Protein AF-A0A177QJY2-F1 (afdb_monomer_lite)

Secondary structure (DSSP, 8-state):
-EEEE-SSEEE-SSSSS-EEE----------EEE-SEEE-TTSEEEEEE----SS-S-SEEE-SEEE---BTTB--EEEEEE-TTSEEEE-SEEE--BSS--EEEEESSEEEESS-EEE--BSSS--EEEESSSGGG-SSSPPEEEEEE-TT-EEE--BSSBS---EEEEEEEEEEEE-SEEE-PPBTTB----EEEEEEEEEE-TT-EEE---TTS---EEEEE-SSEEEESS------EEEETTEEEESSS-PPEEEEHHHHHHHHTTSEEEEE--S--SSSTT-EEE-S-EEE-SSPPEEEE-SS-EEE-S-EEETT---EEEE-TT-EEE-S-BSTTS-BS-EEEES-EEE-SSEEEBSS-EEE-S-EEE-S-EEEEPPTT-EEEESS-EEEEEEEEEES-SEEEEES-EEEEEEEEE-SSSS-EEEEE-S-SEEEEEEEEBTEEEE-SSSEEEEES--EEEE--SEEEEEESS-B-SEEEE-SEEEEEESS--EEEEESSS----SSS---B-S--EEEESS-EEEEESS----EEE-SSSPPEE-S---------EEE-SS-PPPBPTT--PEEETTEEEETTEEEE-SS-------S---PEEE-TTS-EEE--S-SSSSS-----------------------HHHHHHHHHHHHHHHHHHHHHTSSS------

pLDDT: mean 75.86, std 25.17, range [26.06, 98.94]

Foldseek 3Di:
DEDEWAPDKDADPDDPDGIDGDDDDDPDAAAEAAAEEDEAALEEYEYEYEDRPDDALARYHANHEYEHAYDDPRFYEYEYEYALAHEHEAQYEYYREEQFFHEYYHAYQEYHHDLYEYYRAHQAFFYEYHAQADVVNDDDTHHHQEYHYDQNYHAAGEHAAHYEFYEYEHEHQHEYEAQYEAAREGHPHYYFFYEYEDEYQAYHHPNYHYARAYNHYYRAEYEYEYQAEEEEAPQPPPADWDQDSNTTDHPDFREHYYDHLVRVQNHQQGHAYAYFNPNNGPPHQQEYEHQEEREHAAQHEYEYAGCAEYEYQYEYAYQRQHEYEEHYQNEYEAQAEYHPVHAHVEYAYHYEYEYNYAEYGHQAEYYAQEEYEDAEHHEYAYAEAHEYEDAAEYAYAYEYEYEHYQEYHGAEAYAYAHYEYEYNDARREYEHARVALEKEWEAEAALWTFIPGHHTGIYHNHQEYEYAHQEYEYEYAYYEHAYYHYPHAYEYHYADEAEDEEEDDDDDDDDGDYYHYDPHQEYEYANYEYEYDDADEHEYEYEDQHAYEYDDDYDHDDHQEYDDDYDDHHDYPPPWDWQDDPAWIHTPHHTYGHDDDDDPDDDDDDWDWDQDPVRDTDTDDDPPPPPDDDDDDDDDDDDDDDDDDDDDDDDPVVVVVVVVVVVVVVVVVVVVVVPPDDDDDD

Radius of gyration: 44.76 Å; chains: 1; bounding box: 112×79×154 Å

Sequence (682 aa):
MILASGNEMTVDLSGDQLFYFGDNRKNTPQGITHSGTIVANGGRILLTVQNAQTVLDNAINVTGVLQAQSVMQKSGEIILSADPTATVTVSGKLDVSGDKGGVIKVLGGGINLLGARLDANGDHGGGEILIGGNAHGEGFEPHAKNITIDDKTLLSADALTLGQGGKIVAWSDGYTQAYGNFSARGGLQGGDGGFVETSGNSLTIQGVQVNTAAPQGKSGLWLLDPAAVTIKNNGGTNVAMTLSNGVYSPNNGFETTTLDVSNLVSALNSSNITVITQNTGSVGAGSITVANAVLWTSGNMLTLNSTGTIAINADVSSSGGGSLVLTAPSGVSIANTLGANGTLGSLTVTGATTITGSSIQTSGNQTYNSAVTVGATTTLTGGGSSTISFANGISGANTLNLSGANQYNLSGTIANTNVNVSGGGSNNTLTVNSGSATQNWTINGSNSGSLSVGGSFNFSGIQNLSSTASTSNFTFSGGSLSSITASGTKNLSFTTPVTVQMSSATTGSVVGVLPSFSGVTNVNGSGMTLQFLGNLLYQLLFTGGGAATLNNGIAFTGIAALIGNGSTVGTFASGLSPTFTTNSFTLNGVQTTFTNVFFPGFGGGAGGFVLLSDGTLVNVPSVLSQMTTPPTSTTASNTPSATTSSNLLLSGQVQQNVNQMTQQVQTDLNQNFQQTTLTGCA

Structure (mmCIF, N/CA/C/O backbone):
data_AF-A0A177QJY2-F1
#
_entry.id   AF-A0A177QJY2-F1
#
loop_
_atom_site.group_PDB
_atom_site.id
_atom_site.type_symbol
_atom_site.label_atom_id
_atom_site.label_alt_id
_atom_site.label_comp_id
_atom_site.label_asym_id
_atom_site.label_entity_id
_atom_site.label_seq_id
_atom_site.pdbx_PDB_ins_code
_atom_site.Cartn_x
_atom_site.Cartn_y
_atom_site.Cartn_z
_atom_site.occupancy
_atom_site.B_iso_or_equiv
_atom_site.auth_seq_id
_atom_site.auth_comp_id
_atom_site.auth_asym_id
_atom_site.auth_atom_id
_atom_site.pdbx_PDB_model_num
ATOM 1 N N . MET A 1 1 ? -24.140 13.112 33.558 1.00 87.62 1 MET A N 1
ATOM 2 C CA . MET A 1 1 ? -24.167 12.192 34.716 1.00 87.62 1 MET A CA 1
ATOM 3 C C . MET A 1 1 ? -22.742 11.836 35.081 1.00 87.62 1 MET A C 1
ATOM 5 O O . MET A 1 1 ? -21.949 11.619 34.172 1.00 87.62 1 MET A O 1
ATOM 9 N N . ILE A 1 2 ? -22.409 11.794 36.371 1.00 87.38 2 ILE A N 1
ATOM 10 C CA . ILE A 1 2 ? -21.048 11.490 36.823 1.00 87.38 2 ILE A CA 1
ATOM 11 C C . ILE A 1 2 ? -21.110 10.514 37.990 1.00 87.38 2 ILE A C 1
ATOM 13 O O . ILE A 1 2 ? -21.879 10.729 38.925 1.00 87.38 2 ILE A O 1
ATOM 17 N N . LEU A 1 3 ? -20.323 9.444 37.903 1.00 88.06 3 LEU A N 1
ATOM 18 C CA . LEU A 1 3 ? -20.016 8.540 39.005 1.00 88.06 3 LEU A CA 1
ATOM 19 C C . LEU A 1 3 ? -18.510 8.623 39.232 1.00 88.06 3 LEU A C 1
ATOM 21 O O . LEU A 1 3 ? -17.728 8.405 38.309 1.00 88.06 3 LEU A O 1
ATOM 25 N N . ALA A 1 4 ? -18.100 8.943 40.449 1.00 86.50 4 ALA A N 1
ATOM 26 C CA . ALA A 1 4 ? -16.693 9.076 40.776 1.00 86.50 4 ALA A CA 1
ATOM 27 C C . ALA A 1 4 ? -16.358 8.364 42.082 1.00 86.50 4 ALA A C 1
ATOM 29 O O . ALA A 1 4 ? -17.145 8.395 43.027 1.00 86.50 4 ALA A O 1
ATOM 30 N N . SER A 1 5 ? -15.184 7.737 42.122 1.00 83.62 5 SER A N 1
ATOM 31 C CA . SER A 1 5 ? -14.597 7.155 43.330 1.00 83.62 5 SER A CA 1
ATOM 32 C C . SER A 1 5 ? -13.216 7.778 43.542 1.00 83.62 5 SER A C 1
ATOM 34 O O . SER A 1 5 ? -12.407 7.823 42.614 1.00 83.62 5 SER A O 1
ATOM 36 N N . GLY A 1 6 ? -12.995 8.346 44.725 1.00 76.69 6 GLY A N 1
ATOM 37 C CA . GLY A 1 6 ? -11.834 9.171 45.065 1.00 76.69 6 GLY A CA 1
ATOM 38 C C . GLY A 1 6 ? -11.712 9.333 46.583 1.00 76.69 6 GLY A C 1
ATOM 39 O O . GLY A 1 6 ? -12.714 9.220 47.289 1.00 76.69 6 GLY A O 1
ATOM 40 N N . ASN A 1 7 ? -10.510 9.627 47.095 1.00 69.88 7 ASN A N 1
ATOM 41 C CA . ASN A 1 7 ? -10.322 9.952 48.522 1.00 69.88 7 ASN A CA 1
ATOM 42 C C . ASN A 1 7 ? -10.927 11.318 48.880 1.00 69.88 7 ASN A C 1
ATOM 44 O O . ASN A 1 7 ? -11.498 11.485 49.955 1.00 69.88 7 ASN A O 1
ATOM 48 N N . GLU A 1 8 ? -10.818 12.282 47.971 1.00 71.75 8 GLU A N 1
ATOM 49 C CA . GLU A 1 8 ? -11.392 13.615 48.095 1.00 71.75 8 GLU A CA 1
ATOM 50 C C . GLU A 1 8 ? -11.810 14.089 46.702 1.00 71.75 8 GLU A C 1
ATOM 52 O O . GLU A 1 8 ? -11.062 13.918 45.738 1.00 71.75 8 GLU A O 1
ATOM 57 N N . MET A 1 9 ? -13.011 14.652 46.592 1.00 70.56 9 MET A N 1
ATOM 58 C CA . MET A 1 9 ? -13.552 15.177 45.342 1.00 70.56 9 MET A CA 1
ATOM 59 C C . MET A 1 9 ? -14.114 16.572 45.583 1.00 70.56 9 MET A C 1
ATOM 61 O O . MET A 1 9 ? -15.004 16.749 46.415 1.00 70.56 9 MET A O 1
ATOM 65 N N . THR A 1 10 ? -13.645 17.535 44.797 1.00 69.94 10 THR A N 1
ATOM 66 C CA . THR A 1 10 ? -14.197 18.887 44.754 1.00 69.94 10 THR A CA 1
ATOM 67 C C . THR A 1 10 ? -14.915 19.077 43.428 1.00 69.94 10 THR A C 1
ATOM 69 O O . THR A 1 10 ? -14.358 18.802 42.364 1.00 69.94 10 THR A O 1
ATOM 72 N N . VAL A 1 11 ? -16.164 19.531 43.502 1.00 68.44 11 VAL A N 1
ATOM 73 C CA . VAL A 1 11 ? -16.995 19.855 42.340 1.00 68.44 11 VAL A CA 1
ATOM 74 C C . VAL A 1 11 ? -16.979 21.364 42.159 1.00 68.44 11 VAL A C 1
ATOM 76 O O . VAL A 1 11 ? -17.435 22.082 43.050 1.00 68.44 11 VAL A O 1
ATOM 79 N N . ASP A 1 12 ? -16.470 21.845 41.027 1.00 66.44 12 ASP A N 1
ATOM 80 C CA . ASP A 1 12 ? -16.594 23.259 40.683 1.00 66.44 12 ASP A CA 1
ATOM 81 C C . ASP A 1 12 ? -17.941 23.484 39.990 1.00 66.44 12 ASP A C 1
ATOM 83 O O . ASP A 1 12 ? -18.187 23.008 38.883 1.00 66.44 12 ASP A O 1
ATOM 87 N N . LEU A 1 13 ? -18.848 24.178 40.678 1.00 62.72 13 LEU A N 1
ATOM 88 C CA . LEU A 1 13 ? -20.183 24.514 40.173 1.00 62.72 13 LEU A CA 1
ATOM 89 C C . LEU A 1 13 ? -20.207 25.854 39.415 1.00 62.72 13 LEU A C 1
ATOM 91 O O . LEU A 1 13 ? -21.267 26.273 38.950 1.00 62.72 13 LEU A O 1
ATOM 95 N N . SER A 1 14 ? -19.063 26.534 39.323 1.00 56.69 14 SER A N 1
ATOM 96 C CA . SER A 1 14 ? -18.921 27.933 38.900 1.00 56.69 14 SER A CA 1
ATOM 97 C C . SER A 1 14 ? -17.895 28.158 37.781 1.00 56.69 14 SER A C 1
ATOM 99 O O . SER A 1 14 ? -17.924 29.224 37.167 1.00 56.69 14 SER A O 1
ATOM 101 N N . GLY A 1 15 ? -17.028 27.183 37.496 1.00 45.88 15 GLY A N 1
ATOM 102 C CA . GLY A 1 15 ? -15.947 27.273 36.515 1.00 45.88 15 GLY A CA 1
ATOM 103 C C . GLY A 1 15 ? -15.995 26.223 35.401 1.00 45.88 15 GLY A C 1
ATOM 104 O O . GLY A 1 15 ? -16.633 25.176 35.480 1.00 45.88 15 GLY A O 1
ATOM 105 N N . ASP A 1 16 ? -15.282 26.546 34.334 1.00 56.09 16 ASP A N 1
ATOM 106 C CA . ASP A 1 16 ? -15.073 25.866 33.054 1.00 56.09 16 ASP A CA 1
ATOM 107 C C . ASP A 1 16 ? -14.313 24.522 33.123 1.00 56.09 16 ASP A C 1
ATOM 109 O O . ASP A 1 16 ? -14.029 23.925 32.082 1.00 56.09 16 ASP A O 1
ATOM 113 N N . GLN A 1 17 ? -14.025 23.993 34.319 1.00 49.72 17 GLN A N 1
ATOM 114 C CA . GLN A 1 17 ? -13.405 22.677 34.523 1.00 49.72 17 GLN A CA 1
ATOM 115 C C . GLN A 1 17 ? -13.991 21.978 35.758 1.00 49.72 17 GLN A C 1
ATOM 117 O O . GLN A 1 17 ? -13.804 22.391 36.895 1.00 49.72 17 GLN A O 1
ATOM 122 N N . LEU A 1 18 ? -14.722 20.888 35.515 1.00 62.84 18 LEU A N 1
ATOM 123 C CA . LEU A 1 18 ? -15.811 20.440 36.386 1.00 62.84 18 LEU A CA 1
ATOM 124 C C . LEU A 1 18 ? -15.377 19.696 37.681 1.00 62.84 18 LEU A C 1
ATOM 126 O O . LEU A 1 18 ? -16.213 19.583 38.574 1.00 62.84 18 LEU A O 1
ATOM 130 N N . PHE A 1 19 ? -14.125 19.209 37.842 1.00 61.97 19 PHE A N 1
ATOM 131 C CA . PHE A 1 19 ? -13.680 18.499 39.073 1.00 61.97 19 PHE A CA 1
ATOM 132 C C . PHE A 1 19 ? -12.171 18.550 39.371 1.00 61.97 19 PHE A C 1
ATOM 134 O O . PHE A 1 19 ? -11.349 18.462 38.460 1.00 61.97 19 PHE A O 1
ATOM 141 N N . TYR A 1 20 ? -11.829 18.541 40.667 1.00 51.56 20 TYR A N 1
ATOM 142 C CA . TYR A 1 20 ? -10.486 18.277 41.206 1.00 51.56 20 TYR A CA 1
ATOM 143 C C . TYR A 1 20 ? -10.539 17.095 42.189 1.00 51.56 20 TYR A C 1
ATOM 145 O O . TYR A 1 20 ? -11.466 17.005 42.996 1.00 51.56 20 TYR A O 1
ATOM 153 N N . PHE A 1 21 ? -9.549 16.201 42.145 1.00 58.25 21 PHE A N 1
ATOM 154 C CA . PHE A 1 21 ? -9.361 15.158 43.158 1.00 58.25 21 PHE A CA 1
ATOM 155 C C . PHE A 1 21 ? -8.202 15.552 44.076 1.00 58.25 21 PHE A C 1
ATOM 157 O O . PHE A 1 21 ? -7.115 15.865 43.590 1.00 58.25 21 PHE A O 1
ATOM 164 N N . GLY A 1 22 ? -8.427 15.554 45.390 1.00 51.25 22 GLY A N 1
ATOM 165 C CA . GLY A 1 22 ? -7.375 15.820 46.373 1.00 51.25 22 GLY A CA 1
ATOM 166 C C . GLY A 1 22 ? -6.479 14.595 46.585 1.00 51.25 22 GLY A C 1
ATOM 167 O O . GLY A 1 22 ? -6.978 13.484 46.778 1.00 51.25 22 GLY A O 1
ATOM 168 N N . ASP A 1 23 ? -5.155 14.785 46.574 1.00 50.50 23 ASP A N 1
ATOM 169 C CA . ASP A 1 23 ? -4.201 13.760 47.018 1.00 50.50 23 ASP A CA 1
ATOM 170 C C . ASP A 1 23 ? -4.139 13.763 48.548 1.00 50.50 23 ASP A C 1
ATOM 172 O O . ASP A 1 23 ? -3.474 14.590 49.169 1.00 50.50 23 ASP A O 1
ATOM 176 N N . ASN A 1 24 ? -4.849 12.824 49.166 1.00 45.97 24 ASN A N 1
ATOM 177 C CA . ASN A 1 24 ? -4.628 12.464 50.558 1.00 45.97 24 ASN A CA 1
ATOM 178 C C . ASN A 1 24 ? -4.652 10.943 50.688 1.00 45.97 24 ASN A C 1
ATOM 180 O O . ASN A 1 24 ? -5.690 10.316 50.897 1.00 45.97 24 ASN A O 1
ATOM 184 N N . ARG A 1 25 ? -3.466 10.353 50.524 1.00 52.97 25 ARG A N 1
ATOM 185 C CA . ARG A 1 25 ? -3.156 8.926 50.678 1.00 52.97 25 ARG A CA 1
ATOM 186 C C . ARG A 1 25 ? -3.842 8.308 51.905 1.00 52.97 25 ARG A C 1
ATOM 188 O O . ARG A 1 25 ? -3.370 8.439 53.035 1.00 52.97 25 ARG A O 1
ATOM 195 N N . LYS A 1 26 ? -4.920 7.562 51.665 1.00 49.31 26 LYS A N 1
ATOM 196 C CA . LYS A 1 26 ? -5.451 6.523 52.556 1.00 49.31 26 LYS A CA 1
ATOM 197 C C . LYS A 1 26 ? -5.796 5.282 51.728 1.00 49.31 26 LYS A C 1
ATOM 199 O O . LYS A 1 26 ? -6.388 5.398 50.660 1.00 49.31 26 LYS A O 1
ATOM 204 N N . ASN A 1 27 ? -5.400 4.115 52.240 1.00 54.09 27 ASN A N 1
ATOM 205 C CA . ASN A 1 27 ? -5.527 2.787 51.623 1.00 54.09 27 ASN A CA 1
ATOM 206 C C . ASN A 1 27 ? -6.962 2.228 51.710 1.00 54.09 27 ASN A C 1
ATOM 208 O O . ASN A 1 27 ? -7.174 1.154 52.276 1.00 54.09 27 ASN A O 1
ATOM 212 N N . THR A 1 28 ? -7.970 2.954 51.229 1.00 56.34 28 THR A N 1
ATOM 213 C CA . THR A 1 28 ? -9.330 2.407 51.096 1.00 56.34 28 THR A CA 1
ATOM 214 C C . THR A 1 28 ? -9.529 1.849 49.684 1.00 56.34 28 THR A C 1
ATOM 216 O O . THR A 1 28 ? -9.134 2.503 48.722 1.00 56.34 28 THR A O 1
ATOM 219 N N . PRO A 1 29 ? -10.124 0.651 49.519 1.00 60.09 29 PRO A N 1
ATOM 220 C CA . PRO A 1 29 ? -10.466 0.130 48.198 1.00 60.09 29 PRO A CA 1
ATOM 221 C C . PRO A 1 29 ? -11.450 1.082 47.500 1.00 60.09 29 PRO A C 1
ATOM 223 O O . PRO A 1 29 ? -12.512 1.378 48.049 1.00 60.09 29 PRO A O 1
ATOM 226 N N . GLN A 1 30 ? -11.098 1.566 46.308 1.00 71.25 30 GLN A N 1
ATOM 227 C CA . GLN A 1 30 ? -11.923 2.478 45.511 1.00 71.25 30 GLN A CA 1
ATOM 228 C C . GLN A 1 30 ? -12.265 1.849 44.168 1.00 71.25 30 GLN A C 1
ATOM 230 O O . GLN A 1 30 ? -11.404 1.277 43.501 1.00 71.25 30 GLN A O 1
ATOM 235 N N . GLY A 1 31 ? -13.530 1.954 43.773 1.00 85.00 31 GLY A N 1
ATOM 236 C CA . GLY A 1 31 ? -14.002 1.425 42.506 1.00 85.00 31 GLY A CA 1
ATOM 237 C C . GLY A 1 31 ? -15.459 1.769 42.221 1.00 85.00 31 GLY A C 1
ATOM 238 O O . GLY A 1 31 ? -16.199 2.228 43.092 1.00 85.00 31 GLY A O 1
ATOM 239 N N . ILE A 1 32 ? -15.868 1.542 40.977 1.00 89.50 32 ILE A N 1
ATOM 240 C CA . ILE A 1 32 ? -17.230 1.726 40.480 1.00 89.50 32 ILE A CA 1
ATOM 241 C C . ILE A 1 32 ? -17.697 0.396 39.897 1.00 89.50 32 ILE A C 1
ATOM 243 O O . ILE A 1 32 ? -17.055 -0.158 39.012 1.00 89.50 32 ILE A O 1
ATOM 247 N N . THR A 1 33 ? -18.843 -0.102 40.356 1.00 91.75 33 THR A N 1
ATOM 248 C CA . THR A 1 33 ? -19.566 -1.194 39.692 1.00 91.75 33 THR A CA 1
ATOM 249 C C . THR A 1 33 ? -20.919 -0.674 39.227 1.00 91.75 33 THR A C 1
ATOM 251 O O . THR A 1 33 ? -21.674 -0.129 40.029 1.00 91.75 33 THR A O 1
ATOM 254 N N . HIS A 1 34 ? -21.232 -0.843 37.943 1.00 94.19 34 HIS A N 1
ATOM 255 C CA . HIS A 1 34 ? -22.512 -0.453 37.354 1.00 94.19 34 HIS A CA 1
ATOM 256 C C . HIS A 1 34 ? -23.154 -1.619 36.600 1.00 94.19 34 HIS A C 1
ATOM 258 O O . HIS A 1 34 ? -22.666 -2.039 35.550 1.00 94.19 34 HIS A O 1
ATOM 264 N N . SER A 1 35 ? -24.278 -2.111 37.121 1.00 96.50 35 SER A N 1
ATOM 265 C CA . SER A 1 35 ? -25.076 -3.199 36.533 1.00 96.50 35 SER A CA 1
ATOM 266 C C . SER A 1 35 ? -26.465 -2.762 36.048 1.00 96.50 35 SER A C 1
ATOM 268 O O . SER A 1 35 ? -27.168 -3.544 35.414 1.00 96.50 35 SER A O 1
ATOM 270 N N . GLY A 1 36 ? -26.873 -1.523 36.346 1.00 96.75 36 GLY A N 1
ATOM 271 C CA . GLY A 1 36 ? -28.181 -0.970 35.985 1.00 96.75 36 GLY A CA 1
ATOM 272 C C . GLY A 1 36 ? -28.184 -0.255 34.631 1.00 96.75 36 GLY A C 1
ATOM 273 O O . GLY A 1 36 ? -27.426 -0.586 33.727 1.00 96.75 36 GLY A O 1
ATOM 274 N N . THR A 1 37 ? -29.025 0.769 34.485 1.00 97.88 37 THR A N 1
ATOM 275 C CA . THR A 1 37 ? -29.053 1.646 33.300 1.00 97.88 37 THR A CA 1
ATOM 276 C C . THR A 1 37 ? -28.825 3.099 33.714 1.00 97.88 37 THR A C 1
ATOM 278 O O . THR A 1 37 ? -29.467 3.574 34.647 1.00 97.88 37 THR A O 1
ATOM 281 N N . ILE A 1 38 ? -27.931 3.807 33.022 1.00 97.44 38 ILE A N 1
ATOM 282 C CA . ILE A 1 38 ? -27.752 5.265 33.124 1.00 97.44 38 ILE A CA 1
ATOM 283 C C . ILE A 1 38 ? -28.039 5.868 31.750 1.00 97.44 38 ILE A C 1
ATOM 285 O O . ILE A 1 38 ? -27.457 5.426 30.762 1.00 97.44 38 ILE A O 1
ATOM 289 N N . VAL A 1 39 ? -28.899 6.890 31.695 1.00 97.56 39 VAL A N 1
ATOM 290 C CA . VAL A 1 39 ? -29.267 7.596 30.455 1.00 97.56 39 VAL A CA 1
ATOM 291 C C . VAL A 1 39 ? -28.963 9.089 30.584 1.00 97.56 39 VAL A C 1
ATOM 293 O O . VAL A 1 39 ? -29.379 9.729 31.548 1.00 97.56 39 VAL A O 1
ATOM 296 N N . ALA A 1 40 ? -28.251 9.648 29.606 1.00 95.88 40 ALA A N 1
ATOM 297 C CA . ALA A 1 40 ? -27.894 11.062 29.501 1.00 95.88 40 ALA A CA 1
ATOM 298 C C . ALA A 1 40 ? -27.812 11.515 28.026 1.00 95.88 40 ALA A C 1
ATOM 300 O O . ALA A 1 40 ? -26.799 12.062 27.592 1.00 95.88 40 ALA A O 1
ATOM 301 N N . ASN A 1 41 ? -28.867 11.262 27.243 1.00 95.50 41 ASN A N 1
ATOM 302 C CA . ASN A 1 41 ? -28.929 11.613 25.815 1.00 95.50 41 ASN A CA 1
ATOM 303 C C . ASN A 1 41 ? -28.637 13.107 25.565 1.00 95.50 41 ASN A C 1
ATOM 305 O O . ASN A 1 41 ? -29.129 13.975 26.287 1.00 95.50 41 ASN A O 1
ATOM 309 N N . GLY A 1 42 ? -27.826 13.398 24.545 1.00 90.56 42 GLY A N 1
ATOM 310 C CA . GLY A 1 42 ? -27.321 14.732 24.205 1.00 90.56 42 GLY A CA 1
ATOM 311 C C . GLY A 1 42 ? -26.328 15.311 25.221 1.00 90.56 42 GLY A C 1
ATOM 312 O O . GLY A 1 42 ? -25.983 16.491 25.132 1.00 90.56 42 GLY A O 1
ATOM 313 N N . GLY A 1 43 ? -25.913 14.514 26.209 1.00 93.69 43 GLY A N 1
ATOM 314 C CA . GLY A 1 43 ? -25.016 14.901 27.289 1.00 93.69 43 GLY A CA 1
ATOM 315 C C . GLY A 1 43 ? -23.862 13.918 27.481 1.00 93.69 43 GLY A C 1
ATOM 316 O O . GLY A 1 43 ? -23.538 13.119 26.607 1.00 93.69 43 GLY A O 1
ATOM 317 N N . ARG A 1 44 ? -23.227 14.003 28.653 1.00 94.94 44 ARG A N 1
ATOM 318 C CA . ARG A 1 44 ? -22.019 13.246 29.002 1.00 94.94 44 ARG A CA 1
ATOM 319 C C . ARG A 1 44 ? -22.262 12.296 30.172 1.00 94.94 44 ARG A C 1
ATOM 321 O O . ARG A 1 44 ? -22.875 12.693 31.171 1.00 94.94 44 ARG A O 1
ATOM 328 N N . ILE A 1 45 ? -21.730 11.081 30.085 1.00 97.00 45 ILE A N 1
ATOM 329 C CA . ILE A 1 45 ? -21.556 10.140 31.196 1.00 97.00 45 ILE A CA 1
ATOM 330 C C . ILE A 1 45 ? -20.058 10.020 31.485 1.00 97.00 45 ILE A C 1
ATOM 332 O O . ILE A 1 45 ? -19.293 9.634 30.610 1.00 97.00 45 ILE A O 1
ATOM 336 N N . LEU A 1 46 ? -19.639 10.337 32.710 1.00 95.50 46 LEU A N 1
ATOM 337 C CA . LEU A 1 46 ? -18.261 10.143 33.169 1.00 95.50 46 LEU A CA 1
ATOM 338 C C . LEU A 1 46 ? -18.246 9.185 34.362 1.00 95.50 46 LEU A C 1
ATOM 340 O O . LEU A 1 46 ? -18.836 9.489 35.399 1.00 95.50 46 LEU A O 1
ATOM 344 N N . LEU A 1 47 ? -17.564 8.051 34.219 1.00 94.19 47 LEU A N 1
ATOM 345 C CA . LEU A 1 47 ? -17.186 7.167 35.321 1.00 94.19 47 LEU A CA 1
ATOM 346 C C . LEU A 1 47 ? -15.684 7.319 35.537 1.00 94.19 47 LEU A C 1
ATOM 348 O O . LEU A 1 47 ? -14.907 7.014 34.635 1.00 94.19 47 LEU A O 1
ATOM 352 N N . THR A 1 48 ? -15.276 7.800 36.708 1.00 90.31 48 THR A N 1
ATOM 353 C CA . THR A 1 48 ? -13.863 8.093 36.973 1.00 90.31 48 THR A CA 1
ATOM 354 C C . THR A 1 48 ? -13.399 7.574 38.329 1.00 90.31 48 THR A C 1
ATOM 356 O O . THR A 1 48 ? -14.086 7.745 39.336 1.00 90.31 48 THR A O 1
ATOM 359 N N . VAL A 1 49 ? -12.224 6.948 38.367 1.00 85.06 49 VAL A N 1
ATOM 360 C CA . VAL A 1 49 ? -11.605 6.446 39.603 1.00 85.06 49 VAL A CA 1
ATOM 361 C C . VAL A 1 49 ? -10.163 6.920 39.682 1.00 85.06 49 VAL A C 1
ATOM 363 O O . VAL A 1 49 ? -9.388 6.686 38.757 1.00 85.06 49 VAL A O 1
ATOM 366 N N . GLN A 1 50 ? -9.799 7.560 40.793 1.00 77.25 50 GLN A N 1
ATOM 367 C CA . GLN A 1 50 ? -8.426 7.977 41.085 1.00 77.25 50 GLN A CA 1
ATOM 368 C C . GLN A 1 50 ? -7.871 7.183 42.275 1.00 77.25 50 GLN A C 1
ATOM 370 O O . GLN A 1 50 ? -8.617 6.863 43.190 1.00 77.25 50 GLN A O 1
ATOM 375 N N . ASN A 1 51 ? -6.562 6.906 42.307 1.00 65.75 51 ASN A N 1
ATOM 376 C CA . ASN A 1 51 ? -5.886 6.258 43.446 1.00 65.75 51 ASN A CA 1
ATOM 377 C C . ASN A 1 51 ? -6.383 4.841 43.812 1.00 65.75 51 ASN A C 1
ATOM 379 O O . ASN A 1 51 ? -6.363 4.457 44.983 1.00 65.75 51 ASN A O 1
ATOM 383 N N . ALA A 1 52 ? -6.776 4.024 42.831 1.00 58.47 52 ALA A N 1
ATOM 384 C CA . ALA A 1 52 ? -7.064 2.604 43.049 1.00 58.47 52 ALA A CA 1
ATOM 385 C C . ALA A 1 52 ? -5.757 1.802 43.237 1.00 58.47 52 ALA A C 1
ATOM 387 O O . ALA A 1 52 ? -5.352 1.035 42.369 1.00 58.47 52 ALA A O 1
ATOM 388 N N . GLN A 1 53 ? -5.045 1.994 44.353 1.00 54.03 53 GLN A N 1
ATOM 389 C CA . GLN A 1 53 ? -3.875 1.165 44.656 1.00 54.03 53 GLN A CA 1
ATOM 390 C C . GLN A 1 53 ? -4.311 -0.274 44.969 1.00 54.03 53 GLN A C 1
ATOM 392 O O . GLN A 1 53 ? -5.090 -0.487 45.895 1.00 54.03 53 GLN A O 1
ATOM 397 N N . THR A 1 54 ? -3.799 -1.226 44.177 1.00 50.25 54 THR A N 1
ATOM 398 C CA . THR A 1 54 ? -3.550 -2.669 44.435 1.00 50.25 54 THR A CA 1
ATOM 399 C C . THR A 1 54 ? -4.622 -3.568 45.077 1.00 50.25 54 THR A C 1
ATOM 401 O O . THR A 1 54 ? -4.381 -4.769 45.161 1.00 50.25 54 THR A O 1
ATOM 404 N N . VAL A 1 55 ? -5.788 -3.077 45.509 1.00 49.03 55 VAL A N 1
ATOM 405 C CA . VAL A 1 55 ? -6.759 -3.877 46.291 1.00 49.03 55 VAL A CA 1
ATOM 406 C C . VAL A 1 55 ? -8.026 -4.251 45.502 1.00 49.03 55 VAL A C 1
ATOM 408 O O . VAL A 1 55 ? -8.739 -5.165 45.907 1.00 49.03 55 VAL A O 1
ATOM 411 N N . LEU A 1 56 ? -8.303 -3.616 44.356 1.00 53.81 56 LEU A N 1
ATOM 412 C CA . LEU A 1 56 ? -9.363 -4.045 43.432 1.00 53.81 56 LEU A CA 1
ATOM 413 C C . LEU A 1 56 ? -8.775 -4.394 42.065 1.00 53.81 56 LEU A C 1
ATOM 415 O O . LEU A 1 56 ? -8.268 -3.524 41.364 1.00 53.81 56 LEU A O 1
ATOM 419 N N . ASP A 1 57 ? -8.942 -5.654 41.659 1.00 59.22 57 ASP A N 1
ATOM 420 C CA . ASP A 1 57 ? -8.580 -6.156 40.325 1.00 59.22 57 ASP A CA 1
ATOM 421 C C . ASP A 1 57 ? -9.327 -5.433 39.190 1.00 59.22 57 ASP A C 1
ATOM 423 O O . ASP A 1 57 ? -8.916 -5.503 38.038 1.00 59.22 57 ASP A O 1
ATOM 427 N N . ASN A 1 58 ? -10.423 -4.731 39.507 1.00 68.31 58 ASN A N 1
ATOM 428 C CA . ASN A 1 58 ? -11.246 -3.961 38.576 1.00 68.31 58 ASN A CA 1
ATOM 429 C C . ASN A 1 58 ? -11.700 -2.650 39.238 1.00 68.31 58 ASN A C 1
ATOM 431 O O . ASN A 1 58 ? -12.605 -2.662 40.074 1.00 68.31 58 ASN A O 1
ATOM 435 N N . ALA A 1 59 ? -11.101 -1.518 38.863 1.00 82.75 59 ALA A N 1
ATOM 436 C CA . ALA A 1 59 ? -11.482 -0.207 39.392 1.00 82.75 59 ALA A CA 1
ATOM 437 C C . ALA A 1 59 ? -12.803 0.293 38.799 1.00 82.75 59 ALA A C 1
ATOM 439 O O . ALA A 1 59 ? -13.582 0.941 39.491 1.00 82.75 59 ALA A O 1
ATOM 440 N N . ILE A 1 60 ? -13.094 -0.028 37.538 1.00 87.25 60 ILE A N 1
ATOM 441 C CA . ILE A 1 60 ? -14.400 0.230 36.922 1.00 87.25 60 ILE A CA 1
ATOM 442 C C . ILE A 1 60 ? -14.911 -1.084 36.333 1.00 87.25 60 ILE A C 1
ATOM 444 O O . ILE A 1 60 ? -14.223 -1.702 35.528 1.00 87.25 60 ILE A O 1
ATOM 448 N N . ASN A 1 61 ? -16.114 -1.505 36.722 1.00 92.75 61 ASN A N 1
ATOM 449 C CA . ASN A 1 61 ? -16.793 -2.688 36.199 1.00 92.75 61 ASN A CA 1
ATOM 450 C C . ASN A 1 61 ? -18.196 -2.315 35.698 1.00 92.75 61 ASN A C 1
ATOM 452 O O . ASN A 1 61 ? -19.068 -1.956 36.492 1.00 92.75 61 ASN A O 1
ATOM 456 N N . VAL A 1 62 ? -18.416 -2.389 34.386 1.00 96.62 62 VAL A N 1
ATOM 457 C CA . VAL A 1 62 ? -19.701 -2.067 33.750 1.00 96.62 62 VAL A CA 1
ATOM 458 C C . VAL A 1 62 ? -20.297 -3.321 33.118 1.00 96.62 62 VAL A C 1
ATOM 460 O O . VAL A 1 62 ? -19.886 -3.737 32.035 1.00 96.62 62 VAL A O 1
ATOM 463 N N . THR A 1 63 ? -21.309 -3.889 33.772 1.00 97.00 63 THR A N 1
ATOM 464 C CA . THR A 1 63 ? -22.119 -5.003 33.244 1.00 97.00 63 THR A CA 1
ATOM 465 C C . THR A 1 63 ? -23.482 -4.535 32.720 1.00 97.00 63 THR A C 1
ATOM 467 O O . THR A 1 63 ? -24.139 -5.250 31.968 1.00 97.00 63 THR A O 1
ATOM 470 N N . GLY A 1 64 ? -23.906 -3.327 33.110 1.00 97.38 64 GLY A N 1
ATOM 471 C CA . GLY A 1 64 ? -25.173 -2.709 32.724 1.00 97.38 64 GLY A CA 1
ATOM 472 C C . GLY A 1 64 ? -25.113 -1.886 31.432 1.00 97.38 64 GLY A C 1
ATOM 473 O O . GLY A 1 64 ? -24.263 -2.086 30.568 1.00 97.38 64 GLY A O 1
ATOM 474 N N . VAL A 1 65 ? -26.028 -0.925 31.304 1.00 98.56 65 VAL A N 1
ATOM 475 C CA . VAL A 1 65 ? -26.138 -0.023 30.148 1.00 98.56 65 VAL A CA 1
ATOM 476 C C . VAL A 1 65 ? -25.736 1.400 30.537 1.00 98.56 65 VAL A C 1
ATOM 478 O O . VAL A 1 65 ? -26.238 1.944 31.525 1.00 98.56 65 VAL A O 1
ATOM 481 N N . LEU A 1 66 ? -24.871 2.019 29.735 1.00 98.62 66 LEU A N 1
ATOM 482 C CA . LEU A 1 66 ? -24.620 3.461 29.724 1.00 98.62 66 LEU A CA 1
ATOM 483 C C . LEU A 1 66 ? -25.073 4.013 28.368 1.00 98.62 66 LEU A C 1
ATOM 485 O O . LEU A 1 66 ? -24.578 3.576 27.333 1.00 98.62 66 LEU A O 1
ATOM 489 N N . GLN A 1 67 ? -26.014 4.954 28.370 1.00 98.56 67 GLN A N 1
ATOM 490 C CA . GLN A 1 67 ? -26.587 5.531 27.156 1.00 98.56 67 GLN A CA 1
ATOM 491 C C . GLN A 1 67 ? -26.457 7.055 27.166 1.00 98.56 67 GLN A C 1
ATOM 493 O O . GLN A 1 67 ? -27.051 7.737 27.998 1.00 98.56 67 GLN A O 1
ATOM 498 N N . ALA A 1 68 ? -25.728 7.594 26.202 1.00 97.81 68 ALA A N 1
ATOM 499 C CA . ALA A 1 68 ? -25.657 9.012 25.897 1.00 97.81 68 ALA A CA 1
ATOM 500 C C . ALA A 1 68 ? -25.807 9.178 24.381 1.00 97.81 68 ALA A C 1
ATOM 502 O O . ALA A 1 68 ? -24.863 9.546 23.697 1.00 97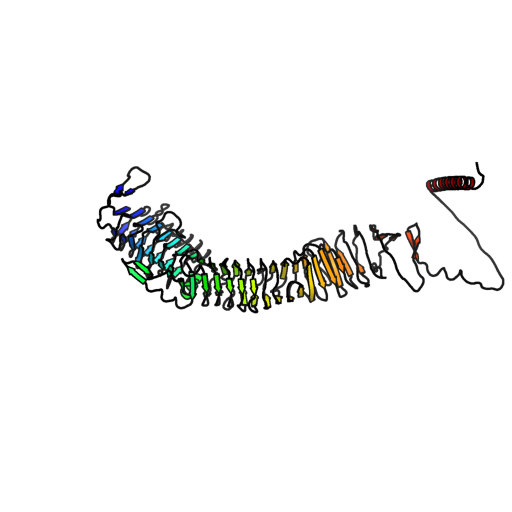.81 68 ALA A O 1
ATOM 503 N N . GLN A 1 69 ? -26.984 8.856 23.841 1.00 97.25 69 GLN A N 1
ATOM 504 C CA . GLN A 1 69 ? -27.242 8.997 22.404 1.00 97.25 69 GLN A CA 1
ATOM 505 C C . GLN A 1 69 ? -27.168 10.464 21.983 1.00 97.25 69 GLN A C 1
ATOM 507 O O . GLN A 1 69 ? -27.617 11.340 22.727 1.00 97.25 69 GLN A O 1
ATOM 512 N N . SER A 1 70 ? -26.631 10.742 20.797 1.00 91.75 70 SER A N 1
ATOM 513 C CA . SER A 1 70 ? -26.604 12.099 20.246 1.00 91.75 70 SER A CA 1
ATOM 514 C C . SER A 1 70 ? -28.028 12.583 19.954 1.00 91.75 70 SER A C 1
ATOM 516 O O . SER A 1 70 ? -28.846 11.847 19.403 1.00 91.75 70 SER A O 1
ATOM 518 N N . VAL A 1 71 ? -28.337 13.837 20.303 1.00 85.44 71 VAL A N 1
ATOM 519 C CA . VAL A 1 71 ? -29.659 14.448 20.070 1.00 85.44 71 VAL A CA 1
ATOM 520 C C . VAL A 1 71 ? -29.480 15.735 19.276 1.00 85.44 71 VAL A C 1
ATOM 522 O O . VAL A 1 71 ? -28.837 16.678 19.743 1.00 85.44 71 VAL A O 1
ATOM 525 N N . MET A 1 72 ? -30.083 15.793 18.085 1.00 82.12 72 MET A N 1
ATOM 526 C CA . MET A 1 72 ? -29.888 16.890 17.129 1.00 82.12 72 MET A CA 1
ATOM 527 C C . MET A 1 72 ? -28.385 17.133 16.873 1.00 82.12 72 MET A C 1
ATOM 529 O O . MET A 1 72 ? -27.683 16.221 16.460 1.00 82.12 72 MET A O 1
ATOM 533 N N . GLN A 1 73 ? -27.883 18.342 17.150 1.00 75.44 73 GLN A N 1
ATOM 534 C CA . GLN A 1 73 ? -26.487 18.745 16.934 1.00 75.44 73 GLN A CA 1
ATOM 535 C C . GLN A 1 73 ? -25.566 18.480 18.141 1.00 75.44 73 GLN A C 1
ATOM 537 O O . GLN A 1 73 ? -24.388 18.827 18.097 1.00 75.44 73 GLN A O 1
ATOM 542 N N . LYS A 1 74 ? -26.076 17.922 19.250 1.00 86.12 74 LYS A N 1
ATOM 543 C CA . LYS A 1 74 ? -25.253 17.616 20.429 1.00 86.12 74 LYS A CA 1
ATOM 544 C C . LYS A 1 74 ? -24.852 16.148 20.433 1.00 86.12 74 LYS A C 1
ATOM 546 O O . LYS A 1 74 ? -25.683 15.283 20.721 1.00 86.12 74 LYS A O 1
ATOM 551 N N . SER A 1 75 ? -23.576 15.896 20.149 1.00 89.06 75 SER A N 1
ATOM 552 C CA . SER A 1 75 ? -22.957 14.582 20.312 1.00 89.06 75 SER A CA 1
ATOM 553 C C . SER A 1 75 ? -22.995 14.157 21.773 1.00 89.06 75 SER A C 1
ATOM 555 O O . SER A 1 75 ? -22.639 14.939 22.657 1.00 89.06 75 SER A O 1
ATOM 557 N N . GLY A 1 76 ? -23.434 12.930 22.028 1.00 96.88 76 GLY A N 1
ATOM 558 C CA . GLY A 1 76 ? -23.307 12.355 23.357 1.00 96.88 76 GLY A CA 1
ATOM 559 C C . GLY A 1 76 ? -21.922 11.756 23.595 1.00 96.88 76 GLY A C 1
ATOM 560 O O . GLY A 1 76 ? -21.185 11.445 22.656 1.00 96.88 76 GLY A O 1
ATOM 561 N N . GLU A 1 77 ? -21.546 11.632 24.865 1.00 98.12 77 GLU A N 1
ATOM 562 C CA . GLU A 1 77 ? -20.209 11.186 25.257 1.00 98.12 77 GLU A CA 1
ATOM 563 C C . GLU A 1 77 ? -20.262 10.248 26.468 1.00 98.12 77 GLU A C 1
ATOM 565 O O . GLU A 1 77 ? -20.937 10.530 27.461 1.00 98.12 77 GLU A O 1
ATOM 570 N N . ILE A 1 78 ? -19.509 9.148 26.412 1.00 98.56 78 ILE A N 1
ATOM 571 C CA . ILE A 1 78 ? -19.277 8.236 27.535 1.00 98.56 78 ILE A CA 1
ATOM 572 C C . ILE A 1 78 ? -17.770 8.116 27.755 1.00 98.56 78 ILE A C 1
ATOM 574 O O . ILE A 1 78 ? -17.043 7.693 26.862 1.00 98.56 78 ILE A O 1
ATOM 578 N N . ILE A 1 79 ? -17.298 8.444 28.957 1.00 97.50 79 ILE A N 1
ATOM 579 C CA . ILE A 1 79 ? -15.895 8.287 29.352 1.00 97.50 79 ILE A CA 1
ATOM 580 C C . ILE A 1 79 ? -15.820 7.402 30.593 1.00 97.50 79 ILE A C 1
ATOM 582 O O . ILE A 1 79 ? -16.377 7.742 31.639 1.00 97.50 79 ILE A O 1
ATOM 586 N N . LEU A 1 80 ? -15.100 6.289 30.480 1.00 96.56 80 LEU A N 1
ATOM 587 C CA . LEU A 1 80 ? -14.619 5.483 31.597 1.00 96.56 80 LEU A CA 1
ATOM 588 C C . LEU A 1 80 ? -13.130 5.788 31.761 1.00 96.56 80 LEU A C 1
ATOM 590 O O . LEU A 1 80 ? -12.363 5.545 30.834 1.00 96.56 80 LEU A O 1
ATOM 594 N N . SER A 1 81 ? -12.728 6.339 32.902 1.00 92.94 81 SER A N 1
ATOM 595 C CA . SER A 1 81 ? -11.343 6.747 33.146 1.00 92.94 81 SER A CA 1
ATOM 596 C C . SER A 1 81 ? -10.870 6.263 34.509 1.00 92.94 81 SER A C 1
ATOM 598 O O . SER A 1 81 ? -11.305 6.765 35.543 1.00 92.94 81 SER A O 1
ATOM 600 N N . ALA A 1 82 ? -9.965 5.295 34.520 1.00 89.00 82 ALA A N 1
ATOM 601 C CA . ALA A 1 82 ? -9.280 4.852 35.726 1.00 89.00 82 ALA A CA 1
ATOM 602 C C . ALA A 1 82 ? -7.818 5.319 35.734 1.00 89.00 82 ALA A C 1
ATOM 604 O O . ALA A 1 82 ? -7.270 5.729 34.710 1.00 89.00 82 ALA A O 1
ATOM 605 N N . ASP A 1 83 ? -7.190 5.246 36.905 1.00 83.44 83 ASP A N 1
ATOM 606 C CA . ASP A 1 83 ? -5.755 5.465 37.075 1.00 83.44 83 ASP A CA 1
ATOM 607 C C . ASP A 1 83 ? -4.913 4.570 36.124 1.00 83.44 83 ASP A C 1
ATOM 609 O O . ASP A 1 83 ? -5.310 3.429 35.859 1.00 83.44 83 ASP A O 1
ATOM 613 N N . PRO A 1 84 ? -3.733 5.018 35.644 1.00 82.31 84 PRO A N 1
ATOM 614 C CA . PRO A 1 84 ? -2.839 4.216 34.793 1.00 82.31 84 PRO A CA 1
ATOM 615 C C . PRO A 1 84 ? -2.345 2.891 35.401 1.00 82.31 84 PRO A C 1
ATOM 617 O O . PRO A 1 84 ? -1.700 2.093 34.720 1.00 82.31 84 PRO A O 1
ATOM 620 N N . THR A 1 85 ? -2.592 2.645 36.689 1.00 79.94 85 THR A N 1
ATOM 621 C CA . THR A 1 85 ? -2.296 1.371 37.364 1.00 79.94 85 THR A CA 1
ATOM 622 C C . THR A 1 85 ? -3.509 0.453 37.518 1.00 79.94 85 THR A C 1
ATOM 624 O O . THR A 1 85 ? -3.352 -0.691 37.940 1.00 79.94 85 THR A O 1
ATOM 627 N N . ALA A 1 86 ? -4.703 0.925 37.161 1.00 84.62 86 ALA A N 1
ATOM 628 C CA . ALA A 1 86 ? -5.968 0.270 37.451 1.00 84.62 86 ALA A CA 1
ATOM 629 C C . ALA A 1 86 ? -6.645 -0.323 36.206 1.00 84.62 86 ALA A C 1
ATOM 631 O O . ALA A 1 86 ? -6.454 0.150 35.085 1.00 84.62 86 ALA A O 1
ATOM 632 N N . THR A 1 87 ? -7.477 -1.344 36.418 1.00 87.94 87 THR A N 1
ATOM 633 C CA . THR A 1 87 ? -8.182 -2.051 35.339 1.00 87.94 87 THR A CA 1
ATOM 634 C C . THR A 1 87 ? -9.610 -1.534 35.143 1.00 87.94 87 THR A C 1
ATOM 636 O O . THR A 1 87 ? -10.346 -1.344 36.118 1.00 87.94 87 THR A O 1
ATOM 639 N N . VAL A 1 88 ? -10.031 -1.370 33.885 1.00 93.38 88 VAL A N 1
ATOM 640 C CA . VAL A 1 88 ? -11.426 -1.136 33.479 1.00 93.38 88 VAL A CA 1
ATOM 641 C C . VAL A 1 88 ? -11.970 -2.373 32.769 1.00 93.38 88 VAL A C 1
ATOM 643 O O . VAL A 1 88 ? -11.422 -2.802 31.758 1.00 93.38 88 VAL A O 1
ATOM 646 N N . THR A 1 89 ? -13.079 -2.916 33.263 1.00 95.25 89 THR A N 1
ATOM 647 C CA . THR A 1 89 ? -13.768 -4.061 32.662 1.00 95.25 89 THR A CA 1
ATOM 648 C C . THR A 1 89 ? -15.170 -3.663 32.213 1.00 95.25 89 THR A C 1
ATOM 650 O O . THR A 1 89 ? -15.954 -3.102 32.982 1.00 95.25 89 THR A O 1
ATOM 653 N N . VAL A 1 90 ? -15.505 -3.975 30.962 1.00 97.88 90 VAL A N 1
ATOM 654 C CA . VAL A 1 90 ? -16.834 -3.767 30.382 1.00 97.88 90 VAL A CA 1
ATOM 655 C C . VAL A 1 90 ? -17.326 -5.087 29.805 1.00 97.88 90 VAL A C 1
ATOM 657 O O . VAL A 1 90 ? -16.660 -5.696 28.976 1.00 97.88 90 VAL A O 1
ATOM 660 N N . SER A 1 91 ? -18.512 -5.511 30.224 1.00 97.50 91 SER A N 1
ATOM 661 C CA . SER A 1 91 ? -19.268 -6.612 29.609 1.00 97.50 91 SER A CA 1
ATOM 662 C C . SER A 1 91 ? -20.700 -6.217 29.239 1.00 97.50 91 SER A C 1
ATOM 664 O O . SER A 1 91 ? -21.445 -7.006 28.666 1.00 97.50 91 SER A O 1
ATOM 666 N N . GLY A 1 92 ? -21.088 -4.982 29.570 1.00 97.81 92 GLY A N 1
ATOM 667 C CA . GLY A 1 92 ? -22.377 -4.391 29.236 1.00 97.81 92 GLY A CA 1
ATOM 668 C C . GLY A 1 92 ? -22.393 -3.617 27.912 1.00 97.81 92 GLY A C 1
ATOM 669 O O . GLY A 1 92 ? -21.566 -3.825 27.019 1.00 97.81 92 GLY A O 1
ATOM 670 N N . LYS A 1 93 ? -23.356 -2.692 27.792 1.00 98.69 93 LYS A N 1
ATOM 671 C CA . LYS A 1 93 ? -23.568 -1.860 26.594 1.00 98.69 93 LYS A CA 1
ATOM 672 C C . LYS A 1 93 ? -23.216 -0.396 26.860 1.00 98.69 93 LYS A C 1
ATOM 674 O O . LYS A 1 93 ? -23.759 0.205 27.787 1.00 98.69 93 LYS A O 1
ATOM 679 N N . LEU A 1 94 ? -22.391 0.193 25.998 1.00 98.81 94 LEU A N 1
ATOM 680 C CA . LEU A 1 94 ? -22.151 1.635 25.914 1.00 98.81 94 LEU A CA 1
ATOM 681 C C . LEU A 1 94 ? -22.753 2.149 24.599 1.00 98.81 94 LEU A C 1
ATOM 683 O O . LEU A 1 94 ? -22.411 1.639 23.536 1.00 98.81 94 LEU A O 1
ATOM 687 N N . ASP A 1 95 ? -23.670 3.111 24.661 1.00 98.75 95 ASP A N 1
ATOM 688 C CA . ASP A 1 95 ? -24.433 3.587 23.500 1.00 98.75 95 ASP A CA 1
ATOM 689 C C . ASP A 1 95 ? -24.362 5.110 23.373 1.00 98.75 95 ASP A C 1
ATOM 691 O O . ASP A 1 95 ? -24.918 5.837 24.198 1.00 98.75 95 ASP A O 1
ATOM 695 N N . VAL A 1 96 ? -23.693 5.573 22.323 1.00 98.75 96 VAL A N 1
ATOM 696 C CA . VAL A 1 96 ? -23.622 6.976 21.897 1.00 98.75 96 VAL A CA 1
ATOM 697 C C . VAL A 1 96 ? -24.135 7.158 20.467 1.00 98.75 96 VAL A C 1
ATOM 699 O O . VAL A 1 96 ? -23.752 8.102 19.779 1.00 98.75 96 VAL A O 1
ATOM 702 N N . SER A 1 97 ? -24.993 6.253 19.993 1.00 98.50 97 SER A N 1
ATOM 703 C CA . SER A 1 97 ? -25.562 6.332 18.645 1.00 98.50 97 SER A CA 1
ATOM 704 C C . SER A 1 97 ? -26.425 7.586 18.435 1.00 98.50 97 SER A C 1
ATOM 706 O O . SER A 1 97 ? -26.893 8.206 19.393 1.00 98.50 97 SER A O 1
ATOM 708 N N . GLY A 1 98 ? -26.646 7.993 17.183 1.00 96.56 98 GLY A N 1
ATOM 709 C CA . GLY A 1 98 ? -27.534 9.119 16.866 1.00 96.56 98 GLY A CA 1
ATOM 710 C C . GLY A 1 98 ? -27.569 9.480 15.382 1.00 96.56 98 GLY A C 1
ATOM 711 O O . GLY A 1 98 ? -27.348 8.627 14.535 1.00 96.56 98 GLY A O 1
ATOM 712 N N . ASP A 1 99 ? -27.846 10.744 15.050 1.00 94.88 99 ASP A N 1
ATOM 713 C CA . ASP A 1 99 ? -27.742 11.224 13.659 1.00 94.88 99 ASP A CA 1
ATOM 714 C C . ASP A 1 99 ? -26.280 11.211 13.191 1.00 94.88 99 ASP A C 1
ATOM 716 O O . ASP A 1 99 ? -25.935 10.596 12.188 1.00 94.88 99 ASP A O 1
ATOM 720 N N . LYS A 1 100 ? -25.396 11.777 14.016 1.00 95.44 100 LYS A N 1
ATOM 721 C CA . LYS A 1 100 ? -23.965 11.482 14.016 1.00 95.44 100 LYS A CA 1
ATOM 722 C C . LYS A 1 100 ? -23.616 10.746 15.304 1.00 95.44 100 LYS A C 1
ATOM 724 O O . LYS A 1 100 ? -24.037 11.168 16.390 1.00 95.44 100 LYS A O 1
ATOM 729 N N . GLY A 1 101 ? -22.841 9.672 15.192 1.00 97.56 101 GLY A N 1
ATOM 730 C CA . GLY A 1 101 ? -22.353 8.941 16.357 1.00 97.56 101 GLY A CA 1
ATOM 731 C C . GLY A 1 101 ? -21.559 9.842 17.310 1.00 97.56 101 GLY A C 1
ATOM 732 O O . GLY A 1 101 ? -20.860 10.766 16.888 1.00 97.56 101 GLY A O 1
ATOM 733 N N . GLY A 1 102 ? -21.714 9.605 18.609 1.00 98.31 102 GLY A N 1
ATOM 734 C CA . GLY A 1 102 ? -20.984 10.287 19.673 1.00 98.31 102 GLY A CA 1
ATOM 735 C C . GLY A 1 102 ? -19.617 9.661 19.960 1.00 98.31 102 GLY A C 1
ATOM 736 O O . GLY A 1 102 ? -19.038 8.988 19.108 1.00 98.31 102 GLY A O 1
ATOM 737 N N . VAL A 1 103 ? -19.101 9.884 21.171 1.00 98.31 103 VAL A N 1
ATOM 738 C CA . VAL A 1 103 ? -17.752 9.448 21.574 1.00 98.31 103 VAL A CA 1
ATOM 739 C C . VAL A 1 103 ? -17.806 8.494 22.766 1.00 98.31 103 VAL A C 1
ATOM 741 O O . VAL A 1 103 ? -18.415 8.802 23.790 1.00 98.31 103 VAL A O 1
ATOM 744 N N . ILE A 1 104 ? -17.122 7.355 22.665 1.00 98.75 104 ILE A N 1
ATOM 745 C CA . ILE A 1 104 ? -16.847 6.441 23.779 1.00 98.75 104 ILE A CA 1
ATOM 746 C C . ILE A 1 104 ? -15.339 6.430 24.037 1.00 98.75 104 ILE A C 1
ATOM 748 O O . ILE A 1 104 ? -14.563 6.163 23.124 1.00 98.75 104 ILE A O 1
ATOM 752 N N . LYS A 1 105 ? -14.917 6.657 25.285 1.00 98.38 105 LYS A N 1
ATOM 753 C CA . LYS A 1 105 ? -13.529 6.455 25.729 1.00 98.38 105 LYS A CA 1
ATOM 754 C C . LYS A 1 105 ? -13.482 5.473 26.893 1.00 98.38 105 LYS A C 1
ATOM 756 O O . LYS A 1 105 ? -14.176 5.667 27.891 1.00 98.38 105 LYS A O 1
ATOM 761 N N . VAL A 1 106 ? -12.653 4.442 26.780 1.00 98.00 106 VAL A N 1
ATOM 762 C CA . VAL A 1 106 ? -12.367 3.469 27.840 1.00 98.00 106 VAL A CA 1
ATOM 763 C C . VAL A 1 106 ? -10.874 3.538 28.132 1.00 98.00 106 VAL A C 1
ATOM 765 O O . VAL A 1 106 ? -10.070 3.145 27.296 1.00 98.00 106 VAL A O 1
ATOM 768 N N . LEU A 1 107 ? -10.505 4.088 29.288 1.00 95.31 107 LEU A N 1
ATOM 769 C CA . LEU A 1 107 ? -9.137 4.486 29.629 1.00 95.31 107 LEU A CA 1
ATOM 770 C C . LEU A 1 107 ? -8.751 3.934 31.010 1.00 95.31 107 LEU A C 1
ATOM 772 O O . LEU A 1 107 ? -9.536 4.012 31.958 1.00 95.31 107 LEU A O 1
ATOM 776 N N . GLY A 1 108 ? -7.541 3.392 31.129 1.00 91.12 108 GLY A N 1
ATOM 777 C CA . GLY A 1 108 ? -6.991 2.801 32.354 1.00 91.12 108 GLY A CA 1
ATOM 778 C C . GLY A 1 108 ? -5.702 2.029 32.063 1.00 91.12 108 GLY A C 1
ATOM 779 O O . GLY A 1 108 ? -5.343 1.851 30.903 1.00 91.12 108 GLY A O 1
ATOM 780 N N . GLY A 1 109 ? -5.009 1.551 33.099 1.00 87.88 109 GLY A N 1
ATOM 781 C CA . GLY A 1 109 ? -3.776 0.765 32.956 1.00 87.88 109 GLY A CA 1
ATOM 782 C C . GLY A 1 109 ? -3.967 -0.604 32.299 1.00 87.88 109 GLY A C 1
ATOM 783 O O . GLY A 1 109 ? -3.116 -1.047 31.527 1.00 87.88 109 GLY A O 1
ATOM 784 N N . GLY A 1 110 ? -5.085 -1.266 32.594 1.00 90.81 110 GLY A N 1
ATOM 785 C CA . GLY A 1 110 ? -5.530 -2.493 31.934 1.00 90.81 110 GLY A CA 1
ATOM 786 C C . GLY A 1 110 ? -6.979 -2.362 31.481 1.00 90.81 110 GLY A C 1
ATOM 787 O O . GLY A 1 110 ? -7.785 -1.733 32.167 1.00 90.81 110 GLY A O 1
ATOM 788 N N . ILE A 1 111 ? -7.333 -2.932 30.331 1.00 94.81 111 ILE A N 1
ATOM 789 C CA . ILE A 1 111 ? -8.708 -2.873 29.821 1.00 94.81 111 ILE A CA 1
ATOM 790 C C . ILE A 1 111 ? -9.170 -4.251 29.369 1.00 94.81 111 ILE A C 1
ATOM 792 O O . ILE A 1 111 ? -8.497 -4.893 28.568 1.00 94.81 111 ILE A O 1
ATOM 796 N N . ASN A 1 112 ? -10.353 -4.660 29.829 1.00 95.06 112 ASN A N 1
ATOM 797 C CA . ASN A 1 112 ? -11.014 -5.893 29.416 1.00 95.06 112 ASN A CA 1
ATOM 798 C C . ASN A 1 112 ? -12.400 -5.591 28.838 1.00 95.06 112 ASN A C 1
ATOM 800 O O . ASN A 1 112 ? -13.296 -5.143 29.555 1.00 95.06 112 ASN A O 1
ATOM 804 N N . LEU A 1 113 ? -12.596 -5.877 27.554 1.00 97.50 113 LEU A N 1
ATOM 805 C CA . LEU A 1 113 ? -13.907 -5.897 26.913 1.00 97.50 113 LEU A CA 1
ATOM 806 C C . LEU A 1 113 ? -14.323 -7.359 26.721 1.00 97.50 113 LEU A C 1
ATOM 808 O O . LEU A 1 113 ? -13.693 -8.096 25.961 1.00 97.50 113 LEU A O 1
ATOM 812 N N . LEU A 1 114 ? -15.339 -7.781 27.474 1.00 95.44 114 LEU A N 1
ATOM 813 C CA . LEU A 1 114 ? -15.757 -9.178 27.607 1.00 95.44 114 LEU A CA 1
ATOM 814 C C . LEU A 1 114 ? -17.221 -9.323 27.179 1.00 95.44 114 LEU A C 1
ATOM 816 O O . LEU A 1 114 ? -18.127 -9.099 27.981 1.00 95.44 114 LEU A O 1
ATOM 820 N N . GLY A 1 115 ? -17.469 -9.637 25.909 1.00 96.75 115 GLY A N 1
ATOM 821 C CA . GLY A 1 115 ? -18.805 -9.608 25.314 1.00 96.75 115 GLY A CA 1
ATOM 822 C C . GLY A 1 115 ? -19.431 -8.212 25.311 1.00 96.75 115 GLY A C 1
ATOM 823 O O . GLY A 1 115 ? -20.655 -8.086 25.296 1.00 96.75 115 GLY A O 1
ATOM 824 N N . ALA A 1 116 ? -18.604 -7.164 25.367 1.00 98.44 116 ALA A N 1
ATOM 825 C CA . ALA A 1 116 ? -19.072 -5.788 25.436 1.00 98.44 116 ALA A CA 1
ATOM 826 C C . ALA A 1 116 ? -19.717 -5.353 24.114 1.00 98.44 116 ALA A C 1
ATOM 828 O O . ALA A 1 116 ? -19.323 -5.794 23.034 1.00 98.44 116 ALA A O 1
ATOM 829 N N . ARG A 1 117 ? -20.667 -4.417 24.185 1.00 98.81 117 ARG A N 1
ATOM 830 C CA . ARG A 1 117 ? -21.207 -3.744 22.997 1.00 98.81 117 ARG A CA 1
ATOM 831 C C . ARG A 1 117 ? -21.000 -2.242 23.101 1.00 98.81 117 ARG A C 1
ATOM 833 O O . ARG A 1 117 ? -21.652 -1.592 23.914 1.00 98.81 117 ARG A O 1
ATOM 840 N N . LEU A 1 118 ? -20.129 -1.696 22.261 1.00 98.88 118 LEU A N 1
ATOM 841 C CA . LEU A 1 118 ? -19.883 -0.260 22.152 1.00 98.88 118 LEU A CA 1
ATOM 842 C C . LEU A 1 118 ? -20.466 0.224 20.819 1.00 98.88 118 LEU A C 1
ATOM 844 O O . LEU A 1 118 ? -20.033 -0.203 19.750 1.00 98.88 118 LEU A O 1
ATOM 848 N N . ASP A 1 119 ? -21.489 1.071 20.899 1.00 98.81 119 ASP A N 1
ATOM 849 C CA . ASP A 1 119 ? -22.305 1.509 19.767 1.00 98.81 119 ASP A CA 1
ATOM 850 C C . ASP A 1 119 ? -22.193 3.029 19.596 1.00 98.81 119 ASP A C 1
ATOM 852 O O . ASP A 1 119 ? -22.764 3.801 20.362 1.00 98.81 119 ASP A O 1
ATOM 856 N N . ALA A 1 120 ? -21.421 3.446 18.600 1.00 98.75 120 ALA A N 1
ATOM 857 C CA . ALA A 1 120 ? -21.226 4.820 18.157 1.00 98.75 120 ALA A CA 1
ATOM 858 C C . ALA A 1 120 ? -21.684 4.992 16.698 1.00 98.75 120 ALA A C 1
ATOM 860 O O . ALA A 1 120 ? -21.126 5.795 15.953 1.00 98.75 120 ALA A O 1
ATOM 861 N N . ASN A 1 121 ? -22.674 4.211 16.257 1.00 98.69 121 ASN A N 1
ATOM 862 C CA . ASN A 1 121 ? -23.226 4.331 14.910 1.00 98.69 121 ASN A CA 1
ATOM 863 C C . ASN A 1 121 ? -23.956 5.668 14.721 1.00 98.69 121 ASN A C 1
ATOM 865 O O . ASN A 1 121 ? -24.551 6.200 15.663 1.00 98.69 121 ASN A O 1
ATOM 869 N N . GLY A 1 122 ? -23.979 6.180 13.493 1.00 97.88 122 GLY A N 1
ATOM 870 C CA . GLY A 1 122 ? -24.843 7.302 13.143 1.00 97.88 122 GLY A CA 1
ATOM 871 C C . GLY A 1 122 ? -25.502 7.158 11.784 1.00 97.88 122 GLY A C 1
ATOM 872 O O . GLY A 1 122 ? -24.976 6.494 10.898 1.00 97.88 122 GLY A O 1
ATOM 873 N N . ASP A 1 123 ? -26.664 7.777 11.602 1.00 96.44 123 ASP A N 1
ATOM 874 C CA . ASP A 1 123 ? -27.375 7.737 10.322 1.00 96.44 123 ASP A CA 1
ATOM 875 C C . ASP A 1 123 ? -26.590 8.490 9.231 1.00 96.44 123 ASP A C 1
ATOM 877 O O . ASP A 1 123 ? -26.344 7.948 8.151 1.00 96.44 123 ASP A O 1
ATOM 881 N N . HIS A 1 124 ? -26.074 9.676 9.574 1.00 96.06 124 HIS A N 1
ATOM 882 C CA . HIS A 1 124 ? -25.321 10.575 8.698 1.00 96.06 124 HIS A CA 1
ATOM 883 C C . HIS A 1 124 ? -23.810 10.662 9.000 1.00 96.06 124 HIS A C 1
ATOM 885 O O . HIS A 1 124 ? -23.114 11.590 8.574 1.00 96.06 124 HIS A O 1
ATOM 891 N N . GLY A 1 125 ? -23.270 9.700 9.749 1.00 97.25 125 GLY A N 1
ATOM 892 C CA . GLY A 1 125 ? -21.841 9.620 10.052 1.00 97.25 125 GLY A CA 1
ATOM 893 C C . GLY A 1 125 ? -21.545 8.841 11.327 1.00 97.25 125 GLY A C 1
ATOM 894 O O . GLY A 1 125 ? -22.199 9.044 12.351 1.00 97.25 125 GLY A O 1
ATOM 895 N N . GLY A 1 126 ? -20.526 7.986 11.279 1.00 98.25 126 GLY A N 1
ATOM 896 C CA . GLY A 1 126 ? -20.060 7.247 12.447 1.00 98.25 126 GLY A CA 1
ATOM 897 C C . GLY A 1 126 ? -19.416 8.137 13.515 1.00 98.25 126 GLY A C 1
ATOM 898 O O . GLY A 1 126 ? -18.944 9.244 13.237 1.00 98.25 126 GLY A O 1
ATOM 899 N N . GLY A 1 127 ? -19.417 7.645 14.752 1.00 98.44 127 GLY A N 1
ATOM 900 C CA . GLY A 1 127 ? -18.790 8.269 15.916 1.00 98.44 127 GLY A CA 1
ATOM 901 C C . GLY A 1 127 ? -17.369 7.774 16.181 1.00 98.44 127 GLY A C 1
ATOM 902 O O . GLY A 1 127 ? -16.690 7.266 15.288 1.00 98.44 127 GLY A O 1
ATOM 903 N N . GLU A 1 128 ? -16.911 7.922 17.421 1.00 98.56 128 GLU A N 1
ATOM 904 C CA . GLU A 1 128 ? -15.555 7.557 17.839 1.00 98.56 128 GLU A CA 1
ATOM 905 C C . GLU A 1 128 ? -15.570 6.616 19.049 1.00 98.56 128 GLU A C 1
ATOM 907 O O . GLU A 1 128 ? -16.296 6.833 20.019 1.00 98.56 128 GLU A O 1
ATOM 912 N N . ILE A 1 129 ? -14.742 5.574 18.999 1.00 98.81 129 ILE A N 1
ATOM 913 C CA . ILE A 1 129 ? -14.502 4.631 20.090 1.00 98.81 129 ILE A CA 1
ATOM 914 C C . ILE A 1 129 ? -12.991 4.569 20.336 1.00 98.81 129 ILE A C 1
ATOM 916 O O . ILE A 1 129 ? -12.246 4.122 19.467 1.00 98.81 129 ILE A O 1
ATOM 920 N N . LEU A 1 130 ? -12.542 4.995 21.517 1.00 98.56 130 LEU A N 1
ATOM 921 C CA . LEU A 1 130 ? -11.139 4.970 21.942 1.00 98.56 130 LEU A CA 1
ATOM 922 C C . LEU A 1 130 ? -10.960 4.024 23.129 1.00 98.56 130 LEU A C 1
ATOM 924 O O . LEU A 1 130 ? -11.594 4.199 24.172 1.00 98.56 130 LEU A O 1
ATOM 928 N N . ILE A 1 131 ? -10.096 3.028 22.978 1.00 98.25 131 ILE A N 1
ATOM 929 C CA . ILE A 1 131 ? -9.814 2.004 23.981 1.00 98.25 131 ILE A CA 1
ATOM 930 C C . ILE A 1 131 ? -8.316 2.047 24.272 1.00 98.25 131 ILE A C 1
ATOM 932 O O . ILE A 1 131 ? -7.495 1.736 23.414 1.00 98.25 131 ILE A O 1
ATOM 936 N N . GLY A 1 132 ? -7.975 2.457 25.491 1.00 95.94 132 GLY A N 1
ATOM 937 C CA . GLY A 1 132 ? -6.608 2.506 26.007 1.00 95.94 132 GLY A CA 1
ATOM 938 C C . GLY A 1 132 ? -5.732 3.643 25.501 1.00 95.94 132 GLY A C 1
ATOM 939 O O . GLY A 1 132 ? -4.680 3.862 26.077 1.00 95.94 132 GLY A O 1
ATOM 940 N N . GLY A 1 133 ? -6.153 4.400 24.496 1.00 93.62 133 GLY A N 1
ATOM 941 C CA . GLY A 1 133 ? -5.411 5.552 24.001 1.00 93.62 133 GLY A CA 1
ATOM 942 C C . GLY A 1 133 ? -6.063 6.143 22.760 1.00 93.62 133 GLY A C 1
ATOM 943 O O . GLY A 1 133 ? -7.092 5.649 22.286 1.00 93.62 133 GLY A O 1
ATOM 944 N N . ASN A 1 134 ? -5.473 7.218 22.244 1.00 93.44 134 ASN A N 1
ATOM 945 C CA . ASN A 1 134 ? -5.823 7.737 20.927 1.00 93.44 134 ASN A CA 1
ATOM 946 C C . ASN A 1 134 ? -5.065 6.983 19.824 1.00 93.44 134 ASN A C 1
ATOM 948 O O . ASN A 1 134 ? -4.240 6.111 20.099 1.00 93.44 134 ASN A O 1
ATOM 952 N N . ALA A 1 135 ? -5.354 7.326 18.567 1.00 91.94 135 ALA A N 1
ATOM 953 C CA . ALA A 1 135 ? -4.635 6.774 17.425 1.00 91.94 135 ALA A CA 1
ATOM 954 C C . ALA A 1 135 ? -3.125 7.006 17.577 1.00 91.94 135 ALA A C 1
ATOM 956 O O . ALA A 1 135 ? -2.719 8.082 18.020 1.00 91.94 135 ALA A O 1
ATOM 957 N N . HIS A 1 136 ? -2.319 5.995 17.250 1.00 87.88 136 HIS A N 1
ATOM 958 C CA . HIS A 1 136 ? -0.862 5.990 17.437 1.00 87.88 136 HIS A CA 1
ATOM 959 C C . HIS A 1 136 ? -0.359 6.247 18.875 1.00 87.88 136 HIS A C 1
ATOM 961 O O . HIS A 1 136 ? 0.839 6.442 19.068 1.00 87.88 136 HIS A O 1
ATOM 967 N N . GLY A 1 137 ? -1.235 6.255 19.887 1.00 84.62 137 GLY A N 1
ATOM 968 C CA . GLY A 1 137 ? -0.860 6.675 21.242 1.00 84.62 137 GLY A CA 1
ATOM 969 C C . GLY A 1 137 ? -0.518 8.162 21.324 1.00 84.62 137 GLY A C 1
ATOM 970 O O . GLY A 1 137 ? 0.293 8.576 22.146 1.00 84.62 137 GLY A O 1
ATOM 971 N N . GLU A 1 138 ? -1.076 8.978 20.431 1.00 87.38 138 GLU A N 1
ATOM 972 C CA . GLU A 1 138 ? -0.945 10.430 20.504 1.00 87.38 138 GLU A CA 1
ATOM 973 C C . GLU A 1 138 ? -2.011 11.044 21.429 1.00 87.38 138 GLU A C 1
ATOM 975 O O . GLU A 1 138 ? -2.957 10.391 21.867 1.00 87.38 138 GLU A O 1
ATOM 980 N N . GLY A 1 139 ? -1.898 12.344 21.702 1.00 86.38 139 GLY A N 1
ATOM 981 C CA . GLY A 1 139 ? -2.908 13.088 22.455 1.00 86.38 139 GLY A CA 1
ATOM 982 C C . GLY A 1 139 ? -2.699 13.079 23.970 1.00 86.38 139 GLY A C 1
ATOM 983 O O . GLY A 1 139 ? -1.587 12.927 24.467 1.00 86.38 139 GLY A O 1
ATOM 984 N N . PHE A 1 140 ? -3.782 13.358 24.700 1.00 84.00 140 PHE A N 1
ATOM 985 C CA . PHE A 1 140 ? -3.766 13.524 26.161 1.00 84.00 140 PHE A CA 1
ATOM 986 C C . PHE A 1 140 ? -4.403 12.341 26.898 1.00 84.00 140 PHE A C 1
ATOM 988 O O . PHE A 1 140 ? -4.381 12.297 28.129 1.00 84.00 140 PHE A O 1
ATOM 995 N N . GLU A 1 141 ? -5.033 11.419 26.166 1.00 89.31 141 GLU A N 1
ATOM 996 C CA . GLU A 1 141 ? -5.624 10.210 26.721 1.00 89.31 141 GLU A CA 1
ATOM 997 C C . GLU A 1 141 ? -4.555 9.361 27.439 1.00 89.31 141 GLU A C 1
ATOM 999 O O . GLU A 1 141 ? -3.488 9.137 26.877 1.00 89.31 141 GLU A O 1
ATOM 1004 N N . PRO A 1 142 ? -4.806 8.855 28.663 1.00 87.38 142 PRO A N 1
ATOM 1005 C CA . PRO A 1 142 ? -3.893 7.926 29.320 1.00 87.38 142 PRO A CA 1
ATOM 1006 C C . PRO A 1 142 ? -3.721 6.643 28.513 1.00 87.38 142 PRO A C 1
ATOM 1008 O O . PRO A 1 142 ? -4.697 6.112 27.983 1.00 87.38 142 PRO A O 1
ATOM 1011 N N . HIS A 1 143 ? -2.494 6.131 28.499 1.00 90.75 143 HIS A N 1
ATOM 1012 C CA . HIS A 1 143 ? -2.118 4.932 27.764 1.00 90.75 143 HIS A CA 1
ATOM 1013 C C . HIS A 1 143 ? -2.362 3.667 28.588 1.00 90.75 143 HIS A C 1
ATOM 1015 O O . HIS A 1 143 ? -1.886 3.538 29.721 1.00 90.75 143 HIS A O 1
ATOM 1021 N N . ALA A 1 144 ? -3.074 2.708 28.007 1.00 92.75 144 ALA A N 1
ATOM 1022 C CA . ALA A 1 144 ? -3.181 1.371 28.559 1.00 92.75 144 ALA A CA 1
ATOM 1023 C C . ALA A 1 144 ? -1.860 0.627 28.384 1.00 92.75 144 ALA A C 1
ATOM 1025 O O . ALA A 1 144 ? -1.216 0.693 27.340 1.00 92.75 144 ALA A O 1
ATOM 1026 N N . LYS A 1 145 ? -1.484 -0.164 29.387 1.00 89.75 145 LYS A N 1
ATOM 1027 C CA . LYS A 1 145 ? -0.379 -1.117 29.255 1.00 89.75 145 LYS A CA 1
ATOM 1028 C C . LYS A 1 145 ? -0.830 -2.343 28.481 1.00 89.75 145 LYS A C 1
ATOM 1030 O O . LYS A 1 145 ? -0.093 -2.814 27.622 1.00 89.75 145 LYS A O 1
ATOM 1035 N N . ASN A 1 146 ? -2.034 -2.834 28.782 1.00 88.38 146 ASN A N 1
ATOM 1036 C CA . ASN A 1 146 ? -2.589 -4.027 28.157 1.00 88.38 146 ASN A CA 1
ATOM 1037 C C . ASN A 1 146 ? -4.080 -3.866 27.836 1.00 88.38 146 ASN A C 1
ATOM 1039 O O . ASN A 1 146 ? -4.848 -3.364 28.663 1.00 88.38 146 ASN A O 1
ATOM 1043 N N . ILE A 1 147 ? -4.496 -4.372 26.678 1.00 93.44 147 ILE A N 1
ATOM 1044 C CA . ILE A 1 147 ? -5.897 -4.452 26.252 1.00 93.44 147 ILE A CA 1
ATOM 1045 C C . ILE A 1 147 ? -6.248 -5.906 25.949 1.00 93.44 147 ILE A C 1
ATOM 1047 O O . ILE A 1 147 ? -5.522 -6.594 25.236 1.00 93.44 147 ILE A O 1
ATOM 1051 N N . THR A 1 148 ? -7.396 -6.360 26.447 1.00 93.31 148 THR A N 1
ATOM 1052 C CA . THR A 1 148 ? -8.033 -7.618 26.054 1.00 93.31 148 THR A CA 1
ATOM 1053 C C . THR A 1 148 ? -9.432 -7.342 25.516 1.00 93.31 148 THR A C 1
ATOM 1055 O O . THR A 1 148 ? -10.297 -6.865 26.246 1.00 93.31 148 THR A O 1
ATOM 1058 N N . ILE A 1 149 ? -9.668 -7.675 24.250 1.00 95.75 149 ILE A N 1
ATOM 1059 C CA . ILE A 1 149 ? -10.987 -7.668 23.611 1.00 95.75 149 ILE A CA 1
ATOM 1060 C C . ILE A 1 149 ? -11.286 -9.099 23.174 1.00 95.75 149 ILE A C 1
ATOM 1062 O O . ILE A 1 149 ? -10.570 -9.659 22.336 1.00 95.75 149 ILE A O 1
ATOM 1066 N N . ASP A 1 150 ? -12.315 -9.701 23.766 1.00 93.88 150 ASP A N 1
ATOM 1067 C CA . ASP A 1 150 ? -12.719 -11.066 23.434 1.00 93.88 150 ASP A CA 1
ATOM 1068 C C . ASP A 1 150 ? -13.449 -11.164 22.083 1.00 93.88 150 ASP A C 1
ATOM 1070 O O . ASP A 1 150 ? -13.802 -10.168 21.450 1.00 93.88 150 ASP A O 1
ATOM 1074 N N . ASP A 1 151 ? -13.670 -12.398 21.635 1.00 93.25 151 ASP A N 1
ATOM 1075 C CA . ASP A 1 151 ? -14.305 -12.731 20.355 1.00 93.25 151 ASP A CA 1
ATOM 1076 C C . ASP A 1 151 ? -15.809 -12.401 20.300 1.00 93.25 151 ASP A C 1
ATOM 1078 O O . ASP A 1 151 ? -16.412 -12.392 19.227 1.00 93.25 151 ASP A O 1
ATOM 1082 N N . LYS A 1 152 ? -16.424 -12.102 21.449 1.00 96.25 152 LYS A N 1
ATOM 1083 C CA . LYS A 1 152 ? -17.846 -11.747 21.574 1.00 96.25 152 LYS A CA 1
ATOM 1084 C C . LYS A 1 152 ? -18.090 -10.243 21.576 1.00 96.25 152 LYS A C 1
ATOM 1086 O O . LYS A 1 152 ? -19.244 -9.823 21.490 1.00 96.25 152 LYS A O 1
ATOM 1091 N N . THR A 1 153 ? -17.043 -9.435 21.706 1.00 98.38 153 THR A N 1
ATOM 1092 C CA . THR A 1 153 ? -17.163 -7.980 21.764 1.00 98.38 153 THR A CA 1
ATOM 1093 C C . THR A 1 153 ? -17.504 -7.393 20.391 1.00 98.38 153 THR A C 1
ATOM 1095 O O . THR A 1 153 ? -16.923 -7.767 19.371 1.00 98.38 153 THR A O 1
ATOM 1098 N N . LEU A 1 154 ? -18.438 -6.438 20.373 1.00 98.69 154 LEU A N 1
ATOM 1099 C CA . LEU A 1 154 ? -18.851 -5.679 19.193 1.00 98.69 154 LEU A CA 1
ATOM 1100 C C . LEU A 1 154 ? -18.549 -4.192 19.384 1.00 98.69 154 LEU A C 1
ATOM 1102 O O . LEU A 1 154 ? -19.095 -3.553 20.287 1.00 98.69 154 LEU A O 1
ATOM 1106 N N . LEU A 1 155 ? -17.745 -3.639 18.481 1.00 98.88 155 LEU A N 1
ATOM 1107 C CA . LEU A 1 155 ? -17.435 -2.218 18.382 1.00 98.88 155 LEU A CA 1
ATOM 1108 C C . LEU A 1 155 ? -17.976 -1.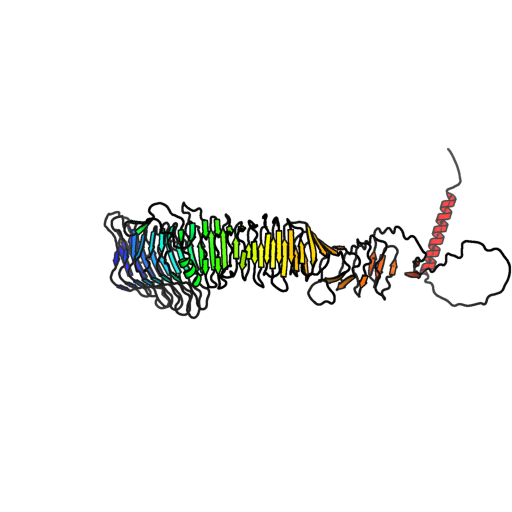702 17.047 1.00 98.88 155 LEU A C 1
ATOM 1110 O O . LEU A 1 155 ? -17.590 -2.194 15.987 1.00 98.88 155 LEU A O 1
ATOM 1114 N N . SER A 1 156 ? -18.888 -0.735 17.089 1.00 98.81 156 SER A N 1
ATOM 1115 C CA . SER A 1 156 ? -19.589 -0.262 15.894 1.00 98.81 156 SER A CA 1
ATOM 1116 C C . SER A 1 156 ? -19.598 1.258 15.838 1.00 98.81 156 SER A C 1
ATOM 1118 O O . SER A 1 156 ? -20.112 1.904 16.744 1.00 98.81 156 SER A O 1
ATOM 1120 N N . ALA A 1 157 ? -19.050 1.817 14.768 1.00 98.81 157 ALA A N 1
ATOM 1121 C CA . ALA A 1 157 ? -19.022 3.237 14.447 1.00 98.81 157 ALA A CA 1
ATOM 1122 C C . ALA A 1 157 ? -19.387 3.442 12.964 1.00 98.81 157 ALA A C 1
ATOM 1124 O O . ALA A 1 157 ? -18.735 4.187 12.243 1.00 98.81 157 ALA A O 1
ATOM 1125 N N . ASP A 1 158 ? -20.400 2.731 12.476 1.00 98.88 158 ASP A N 1
ATOM 1126 C CA . ASP A 1 158 ? -20.878 2.810 11.095 1.00 98.88 158 ASP A CA 1
ATOM 1127 C C . ASP A 1 158 ? -21.622 4.125 10.825 1.00 98.88 158 ASP A C 1
ATOM 1129 O O . ASP A 1 158 ? -22.323 4.651 11.694 1.00 98.88 158 ASP A O 1
ATOM 1133 N N . ALA A 1 159 ? -21.551 4.591 9.577 1.00 98.50 159 ALA A N 1
ATOM 1134 C CA . ALA A 1 159 ? -22.600 5.410 8.983 1.00 98.50 159 ALA A CA 1
ATOM 1135 C C . ALA A 1 159 ? -23.674 4.500 8.363 1.00 98.50 159 ALA A C 1
ATOM 1137 O O . ALA A 1 159 ? -23.355 3.624 7.559 1.00 98.50 159 ALA A O 1
ATOM 1138 N N . LEU A 1 160 ? -24.948 4.686 8.719 1.00 98.06 160 LEU A N 1
ATOM 1139 C CA . LEU A 1 160 ? -26.024 3.780 8.298 1.00 98.06 160 LEU A CA 1
ATOM 1140 C C . LEU A 1 160 ? -26.635 4.165 6.943 1.00 98.06 160 LEU A C 1
ATOM 1142 O O . LEU A 1 160 ? -26.902 3.279 6.129 1.00 98.06 160 LEU A O 1
ATOM 1146 N N . THR A 1 161 ? -26.836 5.459 6.664 1.00 97.75 161 THR A N 1
ATOM 1147 C CA . THR A 1 161 ? -27.479 5.926 5.423 1.00 97.75 161 THR A CA 1
ATOM 1148 C C . THR A 1 161 ? -26.534 6.740 4.545 1.00 97.75 161 THR A C 1
ATOM 1150 O O . THR A 1 161 ? -26.145 6.248 3.487 1.00 97.75 161 THR A O 1
ATOM 1153 N N . LEU A 1 162 ? -26.142 7.946 4.958 1.00 97.12 162 LEU A N 1
ATOM 1154 C CA . LEU A 1 162 ? -25.320 8.868 4.167 1.00 97.12 162 LEU A CA 1
ATOM 1155 C C . LEU A 1 162 ? -24.249 9.521 5.040 1.00 97.12 162 LEU A C 1
ATOM 1157 O O . LEU A 1 162 ? -24.517 10.495 5.731 1.00 97.12 162 LEU A O 1
ATOM 1161 N N . GLY A 1 163 ? -23.012 9.047 4.968 1.00 98.12 163 GLY A N 1
ATOM 1162 C CA . GLY A 1 163 ? -21.937 9.612 5.772 1.00 98.12 163 GLY A CA 1
ATOM 1163 C C . GLY A 1 163 ? -20.686 8.755 5.776 1.00 98.12 163 GLY A C 1
ATOM 1164 O O . GLY A 1 163 ? -20.678 7.621 5.301 1.00 98.12 163 GLY A O 1
ATOM 1165 N N . GLN A 1 164 ? -19.614 9.321 6.317 1.00 98.62 164 GLN A N 1
ATOM 1166 C CA . GLN A 1 164 ? -18.364 8.592 6.499 1.00 98.62 164 GLN A CA 1
ATOM 1167 C C . GLN A 1 164 ? -18.472 7.643 7.693 1.00 98.62 164 GLN A C 1
ATOM 1169 O O . GLN A 1 164 ? -19.073 7.996 8.714 1.00 98.62 164 GLN A O 1
ATOM 1174 N N . GLY A 1 165 ? -17.854 6.470 7.576 1.00 98.75 165 GLY A N 1
ATOM 1175 C CA . GLY A 1 165 ? -17.616 5.603 8.722 1.00 98.75 165 GLY A CA 1
ATOM 1176 C C . GLY A 1 165 ? -16.786 6.315 9.791 1.00 98.75 165 GLY A C 1
ATOM 1177 O O . GLY A 1 165 ? -16.021 7.238 9.509 1.00 98.75 165 GLY A O 1
ATOM 1178 N N . GLY A 1 166 ? -16.977 5.902 11.036 1.00 98.75 166 GLY A N 1
ATOM 1179 C CA . GLY A 1 166 ? -16.358 6.495 12.211 1.00 98.75 166 GLY A CA 1
ATOM 1180 C C . GLY A 1 166 ? -14.950 5.977 12.491 1.00 98.75 166 GLY A C 1
ATOM 1181 O O . GLY A 1 166 ? -14.256 5.462 11.614 1.00 98.75 166 GLY A O 1
ATOM 1182 N N . LYS A 1 167 ? -14.522 6.124 13.743 1.00 98.75 167 LYS A N 1
ATOM 1183 C CA . LYS A 1 167 ? -13.178 5.776 14.207 1.00 98.75 167 LYS A CA 1
ATOM 1184 C C . LYS A 1 167 ? -13.239 4.794 15.372 1.00 98.75 167 LYS A C 1
ATOM 1186 O O . LYS A 1 167 ? -13.945 5.040 16.345 1.00 98.75 167 LYS A O 1
ATOM 1191 N N . ILE A 1 168 ? -12.469 3.714 15.297 1.00 98.88 168 ILE A N 1
ATOM 1192 C CA . ILE A 1 168 ? -12.299 2.744 16.384 1.00 98.88 168 ILE A CA 1
ATOM 1193 C C . ILE A 1 168 ? -10.804 2.551 16.625 1.00 98.88 168 ILE A C 1
ATOM 1195 O O . ILE A 1 168 ? -10.081 2.172 15.712 1.00 98.88 168 ILE A O 1
ATOM 1199 N N . VAL A 1 169 ? -10.333 2.789 17.844 1.00 98.56 169 VAL A N 1
ATOM 1200 C CA . VAL A 1 169 ? -8.926 2.609 18.220 1.00 98.56 169 VAL A CA 1
ATOM 1201 C C . VAL A 1 169 ? -8.836 1.711 19.441 1.00 98.56 169 VAL A C 1
ATOM 1203 O O . VAL A 1 169 ? -9.476 1.980 20.456 1.00 98.56 169 VAL A O 1
ATOM 1206 N N . ALA A 1 170 ? -8.013 0.671 19.348 1.00 97.50 170 ALA A N 1
ATOM 1207 C CA . ALA A 1 170 ? -7.514 -0.098 20.477 1.00 97.50 170 ALA A CA 1
ATOM 1208 C C . ALA A 1 170 ? -5.984 -0.004 20.486 1.00 97.50 170 ALA A C 1
ATOM 1210 O O . ALA A 1 170 ? -5.322 -0.566 19.612 1.00 97.50 170 ALA A O 1
ATOM 1211 N N . TRP A 1 171 ? -5.436 0.737 21.448 1.00 95.56 171 TRP A N 1
ATOM 1212 C CA . TRP A 1 171 ? -4.013 1.066 21.490 1.00 95.56 171 TRP A CA 1
ATOM 1213 C C . TRP A 1 171 ? -3.430 0.891 22.896 1.00 95.56 171 TRP A C 1
ATOM 1215 O O . TRP A 1 171 ? -4.019 1.347 23.877 1.00 95.56 171 TRP A O 1
ATOM 1225 N N . SER A 1 172 ? -2.263 0.250 22.997 1.00 92.31 172 SER A N 1
ATOM 1226 C CA . SER A 1 172 ? -1.555 0.041 24.268 1.00 92.31 172 SER A CA 1
ATOM 1227 C C . SER A 1 172 ? -0.038 0.213 24.148 1.00 92.31 172 SER A C 1
ATOM 1229 O O . SER A 1 172 ? 0.539 -0.254 23.168 1.00 92.31 172 SER A O 1
ATOM 1231 N N . ASP A 1 173 ? 0.629 0.686 25.205 1.00 87.94 173 ASP A N 1
ATOM 1232 C CA . ASP A 1 173 ? 2.101 0.715 25.312 1.00 87.94 173 ASP A CA 1
ATOM 1233 C C . ASP A 1 173 ? 2.728 -0.697 25.309 1.00 87.94 173 ASP A C 1
ATOM 1235 O O . ASP A 1 173 ? 3.919 -0.867 25.050 1.00 87.94 173 ASP A O 1
ATOM 1239 N N . GLY A 1 174 ? 1.964 -1.731 25.669 1.00 85.12 174 GLY A N 1
ATOM 1240 C CA . GLY A 1 174 ? 2.452 -3.097 25.845 1.00 85.12 174 GLY A CA 1
ATOM 1241 C C . GLY A 1 174 ? 1.776 -4.082 24.902 1.00 85.12 174 GLY A C 1
ATOM 1242 O O . GLY A 1 174 ? 2.195 -4.246 23.756 1.00 85.12 174 GLY A O 1
ATOM 1243 N N . TYR A 1 175 ? 0.779 -4.796 25.420 1.00 85.50 175 TYR A N 1
ATOM 1244 C CA . TYR A 1 175 ? 0.128 -5.902 24.725 1.00 85.50 175 TYR A CA 1
ATOM 1245 C C . TYR A 1 175 ? -1.333 -5.598 24.384 1.00 85.50 175 TYR A C 1
ATOM 1247 O O . TYR A 1 175 ? -2.132 -5.296 25.269 1.00 85.50 175 TYR A O 1
ATOM 1255 N N . THR A 1 176 ? -1.713 -5.771 23.119 1.00 90.31 176 THR A N 1
ATOM 1256 C CA . THR A 1 176 ? -3.118 -5.712 22.694 1.00 90.31 176 THR A CA 1
ATOM 1257 C C . THR A 1 176 ? -3.575 -7.061 22.144 1.00 90.31 176 THR A C 1
ATOM 1259 O O . THR A 1 176 ? -3.030 -7.569 21.166 1.00 90.31 176 THR A O 1
ATOM 1262 N N . GLN A 1 177 ? -4.621 -7.627 22.745 1.00 91.50 177 GLN A N 1
ATOM 1263 C CA . GLN A 1 177 ? -5.409 -8.723 22.185 1.00 91.50 177 GLN A CA 1
ATOM 1264 C C . GLN A 1 177 ? -6.724 -8.171 21.630 1.00 91.50 177 GLN A C 1
ATOM 1266 O O . GLN A 1 177 ? -7.514 -7.593 22.379 1.00 91.50 177 GLN A O 1
ATOM 1271 N N . ALA A 1 178 ? -6.993 -8.397 20.346 1.00 91.88 178 ALA A N 1
ATOM 1272 C CA . ALA A 1 178 ? -8.211 -7.945 19.683 1.00 91.88 178 ALA A CA 1
ATOM 1273 C C . ALA A 1 178 ? -8.849 -9.058 18.843 1.00 91.88 178 ALA A C 1
ATOM 1275 O O . ALA A 1 178 ? -8.381 -9.313 17.742 1.00 91.88 178 ALA A O 1
ATOM 1276 N N . TYR A 1 179 ? -9.906 -9.715 19.345 1.00 90.69 179 TYR A N 1
ATOM 1277 C CA . TYR A 1 179 ? -10.595 -10.831 18.655 1.00 90.69 179 TYR A CA 1
ATOM 1278 C C . TYR A 1 179 ? -12.030 -10.519 18.206 1.00 90.69 179 TYR A C 1
ATOM 1280 O O . TYR A 1 179 ? -12.617 -11.298 17.461 1.00 90.69 179 TYR A O 1
ATOM 1288 N N . GLY A 1 180 ? -12.606 -9.404 18.662 1.00 94.06 180 GLY A N 1
ATOM 1289 C CA . GLY A 1 180 ? -14.008 -9.053 18.416 1.00 94.06 180 GLY A CA 1
ATOM 1290 C C . GLY A 1 180 ? -14.330 -8.594 16.987 1.00 94.06 180 GLY A C 1
ATOM 1291 O O . GLY A 1 180 ? -13.534 -8.727 16.054 1.00 94.06 180 GLY A O 1
ATOM 1292 N N . ASN A 1 181 ? -15.519 -8.008 16.828 1.00 97.94 181 ASN A N 1
ATOM 1293 C CA . ASN A 1 181 ? -15.993 -7.419 15.574 1.00 97.94 181 ASN A CA 1
ATOM 1294 C C . ASN A 1 181 ? -15.928 -5.884 15.614 1.00 97.94 181 ASN A C 1
ATOM 1296 O O . ASN A 1 181 ? -16.483 -5.261 16.519 1.00 97.94 181 ASN A O 1
ATOM 1300 N N . PHE A 1 182 ? -15.274 -5.292 14.617 1.00 98.69 182 PHE A N 1
ATOM 1301 C CA . PHE A 1 182 ? -14.968 -3.871 14.509 1.00 98.69 182 PHE A CA 1
ATOM 1302 C C . PHE A 1 182 ? -15.567 -3.365 13.194 1.00 98.69 182 PHE A C 1
ATOM 1304 O O . PHE A 1 182 ? -15.089 -3.707 12.110 1.00 98.69 182 PHE A O 1
ATOM 1311 N N . SER A 1 183 ? -16.617 -2.552 13.275 1.00 98.75 183 SER A N 1
ATOM 1312 C CA . SER A 1 183 ? -17.320 -2.030 12.101 1.00 98.75 183 SER A CA 1
ATOM 1313 C C . SER A 1 183 ? -17.257 -0.508 12.071 1.00 98.75 183 SER A C 1
ATOM 1315 O O . SER A 1 183 ? -17.686 0.148 13.015 1.00 98.75 183 SER A O 1
ATOM 1317 N N . ALA A 1 184 ? -16.713 0.048 10.992 1.00 98.75 184 ALA A N 1
ATOM 1318 C CA . ALA A 1 184 ? -16.690 1.484 10.723 1.00 98.75 184 ALA A CA 1
ATOM 1319 C C . ALA A 1 184 ? -16.992 1.724 9.236 1.00 98.75 184 ALA A C 1
ATOM 1321 O O . ALA A 1 184 ? -16.180 2.260 8.485 1.00 98.75 184 ALA A O 1
ATOM 1322 N N . ARG A 1 185 ? -18.141 1.236 8.773 1.00 98.81 185 ARG A N 1
ATOM 1323 C CA . ARG A 1 185 ? -18.557 1.290 7.365 1.00 98.81 185 ARG A CA 1
ATOM 1324 C C . ARG A 1 185 ? -19.048 2.675 6.960 1.00 98.81 185 ARG A C 1
ATOM 1326 O O . ARG A 1 185 ? -19.631 3.395 7.770 1.00 98.81 185 ARG A O 1
ATOM 1333 N N . GLY A 1 186 ? -18.843 3.012 5.688 1.00 98.69 186 GLY A N 1
ATOM 1334 C CA . GLY A 1 186 ? -19.476 4.166 5.051 1.00 98.69 186 GLY A CA 1
ATOM 1335 C C . GLY A 1 186 ? -20.962 3.917 4.776 1.00 98.69 186 GLY A C 1
ATOM 1336 O O . GLY A 1 186 ? -21.401 2.768 4.671 1.00 98.69 186 GLY A O 1
ATOM 1337 N N . GLY A 1 187 ? -21.729 5.000 4.641 1.00 98.31 187 GLY A N 1
ATOM 1338 C CA . GLY A 1 187 ? -23.175 4.956 4.432 1.00 98.31 187 GLY A CA 1
ATOM 1339 C C . GLY A 1 187 ? -23.582 4.227 3.150 1.00 98.31 187 GLY A C 1
ATOM 1340 O O . GLY A 1 187 ? -22.908 4.298 2.120 1.00 98.31 187 GLY A O 1
ATOM 1341 N N . LEU A 1 188 ? -24.735 3.551 3.188 1.00 97.81 188 LEU A N 1
ATOM 1342 C CA . LEU A 1 188 ? -25.275 2.799 2.046 1.00 97.81 188 LEU A CA 1
ATOM 1343 C C . LEU A 1 188 ? -25.528 3.666 0.800 1.00 97.81 188 LEU A C 1
ATOM 1345 O O . LEU A 1 188 ? -25.475 3.159 -0.319 1.00 97.81 188 LEU A O 1
ATOM 1349 N N . GLN A 1 189 ? -25.818 4.954 0.993 1.00 97.94 189 GLN A N 1
ATOM 1350 C CA . GLN A 1 189 ? -26.132 5.922 -0.062 1.00 97.94 189 GLN A CA 1
ATOM 1351 C C . GLN A 1 189 ? -24.956 6.855 -0.391 1.00 97.94 189 GLN A C 1
ATOM 1353 O O . GLN A 1 189 ? -25.061 7.658 -1.315 1.00 97.94 189 GLN A O 1
ATOM 1358 N N . GLY A 1 190 ? -23.842 6.770 0.342 1.00 97.00 190 GLY A N 1
ATOM 1359 C CA . GLY A 1 190 ? -22.678 7.627 0.132 1.00 97.00 190 GLY A CA 1
ATOM 1360 C C . GLY A 1 190 ? -21.805 7.792 1.373 1.00 97.00 190 GLY A C 1
ATOM 1361 O O . GLY A 1 190 ? -22.265 7.618 2.503 1.00 97.00 190 GLY A O 1
ATOM 1362 N N . GLY A 1 191 ? -20.557 8.196 1.133 1.00 98.38 191 GLY A N 1
ATOM 1363 C CA . GLY A 1 191 ? -19.520 8.391 2.144 1.00 98.38 191 GLY A CA 1
ATOM 1364 C C . GLY A 1 191 ? -18.468 7.284 2.132 1.00 98.38 191 GLY A C 1
ATOM 1365 O O . GLY A 1 191 ? -18.729 6.164 1.697 1.00 98.38 191 GLY A O 1
ATOM 1366 N N . ASP A 1 192 ? -17.266 7.629 2.581 1.00 98.69 192 ASP A N 1
ATOM 1367 C CA . ASP A 1 192 ? -16.129 6.712 2.644 1.00 98.69 192 ASP A CA 1
ATOM 1368 C C . ASP A 1 192 ? -16.162 5.866 3.923 1.00 98.69 192 ASP A C 1
ATOM 1370 O O . ASP A 1 192 ? -16.829 6.191 4.908 1.00 98.69 192 ASP A O 1
ATOM 1374 N N . GLY A 1 193 ? -15.435 4.757 3.903 1.00 98.75 193 GLY A N 1
ATOM 1375 C CA . GLY A 1 193 ? -15.238 3.915 5.068 1.00 98.75 193 GLY A CA 1
ATOM 1376 C C . GLY A 1 193 ? -14.381 4.604 6.122 1.00 98.75 193 GLY A C 1
ATOM 1377 O O . GLY A 1 193 ? -13.564 5.472 5.819 1.00 98.75 193 GLY A O 1
ATOM 1378 N N . GLY A 1 194 ? -14.574 4.196 7.367 1.00 98.81 194 GLY A N 1
ATOM 1379 C CA . GLY A 1 194 ? -13.918 4.763 8.533 1.00 98.81 194 GLY A CA 1
ATOM 1380 C C . GLY A 1 194 ? -12.523 4.209 8.806 1.00 98.81 194 GLY A C 1
ATOM 1381 O O . GLY A 1 194 ? -11.901 3.529 7.985 1.00 98.81 194 GLY A O 1
ATOM 1382 N N . PHE A 1 195 ? -12.033 4.499 10.005 1.00 98.88 195 PHE A N 1
ATOM 1383 C CA . PHE A 1 195 ? -10.706 4.115 10.468 1.00 98.88 195 PHE A CA 1
ATOM 1384 C C . PHE A 1 195 ? -10.799 3.146 11.643 1.00 98.88 195 PHE A C 1
ATOM 1386 O O . PHE A 1 195 ? -11.507 3.400 12.617 1.00 98.88 195 PHE A O 1
ATOM 1393 N N . VAL A 1 196 ? -10.048 2.054 11.564 1.00 98.88 196 VAL A N 1
ATOM 1394 C CA . VAL A 1 196 ? -9.849 1.115 12.665 1.00 98.88 196 VAL A CA 1
ATOM 1395 C C . VAL A 1 196 ? -8.356 1.007 12.944 1.00 98.88 196 VAL A C 1
ATOM 1397 O O . VAL A 1 196 ? -7.572 0.851 12.015 1.00 98.88 196 VAL A O 1
ATOM 1400 N N . GLU A 1 197 ? -7.952 1.041 14.207 1.00 98.19 197 GLU A N 1
ATOM 1401 C CA . GLU A 1 197 ? -6.577 0.780 14.631 1.00 98.19 197 GLU A CA 1
ATOM 1402 C C . GLU A 1 197 ? -6.542 -0.262 15.745 1.00 98.19 197 GLU A C 1
ATOM 1404 O O . GLU A 1 197 ? -7.306 -0.187 16.710 1.00 98.19 197 GLU A O 1
ATOM 1409 N N . THR A 1 198 ? -5.625 -1.218 15.613 1.00 95.50 198 THR A N 1
ATOM 1410 C CA . THR A 1 198 ? -5.268 -2.165 16.673 1.00 95.50 198 THR A CA 1
ATOM 1411 C C . THR A 1 198 ? -3.749 -2.209 16.793 1.00 95.50 198 THR A C 1
ATOM 1413 O O . THR A 1 198 ? -3.080 -2.715 15.887 1.00 95.50 198 THR A O 1
ATOM 1416 N N . SER A 1 199 ? -3.216 -1.690 17.896 1.00 93.00 199 SER A N 1
ATOM 1417 C CA . SER A 1 199 ? -1.791 -1.375 18.029 1.00 93.00 199 SER A CA 1
ATOM 1418 C C . SER A 1 199 ? -1.249 -1.699 19.417 1.00 93.00 199 SER A C 1
ATOM 1420 O O . SER A 1 199 ? -1.948 -1.620 20.426 1.00 93.00 199 SER A O 1
ATOM 1422 N N . GLY A 1 200 ? 0.035 -2.030 19.462 1.00 88.50 200 GLY A N 1
ATOM 1423 C CA . GLY A 1 200 ? 0.801 -2.228 20.685 1.00 88.50 200 GLY A CA 1
ATOM 1424 C C . GLY A 1 200 ? 2.109 -2.940 20.387 1.00 88.50 200 GLY A C 1
ATOM 1425 O O . GLY A 1 200 ? 2.235 -3.588 19.352 1.00 88.50 200 GLY A O 1
ATOM 1426 N N . ASN A 1 201 ? 3.088 -2.849 21.288 1.00 81.44 201 ASN A N 1
ATOM 1427 C CA . ASN A 1 201 ? 4.402 -3.472 21.095 1.00 81.44 201 ASN A CA 1
ATOM 1428 C C . ASN A 1 201 ? 4.304 -4.956 20.702 1.00 81.44 201 ASN A C 1
ATOM 1430 O O . ASN A 1 201 ? 5.017 -5.411 19.804 1.00 81.44 201 ASN A O 1
ATOM 1434 N N . SER A 1 202 ? 3.375 -5.688 21.318 1.00 82.00 202 SER A N 1
ATOM 1435 C CA . SER A 1 202 ? 2.922 -6.990 20.833 1.00 82.00 202 SER A CA 1
ATOM 1436 C C . SER A 1 202 ? 1.417 -6.967 20.594 1.00 82.00 202 SER A C 1
ATOM 1438 O O . SER A 1 202 ? 0.650 -6.429 21.395 1.00 82.00 202 SER A O 1
ATOM 1440 N N . LEU A 1 203 ? 0.999 -7.568 19.485 1.00 86.31 203 LEU A N 1
ATOM 1441 C CA . LEU A 1 203 ? -0.381 -7.574 19.042 1.00 86.31 203 LEU A CA 1
ATOM 1442 C C . LEU A 1 203 ? -0.825 -9.007 18.763 1.00 86.31 203 LEU A C 1
ATOM 1444 O O . LEU A 1 203 ? -0.095 -9.816 18.190 1.00 86.31 203 LEU A O 1
ATOM 1448 N N . THR A 1 204 ? -2.056 -9.334 19.135 1.00 85.81 204 THR A N 1
ATOM 1449 C CA . THR A 1 204 ? -2.703 -10.564 18.696 1.00 85.81 204 THR A CA 1
ATOM 1450 C C . THR A 1 204 ? -4.099 -10.287 18.183 1.00 85.81 204 THR A C 1
ATOM 1452 O O . THR A 1 204 ? -4.939 -9.760 18.902 1.00 85.81 204 THR A O 1
ATOM 1455 N N . ILE A 1 205 ? -4.349 -10.703 16.945 1.00 83.19 205 ILE A N 1
ATOM 1456 C CA . ILE A 1 205 ? -5.590 -10.420 16.213 1.00 83.19 205 ILE A CA 1
ATOM 1457 C C . ILE A 1 205 ? -6.241 -11.683 15.635 1.00 83.19 205 ILE A C 1
ATOM 1459 O O . ILE A 1 205 ? -6.858 -11.664 14.574 1.00 83.19 205 ILE A O 1
ATOM 1463 N N . GLN A 1 206 ? -6.068 -12.819 16.314 1.00 77.50 206 GLN A N 1
ATOM 1464 C CA . GLN A 1 206 ? -6.646 -14.089 15.875 1.00 77.50 206 GLN A CA 1
ATOM 1465 C C . GLN A 1 206 ? -8.177 -14.032 15.904 1.00 77.50 206 GLN A C 1
ATOM 1467 O O . GLN A 1 206 ? -8.774 -13.767 16.938 1.00 77.50 206 GLN A O 1
ATOM 1472 N N . GLY A 1 207 ? -8.824 -14.296 14.770 1.00 81.88 207 GLY A N 1
ATOM 1473 C CA . GLY A 1 207 ? -10.290 -14.299 14.692 1.00 81.88 207 GLY A CA 1
ATOM 1474 C C . GLY A 1 207 ? -10.942 -12.914 14.627 1.00 81.88 207 GLY A C 1
ATOM 1475 O O . GLY A 1 207 ? -12.162 -12.854 14.479 1.00 81.88 207 GLY A O 1
ATOM 1476 N N . VAL A 1 208 ? -10.163 -11.825 14.666 1.00 90.25 208 VAL A N 1
ATOM 1477 C CA . VAL A 1 208 ? -10.715 -10.471 14.545 1.00 90.25 208 VAL A CA 1
ATOM 1478 C C . VAL A 1 208 ? -11.440 -10.296 13.217 1.00 90.25 208 VAL A C 1
ATOM 1480 O O . VAL A 1 208 ? -11.000 -10.786 12.170 1.00 90.25 208 VAL A O 1
ATOM 1483 N N . GLN A 1 209 ? -12.545 -9.560 13.260 1.00 95.12 209 GLN A N 1
ATOM 1484 C CA . GLN A 1 209 ? -13.297 -9.162 12.078 1.00 95.12 209 GLN A CA 1
ATOM 1485 C C . GLN A 1 209 ? -13.308 -7.643 12.000 1.00 95.12 209 GLN A C 1
ATOM 1487 O O . GLN A 1 209 ? -13.775 -6.978 12.921 1.00 95.12 209 GLN A O 1
ATOM 1492 N N . VAL A 1 210 ? -12.790 -7.096 10.901 1.00 98.12 210 VAL A N 1
ATOM 1493 C CA . VAL A 1 210 ? -12.742 -5.649 10.675 1.00 98.12 210 VAL A CA 1
ATOM 1494 C C . VAL A 1 210 ? -13.400 -5.316 9.350 1.00 98.12 210 VAL A C 1
ATOM 1496 O O . VAL A 1 210 ? -12.981 -5.817 8.307 1.00 98.12 210 VAL A O 1
ATOM 1499 N N . ASN A 1 211 ? -14.401 -4.440 9.384 1.00 98.44 211 ASN A N 1
ATOM 1500 C CA . ASN A 1 211 ? -15.137 -4.014 8.204 1.00 98.44 211 ASN A CA 1
ATOM 1501 C C . ASN A 1 211 ? -15.214 -2.487 8.121 1.00 98.44 211 ASN A C 1
ATOM 1503 O O . ASN A 1 211 ? -15.910 -1.840 8.902 1.00 98.44 211 ASN A O 1
ATOM 1507 N N . THR A 1 212 ? -14.529 -1.922 7.130 1.00 98.75 212 THR A N 1
ATOM 1508 C CA . THR A 1 212 ? -14.595 -0.496 6.795 1.00 98.75 212 THR A CA 1
ATOM 1509 C C . THR A 1 212 ? -15.120 -0.278 5.374 1.00 98.75 212 THR A C 1
ATOM 1511 O O . THR A 1 212 ? -14.802 0.716 4.727 1.00 98.75 212 THR A O 1
ATOM 1514 N N . ALA A 1 213 ? -15.935 -1.201 4.857 1.00 98.38 213 ALA A N 1
ATOM 1515 C CA . ALA A 1 213 ? -16.461 -1.113 3.500 1.00 98.38 213 ALA A CA 1
ATOM 1516 C C . ALA A 1 213 ? -17.338 0.134 3.303 1.00 98.38 213 ALA A C 1
ATOM 1518 O O . ALA A 1 213 ? -18.039 0.578 4.213 1.00 98.38 213 ALA A O 1
ATOM 1519 N N . ALA A 1 214 ? -17.342 0.659 2.080 1.00 98.19 214 ALA A N 1
ATOM 1520 C CA . ALA A 1 214 ? -18.164 1.791 1.672 1.00 98.19 214 ALA A CA 1
ATOM 1521 C C . ALA A 1 214 ? -18.798 1.504 0.304 1.00 98.19 214 ALA A C 1
ATOM 1523 O O . ALA A 1 214 ? -18.108 1.586 -0.710 1.00 98.19 214 ALA A O 1
ATOM 1524 N N . PRO A 1 215 ? -20.096 1.155 0.233 1.00 96.81 215 PRO A N 1
ATOM 1525 C CA . PRO A 1 215 ? -20.722 0.702 -1.014 1.00 96.81 215 PRO A CA 1
ATOM 1526 C C . PRO A 1 215 ? -20.675 1.708 -2.174 1.00 96.81 215 PRO A C 1
ATOM 1528 O O . PRO A 1 215 ? -20.690 1.301 -3.332 1.00 96.81 215 PRO A O 1
ATOM 1531 N N . GLN A 1 216 ? -20.652 3.007 -1.865 1.00 97.25 216 GLN A N 1
ATOM 1532 C CA . GLN A 1 216 ? -20.637 4.112 -2.834 1.00 97.25 216 GLN A CA 1
ATOM 1533 C C . GLN A 1 216 ? -19.402 5.021 -2.668 1.00 97.25 216 GLN A C 1
ATOM 1535 O O . GLN A 1 216 ? -19.365 6.121 -3.217 1.00 97.25 216 GLN A O 1
ATOM 1540 N N . GLY A 1 217 ? -18.410 4.592 -1.885 1.00 97.44 217 GLY A N 1
ATOM 1541 C CA . GLY A 1 217 ? -17.228 5.379 -1.536 1.00 97.44 217 GLY A CA 1
ATOM 1542 C C . GLY A 1 217 ? -15.953 4.548 -1.586 1.00 97.44 217 GLY A C 1
ATOM 1543 O O . GLY A 1 217 ? -15.923 3.434 -2.110 1.00 97.44 217 GLY A O 1
ATOM 1544 N N . LYS A 1 218 ? -14.873 5.092 -1.037 1.00 97.81 218 LYS A N 1
ATOM 1545 C CA . LYS A 1 218 ? -13.631 4.345 -0.835 1.00 97.81 218 LYS A CA 1
ATOM 1546 C C . LYS A 1 218 ? -13.739 3.525 0.440 1.00 97.81 218 LYS A C 1
ATOM 1548 O O . LYS A 1 218 ? -14.171 4.042 1.468 1.00 97.81 218 LYS A O 1
ATOM 1553 N N . SER A 1 219 ? -13.302 2.269 0.393 1.00 98.06 219 SER A N 1
ATOM 1554 C CA . SER A 1 219 ? -13.116 1.470 1.607 1.00 98.06 219 SER A CA 1
ATOM 1555 C C . SER A 1 219 ? -12.197 2.210 2.578 1.00 98.06 219 SER A C 1
ATOM 1557 O O . SER A 1 219 ? -11.228 2.852 2.164 1.00 98.06 219 SER A O 1
ATOM 1559 N N . GLY A 1 220 ? -12.492 2.105 3.865 1.00 98.69 220 GLY A N 1
ATOM 1560 C CA . GLY A 1 220 ? -11.702 2.717 4.919 1.00 98.69 220 GLY A CA 1
ATOM 1561 C C . GLY A 1 220 ? -10.394 1.973 5.172 1.00 98.69 220 GLY A C 1
ATOM 1562 O O . GLY A 1 220 ? -9.953 1.148 4.367 1.00 98.69 220 GLY A O 1
ATOM 1563 N N . LEU A 1 221 ? -9.775 2.248 6.316 1.00 98.75 221 LEU A N 1
ATOM 1564 C CA . LEU A 1 221 ? -8.457 1.729 6.676 1.00 98.75 221 LEU A CA 1
ATOM 1565 C C . LEU A 1 221 ? -8.514 0.949 7.986 1.00 98.75 221 LEU A C 1
ATOM 1567 O O . LEU A 1 221 ? -9.080 1.425 8.966 1.00 98.75 221 LEU A O 1
ATOM 1571 N N . TRP A 1 222 ? -7.863 -0.210 8.006 1.00 98.56 222 TRP A N 1
ATOM 1572 C CA . TRP A 1 222 ? -7.423 -0.860 9.231 1.00 98.56 222 TRP A CA 1
ATOM 1573 C C . TRP A 1 222 ? -5.904 -0.741 9.372 1.00 98.56 222 TRP A C 1
ATOM 1575 O O . TRP A 1 222 ? -5.146 -1.221 8.524 1.00 98.56 222 TRP A O 1
ATOM 1585 N N . LEU A 1 223 ? -5.468 -0.072 10.433 1.00 98.19 223 LEU A N 1
ATOM 1586 C CA . LEU A 1 223 ? -4.075 0.096 10.804 1.00 98.19 223 LEU A CA 1
ATOM 1587 C C . LEU A 1 223 ? -3.668 -0.925 11.873 1.00 98.19 223 LEU A C 1
ATOM 1589 O O . LEU A 1 223 ? -4.357 -1.120 12.876 1.00 98.19 223 LEU A O 1
ATOM 1593 N N . LEU A 1 224 ? -2.511 -1.536 11.650 1.00 95.62 224 LEU A N 1
ATOM 1594 C CA . LEU A 1 224 ? -1.837 -2.456 12.553 1.00 95.62 224 LEU A CA 1
ATOM 1595 C C . LEU A 1 224 ? -0.440 -1.911 12.842 1.00 95.62 224 LEU A C 1
ATOM 1597 O O . LEU A 1 224 ? 0.330 -1.753 11.898 1.00 95.62 224 LEU A O 1
ATOM 1601 N N . ASP A 1 225 ? -0.098 -1.668 14.107 1.00 92.62 225 ASP A N 1
ATOM 1602 C CA . ASP A 1 225 ? 1.250 -1.229 14.507 1.00 92.62 225 ASP A CA 1
ATOM 1603 C C . ASP A 1 225 ? 1.850 -2.123 15.603 1.00 92.62 225 ASP A C 1
ATOM 1605 O O . ASP A 1 225 ? 1.755 -1.800 16.785 1.00 92.62 225 ASP A O 1
ATOM 1609 N N . PRO A 1 226 ? 2.406 -3.298 15.268 1.00 88.94 226 PRO A N 1
ATOM 1610 C CA . PRO A 1 226 ? 3.226 -4.092 16.187 1.00 88.94 226 PRO A CA 1
ATOM 1611 C C . PRO A 1 226 ? 4.734 -3.864 16.007 1.00 88.94 226 PRO A C 1
ATOM 1613 O O . PRO A 1 226 ? 5.177 -3.356 14.987 1.00 88.94 226 PRO A O 1
ATOM 1616 N N . ALA A 1 227 ? 5.570 -4.332 16.940 1.00 86.81 227 ALA A N 1
ATOM 1617 C CA . ALA A 1 227 ? 7.026 -4.163 16.821 1.00 86.81 227 ALA A CA 1
ATOM 1618 C C . ALA A 1 227 ? 7.678 -4.936 15.654 1.00 86.81 227 ALA A C 1
ATOM 1620 O O . ALA A 1 227 ? 8.698 -4.516 15.115 1.00 86.81 227 ALA A O 1
ATOM 1621 N N . ALA A 1 228 ? 7.117 -6.081 15.261 1.00 86.81 228 ALA A N 1
ATOM 1622 C CA . ALA A 1 228 ? 7.550 -6.887 14.115 1.00 86.81 228 ALA A CA 1
ATOM 1623 C C . ALA A 1 228 ? 6.417 -7.825 13.686 1.00 86.81 228 ALA A C 1
ATOM 1625 O O . ALA A 1 228 ? 5.591 -8.199 14.524 1.00 86.81 228 ALA A O 1
ATOM 1626 N N . VAL A 1 229 ? 6.391 -8.251 12.414 1.00 89.38 229 VAL A N 1
ATOM 1627 C CA . VAL A 1 229 ? 5.302 -9.086 11.869 1.00 89.38 229 VAL A CA 1
ATOM 1628 C C . VAL A 1 229 ? 5.801 -10.276 11.061 1.00 89.38 229 VAL A C 1
ATOM 1630 O O . VAL A 1 229 ? 6.644 -10.154 10.177 1.00 89.38 229 VAL A O 1
ATOM 1633 N N . THR A 1 230 ? 5.186 -11.434 11.288 1.00 91.12 230 THR A N 1
ATOM 1634 C CA . THR A 1 230 ? 5.177 -12.553 10.341 1.00 91.12 230 THR A CA 1
ATOM 1635 C C . THR A 1 230 ? 3.747 -12.840 9.896 1.00 91.12 230 THR A C 1
ATOM 1637 O O . THR A 1 230 ? 2.899 -13.193 10.710 1.00 91.12 230 THR A O 1
ATOM 1640 N N . ILE A 1 231 ? 3.484 -12.731 8.597 1.00 93.31 231 ILE A N 1
ATOM 1641 C CA . ILE A 1 231 ? 2.222 -13.103 7.957 1.00 93.31 231 ILE A CA 1
ATOM 1642 C C . ILE A 1 231 ? 2.325 -14.568 7.520 1.00 93.31 231 ILE A C 1
ATOM 1644 O O . ILE A 1 231 ? 3.134 -14.902 6.649 1.00 93.31 231 ILE A O 1
ATOM 1648 N N . LYS A 1 232 ? 1.544 -15.456 8.141 1.00 91.50 232 LYS A N 1
ATOM 1649 C CA . LYS A 1 232 ? 1.562 -16.905 7.870 1.00 91.50 232 LYS A CA 1
ATOM 1650 C C . LYS A 1 232 ? 0.207 -17.560 8.142 1.00 91.50 232 LYS A C 1
ATOM 1652 O O . LYS A 1 232 ? -0.638 -16.982 8.815 1.00 91.50 232 LYS A O 1
ATOM 1657 N N . ASN A 1 233 ? 0.011 -18.768 7.625 1.00 88.00 233 ASN A N 1
ATOM 1658 C CA . ASN A 1 233 ? -1.161 -19.589 7.928 1.00 88.00 233 ASN A CA 1
ATOM 1659 C C . ASN A 1 233 ? -1.096 -20.128 9.360 1.00 88.00 233 ASN A C 1
ATOM 1661 O O . ASN A 1 233 ? -0.002 -20.345 9.891 1.00 88.00 233 ASN A O 1
ATOM 1665 N N . ASN A 1 234 ? -2.270 -20.436 9.915 1.00 71.25 234 ASN A N 1
ATOM 1666 C CA . ASN A 1 234 ? -2.457 -21.038 11.232 1.00 71.25 234 ASN A CA 1
ATOM 1667 C C . ASN A 1 234 ? -1.725 -20.219 12.288 1.00 71.25 234 ASN A C 1
ATOM 1669 O O . ASN A 1 234 ? -0.734 -20.695 12.854 1.00 71.25 234 ASN A O 1
ATOM 1673 N N . GLY A 1 235 ? -2.203 -18.980 12.471 1.00 59.62 235 GLY A N 1
ATOM 1674 C CA . GLY A 1 235 ? -1.730 -17.991 13.426 1.00 59.62 235 GLY A CA 1
ATOM 1675 C C . GLY A 1 235 ? -1.085 -18.696 14.600 1.00 59.62 235 GLY A C 1
ATOM 1676 O O . GLY A 1 235 ? -1.748 -19.464 15.300 1.00 59.62 235 GLY A O 1
ATOM 1677 N N . GLY A 1 236 ? 0.237 -18.546 14.728 1.00 52.41 236 GLY A N 1
ATOM 1678 C CA . GLY A 1 236 ? 0.997 -19.284 15.728 1.00 52.41 236 GLY A CA 1
ATOM 1679 C C . GLY A 1 236 ? 0.281 -19.152 17.063 1.00 52.41 236 GLY A C 1
ATOM 1680 O O . GLY A 1 236 ? -0.194 -18.062 17.383 1.00 52.41 236 GLY A O 1
ATOM 1681 N N . THR A 1 237 ? 0.132 -20.259 17.794 1.00 47.91 237 THR A N 1
ATOM 1682 C CA . THR A 1 237 ? -0.342 -20.228 19.180 1.00 47.91 237 THR A CA 1
ATOM 1683 C C . THR A 1 237 ? 0.429 -19.123 19.879 1.00 47.91 237 THR A C 1
ATOM 1685 O O . THR A 1 237 ? 1.650 -19.242 20.021 1.00 47.91 237 THR A O 1
ATOM 1688 N N . ASN A 1 238 ? -0.237 -18.013 20.200 1.00 48.22 238 ASN A N 1
ATOM 1689 C CA . ASN A 1 238 ? 0.471 -16.924 20.842 1.00 48.22 238 ASN A CA 1
ATOM 1690 C C . ASN A 1 238 ? 0.979 -17.434 22.180 1.00 48.22 238 ASN A C 1
ATOM 1692 O O . ASN A 1 238 ? 0.332 -18.246 22.846 1.00 48.22 238 ASN A O 1
ATOM 1696 N N . VAL A 1 239 ? 2.203 -17.000 22.450 1.00 53.25 239 VAL A N 1
ATOM 1697 C CA . VAL A 1 239 ? 3.013 -17.191 23.646 1.00 53.25 239 VAL A CA 1
ATOM 1698 C C . VAL A 1 239 ? 2.140 -17.372 24.882 1.00 53.25 239 VAL A C 1
ATOM 1700 O O . VAL A 1 239 ? 1.122 -16.698 25.023 1.00 53.25 239 VAL A O 1
ATOM 1703 N N . ALA A 1 240 ? 2.555 -18.262 25.788 1.00 49.75 240 ALA A N 1
ATOM 1704 C CA . ALA A 1 240 ? 1.899 -18.421 27.076 1.00 49.75 240 ALA A CA 1
ATOM 1705 C C . ALA A 1 240 ? 1.610 -17.029 27.679 1.00 49.75 240 ALA A C 1
ATOM 1707 O O . ALA A 1 240 ? 2.500 -16.178 27.740 1.00 49.75 240 ALA A O 1
ATOM 1708 N N . MET A 1 241 ? 0.345 -16.791 28.025 1.00 60.19 241 MET A N 1
ATOM 1709 C CA . MET A 1 241 ? -0.123 -15.581 28.694 1.00 60.19 241 MET A CA 1
ATOM 1710 C C . MET A 1 241 ? -0.419 -15.922 30.146 1.00 60.19 241 MET A C 1
ATOM 1712 O O . MET A 1 241 ? -0.915 -17.008 30.455 1.00 60.19 241 MET A O 1
ATOM 1716 N N . THR A 1 242 ? -0.140 -14.984 31.035 1.00 62.97 242 THR A N 1
ATOM 1717 C CA . THR A 1 242 ? -0.474 -15.079 32.444 1.00 62.97 242 THR A CA 1
ATOM 1718 C C . THR A 1 242 ? -1.664 -14.171 32.651 1.00 62.97 242 THR A C 1
ATOM 1720 O O . THR A 1 242 ? -1.588 -12.965 32.420 1.00 62.97 242 THR A O 1
ATOM 1723 N N . LEU A 1 243 ? -2.778 -14.760 33.068 1.00 63.88 243 LEU A N 1
ATOM 1724 C CA . LEU A 1 243 ? -3.902 -13.998 33.579 1.00 63.88 243 LEU A CA 1
ATOM 1725 C C . LEU A 1 243 ? -3.542 -13.540 34.995 1.00 63.88 243 LEU A C 1
ATOM 1727 O O . LEU A 1 243 ? -3.464 -14.363 35.905 1.00 63.88 243 LEU A O 1
ATOM 1731 N N . SER A 1 244 ? -3.309 -12.242 35.174 1.00 62.50 244 SER A N 1
ATOM 1732 C CA . SER A 1 244 ? -3.070 -11.629 36.484 1.00 62.50 244 SER A CA 1
ATOM 1733 C C . SER A 1 244 ? -4.028 -10.460 36.661 1.00 62.50 244 SER A C 1
ATOM 1735 O O . SER A 1 244 ? -4.140 -9.616 35.776 1.00 62.50 244 SER A O 1
ATOM 1737 N N . ASN A 1 245 ? -4.755 -10.425 37.779 1.00 58.72 245 ASN A N 1
ATOM 1738 C CA . ASN A 1 245 ? -5.765 -9.402 38.086 1.00 58.72 245 ASN A CA 1
ATOM 1739 C C . ASN A 1 245 ? -6.769 -9.175 36.936 1.00 58.72 245 ASN A C 1
ATOM 1741 O O . ASN A 1 245 ? -7.098 -8.047 36.580 1.00 58.72 245 ASN A O 1
ATOM 1745 N N . GLY A 1 246 ? -7.215 -10.265 36.300 1.00 55.94 246 GLY A N 1
ATOM 1746 C CA . GLY A 1 246 ? -8.173 -10.217 35.193 1.00 55.94 246 GLY A CA 1
ATOM 1747 C C . GLY A 1 246 ? -7.618 -9.696 33.863 1.00 55.94 246 GLY A C 1
ATOM 1748 O O . GLY A 1 246 ? -8.376 -9.650 32.904 1.00 55.94 246 GLY A O 1
ATOM 1749 N N . VAL A 1 247 ? -6.334 -9.333 33.775 1.00 59.84 247 VAL A N 1
ATOM 1750 C CA . VAL A 1 247 ? -5.679 -8.836 32.556 1.00 59.84 247 VAL A CA 1
ATOM 1751 C C . VAL A 1 247 ? -4.682 -9.879 32.052 1.00 59.84 247 VAL A C 1
ATOM 1753 O O . VAL A 1 247 ? -3.829 -10.356 32.806 1.00 59.84 247 VAL A O 1
ATOM 1756 N N . TYR A 1 248 ? -4.767 -10.241 30.772 1.00 62.72 248 TYR A N 1
ATOM 1757 C CA . TYR A 1 248 ? -3.775 -11.116 30.147 1.00 62.72 248 TYR A CA 1
ATOM 1758 C C . TYR A 1 248 ? -2.482 -10.337 29.888 1.00 62.72 248 TYR A C 1
ATOM 1760 O O . TYR A 1 248 ? -2.498 -9.274 29.271 1.00 62.72 248 TYR A O 1
ATOM 1768 N N . SER A 1 249 ? -1.360 -10.858 30.386 1.00 62.88 249 SER A N 1
ATOM 1769 C CA . SER A 1 249 ? -0.020 -10.313 30.146 1.00 62.88 249 SER A CA 1
ATOM 1770 C C . SER A 1 249 ? 0.891 -11.385 29.535 1.00 62.88 249 SER A C 1
ATOM 1772 O O . SER A 1 249 ? 0.808 -12.546 29.943 1.00 62.88 249 SER A O 1
ATOM 1774 N N . PRO A 1 250 ? 1.771 -11.038 28.581 1.00 59.22 250 PRO A N 1
ATOM 1775 C CA . PRO A 1 250 ? 2.731 -11.982 28.012 1.00 59.22 250 PRO A CA 1
ATOM 1776 C C . PRO A 1 250 ? 3.772 -12.418 29.057 1.00 59.22 250 PRO A C 1
ATOM 1778 O O . PRO A 1 250 ? 4.246 -11.602 29.848 1.00 59.22 250 PRO A O 1
ATOM 1781 N N . ASN A 1 251 ? 4.135 -13.705 29.060 1.00 56.09 251 ASN A N 1
ATOM 1782 C CA . ASN A 1 251 ? 4.919 -14.296 30.151 1.00 56.09 251 ASN A CA 1
ATOM 1783 C C . ASN A 1 251 ? 6.369 -13.798 30.189 1.00 56.09 251 ASN A C 1
ATOM 1785 O O . ASN A 1 251 ? 6.888 -13.548 31.277 1.00 56.09 251 ASN A O 1
ATOM 1789 N N . ASN A 1 252 ? 7.031 -13.635 29.033 1.00 45.00 252 ASN A N 1
ATOM 1790 C CA . ASN A 1 252 ? 8.414 -13.158 28.933 1.00 45.00 252 ASN A CA 1
ATOM 1791 C C . ASN A 1 252 ? 8.702 -12.690 27.484 1.00 45.00 252 ASN A C 1
ATOM 1793 O O . ASN A 1 252 ? 8.861 -13.530 26.606 1.00 45.00 252 ASN A O 1
ATOM 1797 N N . GLY A 1 253 ? 8.825 -11.380 27.239 1.00 51.19 253 GLY A N 1
ATOM 1798 C CA . GLY A 1 253 ? 9.277 -10.827 25.949 1.00 51.19 253 GLY A CA 1
ATOM 1799 C C . GLY A 1 253 ? 8.165 -10.557 24.927 1.00 51.19 253 GLY A C 1
ATOM 1800 O O . GLY A 1 253 ? 7.203 -11.309 24.802 1.00 51.19 253 GLY A O 1
ATOM 1801 N N . PHE A 1 254 ? 8.293 -9.443 24.203 1.00 54.34 254 PHE A N 1
ATOM 1802 C CA . PHE A 1 254 ? 7.445 -9.150 23.050 1.00 54.34 254 PHE A CA 1
ATOM 1803 C C . PHE A 1 254 ? 7.966 -9.966 21.863 1.00 54.34 254 PHE A C 1
ATOM 1805 O O . PHE A 1 254 ? 9.019 -9.648 21.321 1.00 54.34 254 PHE A O 1
ATOM 1812 N N . GLU A 1 255 ? 7.272 -11.038 21.492 1.00 61.94 255 GLU A N 1
ATOM 1813 C CA . GLU A 1 255 ? 7.600 -11.826 20.301 1.00 61.94 255 GLU A CA 1
ATOM 1814 C C . GLU A 1 255 ? 7.073 -11.155 19.025 1.00 61.94 255 GLU A C 1
ATOM 1816 O O . GLU A 1 255 ? 6.171 -10.312 19.058 1.00 61.94 255 GLU A O 1
ATOM 1821 N N . THR A 1 256 ? 7.620 -11.563 17.877 1.00 72.75 256 THR A N 1
ATOM 1822 C CA . THR A 1 256 ? 7.116 -11.143 16.560 1.00 72.75 256 THR A CA 1
ATOM 1823 C C . THR A 1 256 ? 5.619 -11.449 16.446 1.00 72.75 256 THR A C 1
ATOM 1825 O O . THR A 1 256 ? 5.202 -12.599 16.604 1.00 72.75 256 THR A O 1
ATOM 1828 N N . THR A 1 257 ? 4.807 -10.437 16.128 1.00 83.06 257 THR A N 1
ATOM 1829 C CA . THR A 1 257 ? 3.361 -10.601 15.936 1.00 83.06 257 THR A CA 1
ATOM 1830 C C . THR A 1 257 ? 3.112 -11.538 14.762 1.00 83.06 257 THR A C 1
ATOM 1832 O O . THR A 1 257 ? 3.616 -11.318 13.660 1.00 83.06 257 THR A O 1
ATOM 1835 N N . THR A 1 258 ? 2.324 -12.592 14.976 1.00 85.81 258 THR A N 1
ATOM 1836 C CA . THR A 1 258 ? 1.836 -13.406 13.862 1.00 85.81 258 THR A CA 1
ATOM 1837 C C . THR A 1 258 ? 0.498 -12.868 13.376 1.00 85.81 258 THR A C 1
ATOM 1839 O O . THR A 1 258 ? -0.481 -12.872 14.120 1.00 85.81 258 THR A O 1
ATOM 1842 N N . LEU A 1 259 ? 0.455 -12.473 12.108 1.00 88.94 259 LEU A N 1
ATOM 1843 C CA . LEU A 1 259 ? -0.768 -12.120 11.403 1.00 88.94 259 LEU A CA 1
ATOM 1844 C C . LEU A 1 259 ? -1.247 -13.328 10.598 1.00 88.94 259 LEU A C 1
ATOM 1846 O O . LEU A 1 259 ? -0.583 -13.755 9.652 1.00 88.94 259 LEU A O 1
ATOM 1850 N N . ASP A 1 260 ? -2.382 -13.897 11.001 1.00 89.00 260 ASP A N 1
ATOM 1851 C CA . ASP A 1 260 ? -2.979 -15.015 10.278 1.00 89.00 260 ASP A CA 1
ATOM 1852 C C . ASP A 1 260 ? -3.483 -14.557 8.901 1.00 89.00 260 ASP A C 1
ATOM 1854 O O . ASP A 1 260 ? -4.210 -13.567 8.777 1.00 89.00 260 ASP A O 1
ATOM 1858 N N . VAL A 1 261 ? -3.090 -15.292 7.860 1.00 92.25 261 VAL A N 1
ATOM 1859 C CA . VAL A 1 261 ? -3.461 -14.993 6.470 1.00 92.25 261 VAL A CA 1
ATOM 1860 C C . VAL A 1 261 ? -4.977 -14.943 6.278 1.00 92.25 261 VAL A C 1
ATOM 1862 O O . VAL A 1 261 ? -5.451 -14.086 5.539 1.00 92.25 261 VAL A O 1
ATOM 1865 N N . SER A 1 262 ? -5.755 -15.816 6.926 1.00 90.62 262 SER A N 1
ATOM 1866 C CA . SER A 1 262 ? -7.211 -15.845 6.754 1.00 90.62 262 SER A CA 1
ATOM 1867 C C . SER A 1 262 ? -7.883 -14.598 7.334 1.00 90.62 262 SER A C 1
ATOM 1869 O O . SER A 1 262 ? -8.757 -14.025 6.682 1.00 90.62 262 SER A O 1
ATOM 1871 N N . ASN A 1 263 ? -7.422 -14.111 8.495 1.00 89.75 263 ASN A N 1
ATOM 1872 C CA . ASN A 1 263 ? -7.901 -12.852 9.069 1.00 89.75 263 ASN A CA 1
ATOM 1873 C C . ASN A 1 263 ? -7.511 -11.661 8.188 1.00 89.75 263 ASN A C 1
ATOM 1875 O O . ASN A 1 263 ? -8.354 -10.814 7.888 1.00 89.75 263 ASN A O 1
ATOM 1879 N N . LEU A 1 264 ? -6.261 -11.635 7.716 1.00 94.44 264 LEU A N 1
ATOM 1880 C CA . LEU A 1 264 ? -5.775 -10.593 6.817 1.00 94.44 264 LEU A CA 1
ATOM 1881 C C . LEU A 1 264 ? -6.585 -10.544 5.513 1.00 94.44 264 LEU A C 1
ATOM 1883 O O . LEU A 1 264 ? -7.057 -9.482 5.123 1.00 94.44 264 LEU A O 1
ATOM 1887 N N . VAL A 1 265 ? -6.789 -11.687 4.855 1.00 95.50 265 VAL A N 1
ATOM 1888 C CA . VAL A 1 265 ? -7.553 -11.783 3.602 1.00 95.50 265 VAL A CA 1
ATOM 1889 C C . VAL A 1 265 ? -9.019 -11.408 3.810 1.00 95.50 265 VAL A C 1
ATOM 1891 O O . VAL A 1 265 ? -9.579 -10.679 2.991 1.00 95.50 265 VAL A O 1
ATOM 1894 N N . SER A 1 266 ? -9.643 -11.860 4.903 1.00 94.00 266 SER A N 1
ATOM 1895 C CA . SER A 1 266 ? -11.024 -11.487 5.227 1.00 94.00 266 SER A CA 1
ATOM 1896 C C . SER A 1 266 ? -11.169 -9.971 5.348 1.00 94.00 266 SER A C 1
ATOM 1898 O O . SER A 1 266 ? -12.073 -9.397 4.745 1.00 94.00 266 SER A O 1
ATOM 1900 N N . ALA A 1 267 ? -10.255 -9.317 6.067 1.00 95.94 267 ALA A N 1
ATOM 1901 C CA . ALA A 1 267 ? -10.269 -7.869 6.215 1.00 95.94 267 ALA A CA 1
ATOM 1902 C C . ALA A 1 267 ? -9.911 -7.141 4.908 1.00 95.94 267 ALA A C 1
ATOM 1904 O O . ALA A 1 267 ? -10.554 -6.147 4.583 1.00 95.94 267 ALA A O 1
ATOM 1905 N N . LEU A 1 268 ? -8.965 -7.650 4.105 1.00 97.94 268 LEU A N 1
ATOM 1906 C CA . LEU A 1 268 ? -8.646 -7.082 2.787 1.00 97.94 268 LEU A CA 1
ATOM 1907 C C . LEU A 1 268 ? -9.857 -7.102 1.857 1.00 97.94 268 LEU A C 1
ATOM 1909 O O . LEU A 1 268 ? -9.978 -6.231 1.004 1.00 97.94 268 LEU A O 1
ATOM 1913 N N . ASN A 1 269 ? -10.801 -8.028 2.018 1.00 97.50 269 ASN A N 1
ATOM 1914 C CA . ASN A 1 269 ? -12.015 -8.032 1.203 1.00 97.50 269 ASN A CA 1
ATOM 1915 C C . ASN A 1 269 ? -13.007 -6.903 1.545 1.00 97.50 269 ASN A C 1
ATOM 1917 O O . ASN A 1 269 ? -13.879 -6.617 0.728 1.00 97.50 269 ASN A O 1
ATOM 1921 N N . SER A 1 270 ? -12.850 -6.213 2.679 1.00 97.12 270 SER A N 1
ATOM 1922 C CA . SER A 1 270 ? -13.717 -5.098 3.100 1.00 97.12 270 SER A CA 1
ATOM 1923 C C . SER A 1 270 ? -12.991 -3.785 3.396 1.00 97.12 270 SER A C 1
ATOM 1925 O O . SER A 1 270 ? -13.638 -2.745 3.452 1.00 97.12 270 SER A O 1
ATOM 1927 N N . SER A 1 271 ? -11.672 -3.812 3.564 1.00 98.50 271 SER A N 1
ATOM 1928 C CA . SER A 1 271 ? -10.891 -2.701 4.108 1.00 98.50 271 SER A CA 1
ATOM 1929 C C . SER A 1 271 ? -9.549 -2.569 3.382 1.00 98.50 271 SER A C 1
ATOM 1931 O O . SER A 1 271 ? -8.959 -3.572 2.975 1.00 98.50 271 SER A O 1
ATOM 1933 N N . ASN A 1 272 ? -9.026 -1.347 3.257 1.00 98.81 272 ASN A N 1
ATOM 1934 C CA . ASN A 1 272 ? -7.590 -1.164 3.036 1.00 98.81 272 ASN A CA 1
ATOM 1935 C C . ASN A 1 272 ? -6.848 -1.512 4.326 1.00 98.81 272 ASN A C 1
ATOM 1937 O O . ASN A 1 272 ? -7.376 -1.288 5.417 1.00 98.81 272 ASN A O 1
ATOM 1941 N N . ILE A 1 273 ? -5.632 -2.039 4.213 1.00 98.75 273 ILE A N 1
ATOM 1942 C CA . ILE A 1 273 ? -4.841 -2.432 5.381 1.00 98.75 273 ILE A CA 1
ATOM 1943 C C . ILE A 1 273 ? -3.452 -1.832 5.301 1.00 98.75 273 ILE A C 1
ATOM 1945 O O . ILE A 1 273 ? -2.763 -1.961 4.289 1.00 98.75 273 ILE A O 1
ATOM 1949 N N . THR A 1 274 ? -3.032 -1.239 6.412 1.00 98.62 274 THR A N 1
ATOM 1950 C CA . THR A 1 274 ? -1.660 -0.798 6.623 1.00 98.62 274 THR A CA 1
ATOM 1951 C C . THR A 1 274 ? -1.095 -1.527 7.826 1.00 98.62 274 THR A C 1
ATOM 1953 O O . THR A 1 274 ? -1.613 -1.407 8.931 1.00 98.62 274 THR A O 1
ATOM 1956 N N . VAL A 1 275 ? -0.010 -2.260 7.608 1.00 97.31 275 VAL A N 1
ATOM 1957 C CA . VAL A 1 275 ? 0.830 -2.809 8.669 1.00 97.31 275 VAL A CA 1
ATOM 1958 C C . VAL A 1 275 ? 2.059 -1.922 8.771 1.00 97.31 275 VAL A C 1
ATOM 1960 O O . VAL A 1 275 ? 2.846 -1.856 7.825 1.00 97.31 275 VAL A O 1
ATOM 1963 N N . ILE A 1 276 ? 2.213 -1.233 9.893 1.00 94.94 276 ILE A N 1
ATOM 1964 C CA . ILE A 1 276 ? 3.413 -0.475 10.236 1.00 94.94 276 ILE A CA 1
ATOM 1965 C C . ILE A 1 276 ? 4.155 -1.180 11.376 1.00 94.94 276 ILE A C 1
ATOM 1967 O O . ILE A 1 276 ? 3.553 -1.947 12.117 1.00 94.94 276 ILE A O 1
ATOM 1971 N N . THR A 1 277 ? 5.466 -0.979 11.496 1.00 91.75 277 THR A N 1
ATOM 1972 C CA . THR A 1 277 ? 6.242 -1.520 12.627 1.00 91.75 277 THR A CA 1
ATOM 1973 C C . THR A 1 277 ? 7.086 -0.440 13.292 1.00 91.75 277 THR A C 1
ATOM 1975 O O . THR A 1 277 ? 8.321 -0.516 13.324 1.00 91.75 277 THR A O 1
ATOM 1978 N N . GLN A 1 278 ? 6.432 0.636 13.727 1.00 84.94 278 GLN A N 1
ATOM 1979 C CA . GLN A 1 278 ? 7.110 1.767 14.368 1.00 84.94 278 GLN A CA 1
ATOM 1980 C C . GLN A 1 278 ? 7.329 1.524 15.862 1.00 84.94 278 GLN A C 1
ATOM 1982 O O . GLN A 1 278 ? 8.261 2.084 16.442 1.00 84.94 278 GLN A O 1
ATOM 1987 N N . ASN A 1 279 ? 6.526 0.644 16.459 1.00 76.62 279 ASN A N 1
ATOM 1988 C CA . ASN A 1 279 ? 6.689 0.227 17.843 1.00 76.62 279 ASN A CA 1
ATOM 1989 C C . ASN A 1 279 ? 8.075 -0.392 18.112 1.00 76.62 279 ASN A C 1
ATOM 1991 O O . ASN A 1 279 ? 8.547 -1.280 17.403 1.00 76.62 279 ASN A O 1
ATOM 1995 N N . THR A 1 280 ? 8.754 0.091 19.155 1.00 61.38 280 THR A N 1
ATOM 1996 C CA . THR A 1 280 ? 10.175 -0.188 19.443 1.00 61.38 280 THR A CA 1
ATOM 1997 C C . THR A 1 280 ? 10.383 -1.380 20.385 1.00 61.38 280 THR A C 1
ATOM 1999 O O . THR A 1 280 ? 11.234 -1.354 21.275 1.00 61.38 280 THR A O 1
ATOM 2002 N N . GLY A 1 281 ? 9.627 -2.464 20.190 1.00 58.22 281 GLY A N 1
ATOM 2003 C CA . GLY A 1 281 ? 9.821 -3.704 20.947 1.00 58.22 281 GLY A CA 1
ATOM 2004 C C . GLY A 1 281 ? 11.231 -4.289 20.760 1.00 58.22 281 GLY A C 1
ATOM 2005 O O . GLY A 1 281 ? 11.765 -4.327 19.653 1.00 58.22 281 GLY A O 1
ATOM 2006 N N . SER A 1 282 ? 11.848 -4.776 21.844 1.00 54.75 282 SER A N 1
ATOM 2007 C CA . SER A 1 282 ? 13.253 -5.231 21.870 1.00 54.75 282 SER A CA 1
ATOM 2008 C C . SER A 1 282 ? 13.575 -6.478 21.025 1.00 54.75 282 SER A C 1
ATOM 2010 O O . SER A 1 282 ? 14.740 -6.871 20.960 1.00 54.75 282 SER A O 1
ATOM 2012 N N . VAL A 1 283 ? 12.589 -7.128 20.394 1.00 53.19 283 VAL A N 1
ATOM 2013 C CA . VAL A 1 283 ? 12.764 -8.378 19.632 1.00 53.19 283 VAL A CA 1
ATOM 2014 C C . VAL A 1 283 ? 12.121 -8.228 18.247 1.00 53.19 283 VAL A C 1
ATOM 2016 O O . VAL A 1 283 ? 10.958 -7.858 18.141 1.00 53.19 283 VAL A O 1
ATOM 2019 N N . GLY A 1 284 ? 12.870 -8.508 17.170 1.00 59.62 284 GLY A N 1
ATOM 2020 C CA . GLY A 1 284 ? 12.334 -8.533 15.795 1.00 59.62 284 GLY A CA 1
ATOM 2021 C C . GLY A 1 284 ? 12.604 -7.310 14.902 1.00 59.62 284 GLY A C 1
ATOM 2022 O O . GLY A 1 284 ? 12.018 -7.231 13.828 1.00 59.62 284 GLY A O 1
ATOM 2023 N N . ALA A 1 285 ? 13.499 -6.392 15.290 1.00 70.62 285 ALA A N 1
ATOM 2024 C CA . ALA A 1 285 ? 14.104 -5.338 14.449 1.00 70.62 285 ALA A CA 1
ATOM 2025 C C . ALA A 1 285 ? 13.159 -4.554 13.504 1.00 70.62 285 ALA A C 1
ATOM 2027 O O . ALA A 1 285 ? 13.609 -4.088 12.457 1.00 70.62 285 ALA A O 1
ATOM 2028 N N . GLY A 1 286 ? 11.862 -4.436 13.811 1.00 86.81 286 GLY A N 1
ATOM 2029 C CA . GLY A 1 286 ? 10.919 -3.751 12.929 1.00 86.81 286 GLY A CA 1
ATOM 2030 C C . GLY A 1 286 ? 10.642 -4.463 11.608 1.00 86.81 286 GLY A C 1
ATOM 2031 O O . GLY A 1 286 ? 10.253 -3.798 10.658 1.00 86.81 286 GLY A O 1
ATOM 2032 N N . SER A 1 287 ? 10.922 -5.763 11.462 1.00 91.44 287 SER A N 1
ATOM 2033 C CA . SER A 1 287 ? 10.810 -6.447 10.161 1.00 91.44 287 SER A CA 1
ATOM 2034 C C . SER A 1 287 ? 9.418 -7.035 9.908 1.00 91.44 287 SER A C 1
ATOM 2036 O O . SER A 1 287 ? 8.727 -7.463 10.834 1.00 91.44 287 SER A O 1
ATOM 2038 N N . ILE A 1 288 ? 9.028 -7.101 8.632 1.00 94.94 288 ILE A N 1
ATOM 2039 C CA . ILE A 1 288 ? 7.795 -7.749 8.165 1.00 94.94 288 ILE A CA 1
ATOM 2040 C C . ILE A 1 288 ? 8.158 -8.909 7.230 1.00 94.94 288 ILE A C 1
ATOM 2042 O O . ILE A 1 288 ? 8.837 -8.724 6.223 1.00 94.94 288 ILE A O 1
ATOM 2046 N N . THR A 1 289 ? 7.670 -10.112 7.523 1.00 95.88 289 THR A N 1
ATOM 2047 C CA . THR A 1 289 ? 7.845 -11.297 6.667 1.00 95.88 289 THR A CA 1
ATOM 2048 C C . THR A 1 289 ? 6.500 -11.824 6.183 1.00 95.88 289 THR A C 1
ATOM 2050 O O . THR A 1 289 ? 5.647 -12.155 6.998 1.00 95.88 289 THR A O 1
ATOM 2053 N N . VAL A 1 290 ? 6.320 -11.982 4.872 1.00 97.69 290 VAL A N 1
ATOM 2054 C CA . VAL A 1 290 ? 5.198 -12.715 4.265 1.00 97.69 290 VAL A CA 1
ATOM 2055 C C . VAL A 1 290 ? 5.657 -14.138 3.972 1.00 97.69 290 VAL A C 1
ATOM 2057 O O . VAL A 1 290 ? 6.338 -14.389 2.979 1.00 97.69 290 VAL A O 1
ATOM 2060 N N . ALA A 1 291 ? 5.329 -15.069 4.866 1.00 96.25 291 ALA A N 1
ATOM 2061 C CA . ALA A 1 291 ? 5.757 -16.464 4.780 1.00 96.25 291 ALA A CA 1
ATOM 2062 C C . ALA A 1 291 ? 4.779 -17.351 3.993 1.00 96.25 291 ALA A C 1
ATOM 2064 O O . ALA A 1 291 ? 5.195 -18.354 3.415 1.00 96.25 291 ALA A O 1
ATOM 2065 N N . ASN A 1 292 ? 3.490 -17.000 3.953 1.00 96.12 292 ASN A N 1
ATOM 2066 C CA . ASN A 1 292 ? 2.472 -17.709 3.176 1.00 96.12 292 ASN A CA 1
ATOM 2067 C C . ASN A 1 292 ? 1.678 -16.754 2.288 1.00 96.12 292 ASN A C 1
ATOM 2069 O O . ASN A 1 292 ? 1.704 -15.543 2.490 1.00 96.12 292 ASN A O 1
ATOM 2073 N N . ALA A 1 293 ? 1.022 -17.323 1.275 1.00 97.50 293 ALA A N 1
ATOM 2074 C CA . ALA A 1 293 ? 0.388 -16.544 0.227 1.00 97.50 293 ALA A CA 1
ATOM 2075 C C . ALA A 1 293 ? -0.768 -15.697 0.772 1.00 97.50 293 ALA A C 1
ATOM 2077 O O . ALA A 1 293 ? -1.586 -16.197 1.539 1.00 97.50 293 ALA A O 1
ATOM 2078 N N . VAL A 1 294 ? -0.851 -14.439 0.343 1.00 98.06 294 VAL A N 1
ATOM 2079 C CA . VAL A 1 294 ? -1.930 -13.507 0.698 1.00 98.06 294 VAL A CA 1
ATOM 2080 C C . VAL A 1 294 ? -2.730 -13.224 -0.565 1.00 98.06 294 VAL A C 1
ATOM 2082 O O . VAL A 1 294 ? -2.260 -12.523 -1.461 1.00 98.06 294 VAL A O 1
ATOM 2085 N N . LEU A 1 295 ? -3.922 -13.817 -0.647 1.00 97.75 295 LEU A N 1
ATOM 2086 C CA . LEU A 1 295 ? -4.751 -13.837 -1.851 1.00 97.75 295 LEU A CA 1
ATOM 2087 C C . LEU A 1 295 ? -6.126 -13.243 -1.535 1.00 97.75 295 LEU A C 1
ATOM 2089 O O . LEU A 1 295 ? -6.898 -13.861 -0.807 1.00 97.75 295 LEU A O 1
ATOM 2093 N N . TRP A 1 296 ? -6.444 -12.066 -2.074 1.00 98.00 296 TRP A N 1
ATOM 2094 C CA . TRP A 1 296 ? -7.750 -11.421 -1.870 1.00 98.00 296 TRP A CA 1
ATOM 2095 C C . TRP A 1 296 ? -8.458 -11.106 -3.192 1.00 98.00 296 TRP A C 1
ATOM 2097 O O . TRP A 1 296 ? -7.897 -11.262 -4.280 1.00 98.00 296 TRP A O 1
ATOM 2107 N N . THR A 1 297 ? -9.731 -10.716 -3.115 1.00 97.69 297 THR A N 1
ATOM 2108 C CA . THR A 1 297 ? -10.596 -10.560 -4.299 1.00 97.69 297 THR A CA 1
ATOM 2109 C C . THR A 1 297 ? -11.160 -9.154 -4.474 1.00 97.69 297 THR A C 1
ATOM 2111 O O . THR A 1 297 ? -11.803 -8.881 -5.482 1.00 97.69 297 THR A O 1
ATOM 2114 N N . SER A 1 298 ? -10.948 -8.256 -3.512 1.00 97.94 298 SER A N 1
ATOM 2115 C CA . SER A 1 298 ? -11.335 -6.845 -3.617 1.00 97.94 298 SER A CA 1
ATOM 2116 C C . SER A 1 298 ? -10.259 -5.998 -4.314 1.00 97.94 298 SER A C 1
ATOM 2118 O O . SER A 1 298 ? -9.107 -6.411 -4.452 1.00 97.94 298 SER A O 1
ATOM 2120 N N . GLY A 1 299 ? -10.620 -4.768 -4.687 1.00 97.69 299 GLY A N 1
ATOM 2121 C CA . GLY A 1 299 ? -9.678 -3.740 -5.144 1.00 97.69 299 GLY A CA 1
ATOM 2122 C C . GLY A 1 299 ? -8.928 -3.020 -4.013 1.00 97.69 299 GLY A C 1
ATOM 2123 O O . GLY A 1 299 ? -8.309 -1.988 -4.263 1.00 97.69 299 GLY A O 1
ATOM 2124 N N . ASN A 1 300 ? -9.002 -3.509 -2.770 1.00 98.56 300 ASN A N 1
ATOM 2125 C CA . ASN A 1 300 ? -8.384 -2.839 -1.626 1.00 98.56 300 ASN A CA 1
ATOM 2126 C C . ASN A 1 300 ? -6.858 -3.013 -1.617 1.00 98.56 300 ASN A C 1
ATOM 2128 O O . ASN A 1 300 ? -6.313 -3.974 -2.170 1.00 98.56 300 ASN A O 1
ATOM 2132 N N . MET A 1 301 ? -6.180 -2.065 -0.975 1.00 98.69 301 MET A N 1
ATOM 2133 C CA . MET A 1 301 ? -4.727 -1.972 -0.898 1.00 98.69 301 MET A CA 1
ATOM 2134 C C . MET A 1 301 ? -4.174 -2.643 0.363 1.00 98.69 301 MET A C 1
ATOM 2136 O O . MET A 1 301 ? -4.692 -2.432 1.461 1.00 98.69 301 MET A O 1
ATOM 2140 N N . LEU A 1 302 ? -3.065 -3.369 0.202 1.00 98.88 302 LEU A N 1
ATOM 2141 C CA . LEU A 1 302 ? -2.194 -3.793 1.296 1.00 98.88 302 LEU A CA 1
ATOM 2142 C C . LEU A 1 302 ? -0.929 -2.925 1.314 1.00 98.88 302 LEU A C 1
ATOM 2144 O O . LEU A 1 302 ? -0.174 -2.895 0.340 1.00 98.88 302 LEU A O 1
ATOM 2148 N N . THR A 1 303 ? -0.678 -2.254 2.434 1.00 98.88 303 THR A N 1
ATOM 2149 C CA . THR A 1 303 ? 0.549 -1.493 2.690 1.00 98.88 303 THR A CA 1
ATOM 2150 C C . THR A 1 303 ? 1.351 -2.163 3.797 1.00 98.88 303 THR A C 1
ATOM 2152 O O . THR A 1 303 ? 0.845 -2.364 4.898 1.00 98.88 303 THR A O 1
ATOM 2155 N N . LEU A 1 304 ? 2.615 -2.475 3.520 1.00 98.75 304 LEU A N 1
ATOM 2156 C CA . LEU A 1 304 ? 3.590 -2.959 4.494 1.00 98.75 304 LEU A CA 1
ATOM 2157 C C . LEU A 1 304 ? 4.668 -1.885 4.667 1.00 98.75 304 LEU A C 1
ATOM 2159 O O . LEU A 1 304 ? 5.392 -1.577 3.719 1.00 98.75 304 LEU A O 1
ATOM 2163 N N . ASN A 1 305 ? 4.762 -1.299 5.858 1.00 97.75 305 ASN A N 1
ATOM 2164 C CA . ASN A 1 305 ? 5.687 -0.219 6.188 1.00 97.75 305 ASN A CA 1
ATOM 2165 C C . ASN A 1 305 ? 6.564 -0.614 7.382 1.00 97.75 305 ASN A C 1
ATOM 2167 O O . ASN A 1 305 ? 6.170 -0.530 8.542 1.00 97.75 305 ASN A O 1
ATOM 2171 N N . SER A 1 306 ? 7.764 -1.075 7.074 1.00 94.94 306 SER A N 1
ATOM 2172 C CA . SER A 1 306 ? 8.707 -1.640 8.022 1.00 94.94 306 SER A CA 1
ATOM 2173 C C . SER A 1 306 ? 9.819 -0.641 8.333 1.00 94.94 306 SER A C 1
ATOM 2175 O O . SER A 1 306 ? 10.408 -0.042 7.432 1.00 94.94 306 SER A O 1
ATOM 2177 N N . THR A 1 307 ? 10.145 -0.483 9.616 1.00 92.50 307 THR A N 1
ATOM 2178 C CA . THR A 1 307 ? 11.369 0.221 10.048 1.00 92.50 307 THR A CA 1
ATOM 2179 C C . THR A 1 307 ? 12.617 -0.646 9.823 1.00 92.50 307 THR A C 1
ATOM 2181 O O . THR A 1 307 ? 13.706 -0.127 9.571 1.00 92.50 307 THR A O 1
ATOM 2184 N N . GLY A 1 308 ? 12.447 -1.971 9.843 1.00 92.50 308 GLY A N 1
ATOM 2185 C CA . GLY A 1 308 ? 13.432 -2.970 9.445 1.00 92.50 308 GLY A CA 1
ATOM 2186 C C . GLY A 1 308 ? 13.360 -3.325 7.959 1.00 92.50 308 GLY A C 1
ATOM 2187 O O . GLY A 1 308 ? 13.395 -2.454 7.088 1.00 92.50 308 GLY A O 1
ATOM 2188 N N . THR A 1 309 ? 13.320 -4.630 7.676 1.00 95.12 309 THR A N 1
ATOM 2189 C CA . THR A 1 309 ? 13.254 -5.186 6.314 1.00 95.12 309 THR A CA 1
ATOM 2190 C C . THR A 1 309 ? 11.878 -5.766 5.997 1.00 95.12 309 THR A C 1
ATOM 2192 O O . THR A 1 309 ? 11.168 -6.226 6.893 1.00 95.12 309 THR A O 1
ATOM 2195 N N . ILE A 1 310 ? 11.529 -5.820 4.708 1.00 98.25 310 ILE A N 1
ATOM 2196 C CA . ILE A 1 310 ? 10.381 -6.601 4.219 1.00 98.25 310 ILE A CA 1
ATOM 2197 C C . ILE A 1 310 ? 10.876 -7.815 3.434 1.00 98.25 310 ILE A C 1
ATOM 2199 O O . ILE A 1 310 ? 11.613 -7.664 2.461 1.00 98.25 310 ILE A O 1
ATOM 2203 N N . ALA A 1 311 ? 10.419 -9.013 3.801 1.00 98.25 311 ALA A N 1
ATOM 2204 C CA . ALA A 1 311 ? 10.682 -10.251 3.069 1.00 98.25 311 ALA A CA 1
ATOM 2205 C C . ALA A 1 311 ? 9.380 -10.870 2.541 1.00 98.25 311 ALA A C 1
ATOM 2207 O O . ALA A 1 311 ? 8.538 -11.314 3.320 1.00 98.25 311 ALA A O 1
ATOM 2208 N N . ILE A 1 312 ? 9.219 -10.932 1.219 1.00 98.62 312 ILE A N 1
ATOM 2209 C CA . ILE A 1 312 ? 8.083 -11.572 0.549 1.00 98.62 312 ILE A CA 1
ATOM 2210 C C . ILE A 1 312 ? 8.500 -12.957 0.045 1.00 98.62 312 ILE A C 1
ATOM 2212 O O . ILE A 1 312 ? 9.112 -13.086 -1.015 1.00 98.62 312 ILE A O 1
ATOM 2216 N N . ASN A 1 313 ? 8.172 -13.998 0.814 1.00 98.12 313 ASN A N 1
ATOM 2217 C CA . ASN A 1 313 ? 8.563 -15.388 0.539 1.00 98.12 313 ASN A CA 1
ATOM 2218 C C . ASN A 1 313 ? 7.446 -16.213 -0.124 1.00 98.12 313 ASN A C 1
ATOM 2220 O O . ASN A 1 313 ? 7.672 -17.353 -0.535 1.00 98.12 313 ASN A O 1
ATOM 2224 N N . ALA A 1 314 ? 6.250 -15.645 -0.260 1.00 98.06 314 ALA A N 1
ATOM 2225 C CA . ALA A 1 314 ? 5.085 -16.270 -0.871 1.00 98.06 314 ALA A CA 1
ATOM 2226 C C . ALA A 1 314 ? 4.314 -15.273 -1.745 1.00 98.06 314 ALA A C 1
ATOM 2228 O O . ALA A 1 314 ? 4.541 -14.068 -1.658 1.00 98.06 314 ALA A O 1
ATOM 2229 N N . ASP A 1 315 ? 3.421 -15.790 -2.592 1.00 98.25 315 ASP A N 1
ATOM 2230 C CA . ASP A 1 315 ? 2.642 -14.967 -3.517 1.00 98.25 315 ASP A CA 1
ATOM 2231 C C . ASP A 1 315 ? 1.737 -13.968 -2.789 1.00 98.25 315 ASP A C 1
ATOM 2233 O O . ASP A 1 315 ? 1.043 -14.305 -1.830 1.00 98.25 315 ASP A O 1
ATOM 2237 N N . VAL A 1 316 ? 1.733 -12.734 -3.279 1.00 98.62 316 VAL A N 1
ATOM 2238 C CA . VAL A 1 316 ? 0.806 -11.683 -2.865 1.00 98.62 316 VAL A CA 1
ATOM 2239 C C . VAL A 1 316 ? 0.056 -11.268 -4.122 1.00 98.62 316 VAL A C 1
ATOM 2241 O O . VAL A 1 316 ? 0.657 -10.745 -5.062 1.00 98.62 316 VAL A O 1
ATOM 2244 N N . SER A 1 317 ? -1.244 -11.551 -4.151 1.00 98.25 317 SER A N 1
ATOM 2245 C CA . SER A 1 317 ? -2.080 -11.410 -5.345 1.00 98.25 317 SER A CA 1
ATOM 2246 C C . SER A 1 317 ? -3.464 -10.874 -5.001 1.00 98.25 317 SER A C 1
ATOM 2248 O O . SER A 1 317 ? -4.024 -11.174 -3.946 1.00 98.25 317 SER A O 1
ATOM 2250 N N . SER A 1 318 ? -4.054 -10.154 -5.955 1.00 97.81 318 SER A N 1
ATOM 2251 C CA . SER A 1 318 ? -5.438 -9.700 -5.876 1.00 97.81 318 SER A CA 1
ATOM 2252 C C . SER A 1 318 ? -6.162 -9.950 -7.190 1.00 97.81 318 SER A C 1
ATOM 2254 O O . SER A 1 318 ? -5.783 -9.412 -8.226 1.00 97.81 318 SER A O 1
ATOM 2256 N N . SER A 1 319 ? -7.242 -10.727 -7.157 1.00 96.94 319 SER A N 1
ATOM 2257 C CA . SER A 1 319 ? -8.097 -10.914 -8.343 1.00 96.94 319 SER A CA 1
ATOM 2258 C C . SER A 1 319 ? -9.034 -9.727 -8.604 1.00 96.94 319 SER A C 1
ATOM 2260 O O . SER A 1 319 ? -9.575 -9.609 -9.700 1.00 96.94 319 SER A O 1
ATOM 2262 N N . GLY A 1 320 ? -9.184 -8.822 -7.629 1.00 96.75 320 GLY A N 1
ATOM 2263 C CA . GLY A 1 320 ? -9.966 -7.589 -7.748 1.00 96.75 320 GLY A CA 1
ATOM 2264 C C . GLY A 1 320 ? -9.160 -6.368 -8.190 1.00 96.75 320 GLY A C 1
ATOM 2265 O O . GLY A 1 320 ? -9.706 -5.268 -8.218 1.00 96.75 320 GLY A O 1
ATOM 2266 N N . GLY A 1 321 ? -7.869 -6.532 -8.505 1.00 95.81 321 GLY A N 1
ATOM 2267 C CA . GLY A 1 321 ? -6.989 -5.421 -8.875 1.00 95.81 321 GLY A CA 1
ATOM 2268 C C . GLY A 1 321 ? -6.538 -4.565 -7.687 1.00 95.81 321 GLY A C 1
ATOM 2269 O O . GLY A 1 321 ? -6.290 -3.375 -7.852 1.00 95.81 321 GLY A O 1
ATOM 2270 N N . GLY A 1 322 ? -6.431 -5.148 -6.492 1.00 98.00 322 GLY A N 1
ATOM 2271 C CA . GLY A 1 322 ? -5.860 -4.494 -5.314 1.00 98.00 322 GLY A CA 1
ATOM 2272 C C . GLY A 1 322 ? -4.359 -4.222 -5.451 1.00 98.00 322 GLY A C 1
ATOM 2273 O O . GLY A 1 322 ? -3.625 -4.987 -6.081 1.00 98.00 322 GLY A O 1
ATOM 2274 N N . SER A 1 323 ? -3.897 -3.118 -4.869 1.00 98.31 323 SER A N 1
ATOM 2275 C CA . SER A 1 323 ? -2.498 -2.674 -4.932 1.00 98.31 323 SER A CA 1
ATOM 2276 C C . SER A 1 323 ? -1.659 -3.182 -3.758 1.00 98.31 323 SER A C 1
ATOM 2278 O O . SER A 1 323 ? -2.174 -3.384 -2.658 1.00 98.31 323 SER A O 1
ATOM 2280 N N . LEU A 1 324 ? -0.348 -3.303 -3.980 1.00 98.88 324 LEU A N 1
ATOM 2281 C CA . LEU A 1 324 ? 0.643 -3.599 -2.945 1.00 98.88 324 LEU A CA 1
ATOM 2282 C C . LEU A 1 324 ? 1.640 -2.442 -2.808 1.00 98.88 324 LEU A C 1
ATOM 2284 O O . LEU A 1 324 ? 2.259 -2.019 -3.788 1.00 98.88 324 LEU A O 1
ATOM 2288 N N . VAL A 1 325 ? 1.830 -1.958 -1.582 1.00 98.94 325 VAL A N 1
ATOM 2289 C CA . VAL A 1 325 ? 2.838 -0.944 -1.251 1.00 98.94 325 VAL A CA 1
ATOM 2290 C C . VAL A 1 325 ? 3.805 -1.512 -0.224 1.00 98.94 325 VAL A C 1
ATOM 2292 O O . VAL A 1 325 ? 3.391 -1.965 0.840 1.00 98.94 325 VAL A O 1
ATOM 2295 N N . LEU A 1 326 ? 5.097 -1.478 -0.542 1.00 98.88 326 LEU A N 1
ATOM 2296 C CA . LEU A 1 326 ? 6.180 -1.950 0.314 1.00 98.88 326 LEU A CA 1
ATOM 2297 C C . LEU A 1 326 ? 7.117 -0.781 0.629 1.00 98.88 326 LEU A C 1
ATOM 2299 O O . LEU A 1 326 ? 7.734 -0.219 -0.276 1.00 98.88 326 LEU A O 1
ATOM 2303 N N . THR A 1 327 ? 7.260 -0.440 1.904 1.00 98.62 327 THR A N 1
ATOM 2304 C CA . THR A 1 327 ? 8.177 0.603 2.373 1.00 98.62 327 THR A CA 1
ATOM 2305 C C . THR A 1 327 ? 9.087 0.015 3.440 1.00 98.62 327 THR A C 1
ATOM 2307 O O . THR A 1 327 ? 8.621 -0.333 4.516 1.00 98.62 327 THR A O 1
ATOM 2310 N N . ALA A 1 328 ? 10.377 -0.116 3.141 1.00 97.38 328 ALA A N 1
ATOM 2311 C CA . ALA A 1 328 ? 11.391 -0.584 4.080 1.00 97.38 328 ALA A CA 1
ATOM 2312 C C . ALA A 1 328 ? 12.752 0.037 3.737 1.00 97.38 328 ALA A C 1
ATOM 2314 O O . ALA A 1 328 ? 13.460 -0.480 2.867 1.00 97.38 328 ALA A O 1
ATOM 2315 N N . PRO A 1 329 ? 13.157 1.136 4.400 1.00 93.69 329 PRO A N 1
ATOM 2316 C CA . PRO A 1 329 ? 14.444 1.782 4.144 1.00 93.69 329 PRO A CA 1
ATOM 2317 C C . PRO A 1 329 ? 15.644 0.836 4.289 1.00 93.69 329 PRO A C 1
ATOM 2319 O O . PRO A 1 329 ? 16.628 0.992 3.567 1.00 93.69 329 PRO A O 1
ATOM 2322 N N . SER A 1 330 ? 15.546 -0.172 5.166 1.00 94.44 330 SER A N 1
ATOM 2323 C CA . SER A 1 330 ? 16.603 -1.173 5.373 1.00 94.44 330 SER A CA 1
ATOM 2324 C C . SER A 1 330 ? 16.635 -2.272 4.301 1.00 94.44 330 SER A C 1
ATOM 2326 O O . SER A 1 330 ? 17.583 -3.053 4.261 1.00 94.44 330 SER A O 1
ATOM 2328 N N . GLY A 1 331 ? 15.636 -2.332 3.415 1.00 97.06 331 GLY A N 1
ATOM 2329 C CA . GLY A 1 331 ? 15.619 -3.203 2.242 1.00 97.06 331 GLY A CA 1
ATOM 2330 C C . GLY A 1 331 ? 14.365 -4.068 2.105 1.00 97.06 331 GLY A C 1
ATOM 2331 O O . GLY A 1 331 ? 13.677 -4.393 3.075 1.00 97.06 331 GLY A O 1
ATOM 2332 N N . VAL A 1 332 ? 14.097 -4.467 0.863 1.00 98.75 332 VAL A N 1
ATOM 2333 C CA . VAL A 1 332 ? 12.987 -5.337 0.463 1.00 98.75 332 VAL A CA 1
ATOM 2334 C C . VAL A 1 332 ? 13.544 -6.551 -0.283 1.00 98.75 332 VAL A C 1
ATOM 2336 O O . VAL A 1 332 ? 14.349 -6.407 -1.201 1.00 98.75 332 VAL A O 1
ATOM 2339 N N . SER A 1 333 ? 13.101 -7.753 0.073 1.00 98.50 333 SER A N 1
ATOM 2340 C CA . SER A 1 333 ? 13.379 -8.989 -0.662 1.00 98.50 333 SER A CA 1
ATOM 2341 C C . SER A 1 333 ? 12.082 -9.555 -1.227 1.00 98.50 333 SER A C 1
ATOM 2343 O O . SER A 1 333 ? 11.139 -9.804 -0.479 1.00 98.50 333 SER A O 1
ATOM 2345 N N . ILE A 1 334 ? 12.026 -9.762 -2.542 1.00 98.75 334 ILE A N 1
ATOM 2346 C CA . ILE A 1 334 ? 10.911 -10.417 -3.233 1.00 98.75 334 ILE A CA 1
ATOM 2347 C C . ILE A 1 334 ? 11.418 -11.768 -3.733 1.00 98.75 334 ILE A C 1
ATOM 2349 O O . ILE A 1 334 ? 12.028 -11.859 -4.801 1.00 98.75 334 ILE A O 1
ATOM 2353 N N . ALA A 1 335 ? 11.194 -12.809 -2.932 1.00 98.06 335 ALA A N 1
ATOM 2354 C CA . ALA A 1 335 ? 11.712 -14.156 -3.162 1.00 98.06 335 ALA A CA 1
ATOM 2355 C C . ALA A 1 335 ? 10.719 -15.107 -3.840 1.00 98.06 335 ALA A C 1
ATOM 2357 O O . ALA A 1 335 ? 11.070 -16.240 -4.167 1.00 98.06 335 ALA A O 1
ATOM 2358 N N . ASN A 1 336 ? 9.492 -14.651 -4.087 1.00 97.00 336 ASN A N 1
ATOM 2359 C CA . ASN A 1 336 ? 8.462 -15.410 -4.785 1.00 97.00 336 ASN A CA 1
ATOM 2360 C C . ASN A 1 336 ? 7.832 -14.580 -5.908 1.00 97.00 336 ASN A C 1
ATOM 2362 O O . ASN A 1 336 ? 8.114 -13.391 -6.052 1.00 97.00 336 ASN A O 1
ATOM 2366 N N . THR A 1 337 ? 6.994 -15.220 -6.719 1.00 94.56 337 THR A N 1
ATOM 2367 C CA . THR A 1 337 ? 6.167 -14.503 -7.685 1.00 94.56 337 THR A CA 1
ATOM 2368 C C . THR A 1 337 ? 5.167 -13.606 -6.965 1.00 94.56 337 THR A C 1
ATOM 2370 O O . THR A 1 337 ? 4.636 -14.009 -5.938 1.00 94.56 337 THR A O 1
ATOM 2373 N N . LEU A 1 338 ? 4.890 -12.427 -7.525 1.00 98.25 338 LEU A N 1
ATOM 2374 C CA . LEU A 1 338 ? 3.754 -11.587 -7.138 1.00 98.25 338 LEU A CA 1
ATOM 2375 C C . LEU A 1 338 ? 2.729 -11.550 -8.271 1.00 98.25 338 LEU A C 1
ATOM 2377 O O . LEU A 1 338 ? 3.103 -11.397 -9.438 1.00 98.25 338 LEU A O 1
ATOM 2381 N N . GLY A 1 339 ? 1.447 -11.642 -7.936 1.00 97.75 339 GLY A N 1
ATOM 2382 C CA . GLY A 1 339 ? 0.366 -11.594 -8.916 1.00 97.75 339 GLY A CA 1
ATOM 2383 C C . GLY A 1 339 ? 0.123 -12.911 -9.666 1.00 97.75 339 GLY A C 1
ATOM 2384 O O . GLY A 1 339 ? -0.513 -12.881 -10.718 1.00 97.75 339 GLY A O 1
ATOM 2385 N N . ALA A 1 340 ? 0.620 -14.060 -9.177 1.00 95.88 340 ALA A N 1
ATOM 2386 C CA . ALA A 1 340 ? 0.428 -15.356 -9.851 1.00 95.88 340 ALA A CA 1
ATOM 2387 C C . ALA A 1 340 ? -1.036 -15.819 -9.860 1.00 95.88 340 ALA A C 1
ATOM 2389 O O . ALA A 1 340 ? -1.477 -16.441 -10.824 1.00 95.88 340 ALA A O 1
ATOM 2390 N N . ASN A 1 341 ? -1.777 -15.531 -8.789 1.00 96.56 341 ASN A N 1
ATOM 2391 C CA . ASN A 1 341 ? -3.167 -15.960 -8.603 1.00 96.56 341 ASN A CA 1
ATOM 2392 C C . ASN A 1 341 ? -4.174 -14.813 -8.810 1.00 96.56 341 ASN A C 1
ATOM 2394 O O . ASN A 1 341 ? -5.343 -14.920 -8.443 1.00 96.56 341 ASN A O 1
ATOM 2398 N N . GLY A 1 342 ? -3.719 -13.700 -9.384 1.00 96.56 342 GLY A N 1
ATOM 2399 C CA . GLY A 1 342 ? -4.508 -12.499 -9.633 1.00 96.56 342 GLY A CA 1
ATOM 2400 C C . GLY A 1 342 ? -3.591 -11.290 -9.739 1.00 96.56 342 GLY A C 1
ATOM 2401 O O . GLY A 1 342 ? -2.907 -10.949 -8.773 1.00 96.56 342 GLY A O 1
ATOM 2402 N N . THR A 1 343 ? -3.559 -10.656 -10.912 1.00 96.94 343 THR A N 1
ATOM 2403 C CA . THR A 1 343 ? -2.671 -9.520 -11.179 1.00 96.94 343 THR A CA 1
ATOM 2404 C C . THR A 1 343 ? -2.963 -8.372 -10.220 1.00 96.94 343 THR A C 1
ATOM 2406 O O . THR A 1 343 ? -4.086 -7.866 -10.187 1.00 96.94 343 THR A O 1
ATOM 2409 N N . LEU A 1 344 ? -1.944 -7.913 -9.497 1.00 98.44 344 LEU A N 1
ATOM 2410 C CA . LEU A 1 344 ? -2.067 -6.748 -8.624 1.00 98.44 344 LEU A CA 1
ATOM 2411 C C . LEU A 1 344 ? -2.464 -5.504 -9.438 1.00 98.44 344 LEU A C 1
ATOM 2413 O O . LEU A 1 344 ? -2.043 -5.334 -10.582 1.00 98.44 344 LEU A O 1
ATOM 2417 N N . GLY A 1 345 ? -3.230 -4.592 -8.844 1.00 98.25 345 GLY A N 1
ATOM 2418 C CA . GLY A 1 345 ? -3.556 -3.307 -9.470 1.00 98.25 345 GLY A CA 1
ATOM 2419 C C . GLY A 1 345 ? -2.318 -2.447 -9.690 1.00 98.25 345 GLY A C 1
ATOM 2420 O O . GLY A 1 345 ? -2.157 -1.821 -10.731 1.00 98.25 345 GLY A O 1
ATOM 2421 N N . SER A 1 346 ? -1.398 -2.448 -8.731 1.00 98.62 346 SER A N 1
ATOM 2422 C CA . SER A 1 346 ? -0.086 -1.813 -8.851 1.00 98.62 346 SER A CA 1
ATOM 2423 C C . SER A 1 346 ? 0.875 -2.343 -7.792 1.00 98.62 346 SER A C 1
ATOM 2425 O O . SER A 1 346 ? 0.456 -2.956 -6.806 1.00 98.62 346 SER A O 1
ATOM 2427 N N . LEU A 1 347 ? 2.163 -2.076 -7.998 1.00 98.81 347 LEU A N 1
ATOM 2428 C CA . LEU A 1 347 ? 3.225 -2.319 -7.033 1.00 98.81 347 LEU A CA 1
ATOM 2429 C C . LEU A 1 347 ? 4.055 -1.046 -6.853 1.00 98.81 347 LEU A C 1
ATOM 2431 O O . LEU A 1 347 ? 4.608 -0.527 -7.822 1.00 98.81 347 LEU A O 1
ATOM 2435 N N . THR A 1 348 ? 4.203 -0.589 -5.612 1.00 98.88 348 THR A N 1
ATOM 2436 C CA . THR A 1 348 ? 5.149 0.477 -5.255 1.00 98.88 348 THR A CA 1
ATOM 2437 C C . THR A 1 348 ? 6.116 -0.035 -4.202 1.00 98.88 348 THR A C 1
ATOM 2439 O O . THR A 1 348 ? 5.685 -0.532 -3.164 1.00 98.88 348 THR A O 1
ATOM 2442 N N . VAL A 1 349 ? 7.416 0.115 -4.448 1.00 98.88 349 VAL A N 1
ATOM 2443 C CA . VAL A 1 349 ? 8.479 -0.317 -3.538 1.00 98.88 349 VAL A CA 1
ATOM 2444 C C . VAL A 1 349 ? 9.410 0.849 -3.214 1.00 98.88 349 VAL A C 1
ATOM 2446 O O . VAL A 1 349 ? 9.980 1.474 -4.111 1.00 98.88 349 VAL A O 1
ATOM 2449 N N . THR A 1 350 ? 9.587 1.121 -1.923 1.00 98.50 350 THR A N 1
ATOM 2450 C CA . THR A 1 350 ? 10.525 2.112 -1.383 1.00 98.50 350 THR A CA 1
ATOM 2451 C C . THR A 1 350 ? 11.496 1.411 -0.438 1.00 98.50 350 THR A C 1
ATOM 2453 O O . THR A 1 350 ? 11.082 0.888 0.592 1.00 98.50 350 THR A O 1
ATOM 2456 N N . GLY A 1 351 ? 12.781 1.384 -0.792 1.00 98.00 351 GLY A N 1
ATOM 2457 C CA . GLY A 1 351 ? 13.793 0.543 -0.150 1.00 98.00 351 GLY A CA 1
ATOM 2458 C C . GLY A 1 351 ? 14.602 -0.246 -1.177 1.00 98.00 351 GLY A C 1
ATOM 2459 O O . GLY A 1 351 ? 14.061 -0.679 -2.199 1.00 98.00 351 GLY A O 1
ATOM 2460 N N . ALA A 1 352 ? 15.906 -0.421 -0.938 1.00 98.44 352 ALA A N 1
ATOM 2461 C CA . ALA A 1 352 ? 16.758 -1.210 -1.829 1.00 98.44 352 ALA A CA 1
ATOM 2462 C C . ALA A 1 352 ? 16.168 -2.619 -1.998 1.00 98.44 352 ALA A C 1
ATOM 2464 O O . ALA A 1 352 ? 15.902 -3.301 -1.010 1.00 98.44 352 ALA A O 1
ATOM 2465 N N . THR A 1 353 ? 15.912 -3.032 -3.238 1.00 98.75 353 THR A N 1
ATOM 2466 C CA . THR A 1 353 ? 15.110 -4.227 -3.524 1.00 98.75 353 THR A CA 1
ATOM 2467 C C . THR A 1 353 ? 15.971 -5.332 -4.116 1.00 98.75 353 THR A C 1
ATOM 2469 O O . THR A 1 353 ? 16.643 -5.115 -5.118 1.00 98.75 353 THR A O 1
ATOM 2472 N N . THR A 1 354 ? 15.909 -6.537 -3.556 1.00 98.69 354 THR A N 1
ATOM 2473 C CA . THR A 1 354 ? 16.434 -7.751 -4.193 1.00 98.69 354 THR A CA 1
ATOM 2474 C C . THR A 1 354 ? 15.273 -8.590 -4.708 1.00 98.69 354 THR A C 1
ATOM 2476 O O . THR A 1 354 ? 14.371 -8.923 -3.944 1.00 98.69 354 THR A O 1
ATOM 2479 N N . ILE A 1 355 ? 15.287 -8.943 -5.994 1.00 98.62 355 ILE A N 1
ATOM 2480 C CA . ILE A 1 355 ? 14.263 -9.797 -6.603 1.00 98.62 355 ILE A CA 1
ATOM 2481 C C . ILE A 1 355 ? 14.892 -11.142 -6.956 1.00 98.62 355 ILE A C 1
ATOM 2483 O O . ILE A 1 355 ? 15.755 -11.223 -7.827 1.00 98.62 355 ILE A O 1
ATOM 2487 N N . THR A 1 356 ? 14.470 -12.195 -6.264 1.00 97.81 356 THR A N 1
ATOM 2488 C CA . THR A 1 356 ? 14.822 -13.594 -6.561 1.00 97.81 356 THR A CA 1
ATOM 2489 C C . THR A 1 356 ? 13.611 -14.413 -7.011 1.00 97.81 356 THR A C 1
ATOM 2491 O O . THR A 1 356 ? 13.775 -15.547 -7.456 1.00 97.81 356 THR A O 1
ATOM 2494 N N . GLY A 1 357 ? 12.404 -13.838 -6.956 1.00 94.12 357 GLY A N 1
ATOM 2495 C CA . GLY A 1 357 ? 11.198 -14.398 -7.558 1.00 94.12 357 GLY A CA 1
ATOM 2496 C C . GLY A 1 357 ? 11.230 -14.380 -9.090 1.00 94.12 357 GLY A C 1
ATOM 2497 O O . GLY A 1 357 ? 11.860 -13.5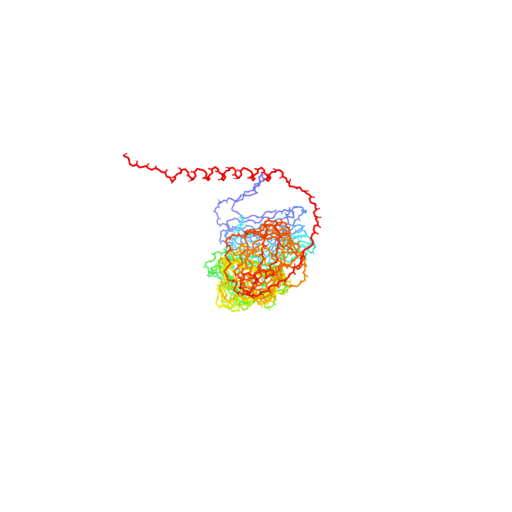26 -9.714 1.00 94.12 357 GLY A O 1
ATOM 2498 N N . SER A 1 358 ? 10.523 -15.322 -9.715 1.00 94.38 358 SER A N 1
ATOM 2499 C CA . SER A 1 358 ? 10.525 -15.501 -11.173 1.00 94.38 358 SER A CA 1
ATOM 2500 C C . SER A 1 358 ? 9.651 -14.499 -11.931 1.00 94.38 358 SER A C 1
ATOM 2502 O O . SER A 1 358 ? 9.944 -14.197 -13.091 1.00 94.38 358 SER A O 1
ATOM 2504 N N . SER A 1 359 ? 8.585 -13.966 -11.324 1.00 97.56 359 SER A N 1
ATOM 2505 C CA . SER A 1 359 ? 7.739 -12.971 -11.990 1.00 97.56 359 SER A CA 1
ATOM 2506 C C . SER A 1 359 ? 7.028 -11.998 -11.050 1.00 97.56 359 SER A C 1
ATOM 2508 O O . SER A 1 359 ? 6.790 -12.296 -9.886 1.00 97.56 359 SER A O 1
ATOM 2510 N N . ILE A 1 360 ? 6.691 -10.816 -11.563 1.00 98.62 360 ILE A N 1
ATOM 2511 C CA . ILE A 1 360 ? 5.861 -9.812 -10.886 1.00 98.62 360 ILE A CA 1
ATOM 2512 C C . ILE A 1 360 ? 4.834 -9.312 -11.899 1.00 98.62 360 ILE A C 1
ATOM 2514 O O . ILE A 1 360 ? 5.210 -8.770 -12.940 1.00 98.62 360 ILE A O 1
ATOM 2518 N N . GLN A 1 361 ? 3.549 -9.496 -11.606 1.00 98.19 361 GLN A N 1
ATOM 2519 C CA . GLN A 1 361 ? 2.457 -9.182 -12.526 1.00 98.19 361 GLN A CA 1
ATOM 2520 C C . GLN A 1 361 ? 1.528 -8.115 -11.945 1.00 98.19 361 GLN A C 1
ATOM 2522 O O . GLN A 1 361 ? 0.937 -8.295 -10.878 1.00 98.19 361 GLN A O 1
ATOM 2527 N N . THR A 1 362 ? 1.368 -7.019 -12.684 1.00 98.31 362 THR A N 1
ATOM 2528 C CA . THR A 1 362 ? 0.434 -5.939 -12.369 1.00 98.31 362 THR A CA 1
ATOM 2529 C C . THR A 1 362 ? -0.394 -5.561 -13.591 1.00 98.31 362 THR A C 1
ATOM 2531 O O . THR A 1 362 ? 0.083 -5.621 -14.721 1.00 98.31 362 THR A O 1
ATOM 2534 N N . SER A 1 363 ? -1.630 -5.116 -13.379 1.00 96.50 363 SER A N 1
ATOM 2535 C CA . SER A 1 363 ? -2.447 -4.483 -14.422 1.00 96.50 363 SER A CA 1
ATOM 2536 C C . SER A 1 363 ? -2.140 -2.986 -14.565 1.00 96.50 363 SER A C 1
ATOM 2538 O O . SER A 1 363 ? -2.198 -2.444 -15.666 1.00 96.50 363 SER A O 1
ATOM 2540 N N . GLY A 1 364 ? -1.742 -2.323 -13.478 1.00 96.88 364 GLY A N 1
ATOM 2541 C CA . GLY A 1 364 ? -1.238 -0.950 -13.458 1.00 96.88 364 GLY A CA 1
ATOM 2542 C C . GLY A 1 364 ? 0.272 -0.869 -13.224 1.00 96.88 364 GLY A C 1
ATOM 2543 O O . GLY A 1 364 ? 1.039 -1.735 -13.656 1.00 96.88 364 GLY A O 1
ATOM 2544 N N . ASN A 1 365 ? 0.709 0.225 -12.596 1.00 98.06 365 ASN A N 1
ATOM 2545 C CA . ASN A 1 365 ? 2.121 0.613 -12.526 1.00 98.06 365 ASN A CA 1
ATOM 2546 C C . ASN A 1 365 ? 2.962 -0.284 -11.612 1.00 98.06 365 ASN A C 1
ATOM 2548 O O . ASN A 1 365 ? 2.481 -0.777 -10.590 1.00 98.06 365 ASN A O 1
ATOM 2552 N N . GLN A 1 366 ? 4.244 -0.403 -11.957 1.00 98.62 366 GLN A N 1
ATOM 2553 C CA . GLN A 1 366 ? 5.292 -0.924 -11.083 1.00 98.62 366 GLN A CA 1
ATOM 2554 C C . GLN A 1 366 ? 6.339 0.164 -10.864 1.00 98.62 366 GLN A C 1
ATOM 2556 O O . GLN A 1 366 ? 6.937 0.666 -11.820 1.00 98.62 366 GLN A O 1
ATOM 2561 N N . THR A 1 367 ? 6.563 0.528 -9.609 1.00 98.75 367 THR A N 1
ATOM 2562 C CA . THR A 1 367 ? 7.446 1.633 -9.243 1.00 98.75 367 THR A CA 1
ATOM 2563 C C . THR A 1 367 ? 8.459 1.178 -8.209 1.00 98.75 367 THR A C 1
ATOM 2565 O O . THR A 1 367 ? 8.095 0.816 -7.093 1.00 98.75 367 THR A O 1
ATOM 2568 N N . TYR A 1 368 ? 9.738 1.255 -8.571 1.00 98.81 368 TYR A N 1
ATOM 2569 C CA . TYR A 1 368 ? 10.871 0.987 -7.693 1.00 98.81 368 TYR A CA 1
ATOM 2570 C C . TYR A 1 368 ? 11.606 2.297 -7.408 1.00 98.81 368 TYR A C 1
ATOM 2572 O O . TYR A 1 368 ? 12.358 2.808 -8.242 1.00 98.81 368 TYR A O 1
ATOM 2580 N N . ASN A 1 369 ? 11.381 2.850 -6.216 1.00 98.38 369 ASN A N 1
ATOM 2581 C CA . ASN A 1 369 ? 11.922 4.146 -5.802 1.00 98.38 369 ASN A CA 1
ATOM 2582 C C . ASN A 1 369 ? 13.393 4.079 -5.367 1.00 98.38 369 ASN A C 1
ATOM 2584 O O . ASN A 1 369 ? 14.013 5.110 -5.126 1.00 98.38 369 ASN A O 1
ATOM 2588 N N . SER A 1 370 ? 13.978 2.889 -5.256 1.00 98.50 370 SER A N 1
ATOM 2589 C CA . SER A 1 370 ? 15.364 2.671 -4.827 1.00 98.50 370 SER A CA 1
ATOM 2590 C C . SER A 1 370 ? 16.065 1.675 -5.754 1.00 98.50 370 SER A C 1
ATOM 2592 O O . SER A 1 370 ? 15.457 1.175 -6.699 1.00 98.50 370 SER A O 1
ATOM 2594 N N . ALA A 1 371 ? 17.358 1.431 -5.526 1.00 98.12 371 ALA A N 1
ATOM 2595 C CA . ALA A 1 371 ? 18.141 0.516 -6.352 1.00 98.12 371 ALA A CA 1
ATOM 2596 C C . ALA A 1 371 ? 17.555 -0.906 -6.334 1.00 98.12 371 ALA A C 1
ATOM 2598 O O . ALA A 1 371 ? 17.111 -1.383 -5.284 1.00 98.12 371 ALA A O 1
ATOM 2599 N N . VAL A 1 372 ? 17.585 -1.578 -7.488 1.00 98.75 372 VAL A N 1
ATOM 2600 C CA . VAL A 1 372 ? 17.096 -2.954 -7.648 1.00 98.75 372 VAL A CA 1
ATOM 2601 C C . VAL A 1 372 ? 18.237 -3.899 -8.026 1.00 98.75 372 VAL A C 1
ATOM 2603 O O . VAL A 1 372 ? 19.004 -3.632 -8.952 1.00 98.75 372 VAL A O 1
ATOM 2606 N N . THR A 1 373 ? 18.315 -5.035 -7.338 1.00 98.56 373 THR A N 1
ATOM 2607 C CA . THR A 1 373 ? 19.229 -6.146 -7.622 1.00 98.56 373 THR A CA 1
ATOM 2608 C C . THR A 1 373 ? 18.436 -7.366 -8.086 1.00 98.56 373 THR A C 1
ATOM 2610 O O . THR A 1 373 ? 17.585 -7.886 -7.366 1.00 98.56 373 THR A O 1
ATOM 2613 N N . VAL A 1 374 ? 18.735 -7.850 -9.287 1.00 98.38 374 VAL A N 1
ATOM 2614 C CA . VAL A 1 374 ? 18.093 -9.002 -9.926 1.00 98.38 374 VAL A CA 1
ATOM 2615 C C . VAL A 1 374 ? 18.880 -10.270 -9.571 1.00 98.38 374 VAL A C 1
ATOM 2617 O O . VAL A 1 374 ? 19.902 -10.611 -10.179 1.00 98.38 374 VAL A O 1
ATOM 2620 N N . GLY A 1 375 ? 18.424 -10.950 -8.519 1.00 97.56 375 GLY A N 1
ATOM 2621 C CA . GLY A 1 375 ? 19.062 -12.127 -7.924 1.00 97.56 375 GLY A CA 1
ATOM 2622 C C . GLY A 1 375 ? 18.720 -13.458 -8.603 1.00 97.56 375 GLY A C 1
ATOM 2623 O O . GLY A 1 375 ? 19.460 -14.423 -8.433 1.00 97.56 375 GLY A O 1
ATOM 2624 N N . ALA A 1 376 ? 17.661 -13.505 -9.414 1.00 97.50 376 ALA A N 1
ATOM 2625 C CA . ALA A 1 376 ? 17.310 -14.629 -10.285 1.00 97.50 376 ALA A CA 1
ATOM 2626 C C . ALA A 1 376 ? 16.770 -14.104 -11.624 1.00 97.50 376 ALA A C 1
ATOM 2628 O O . ALA A 1 376 ? 16.535 -12.909 -11.766 1.00 97.50 376 ALA A O 1
ATOM 2629 N N . THR A 1 377 ? 16.586 -14.968 -12.627 1.00 98.00 377 THR A N 1
ATOM 2630 C CA . THR A 1 377 ? 15.917 -14.528 -13.862 1.00 98.00 377 THR A CA 1
ATOM 2631 C C . THR A 1 377 ? 14.456 -14.196 -13.559 1.00 98.00 377 THR A C 1
ATOM 2633 O O . THR A 1 377 ? 13.718 -15.062 -13.090 1.00 98.00 377 THR A O 1
ATOM 2636 N N . THR A 1 378 ? 14.047 -12.959 -13.848 1.00 98.25 378 THR A N 1
ATOM 2637 C CA . THR A 1 378 ? 12.741 -12.415 -13.448 1.00 98.25 378 THR A CA 1
ATOM 2638 C C . THR A 1 378 ? 12.038 -11.729 -14.611 1.00 98.25 378 THR A C 1
ATOM 2640 O O . THR A 1 378 ? 12.664 -11.013 -15.393 1.00 98.25 378 THR A O 1
ATOM 2643 N N . THR A 1 379 ? 10.715 -11.891 -14.688 1.00 98.56 379 THR A N 1
ATOM 2644 C CA . THR A 1 379 ? 9.852 -11.155 -15.621 1.00 98.56 379 THR A CA 1
ATOM 2645 C C . THR A 1 379 ? 8.898 -10.219 -14.884 1.00 98.56 379 THR A C 1
ATOM 2647 O O . THR A 1 379 ? 8.058 -10.671 -14.111 1.00 98.56 379 THR A O 1
ATOM 2650 N N . LEU A 1 380 ? 8.985 -8.919 -15.153 1.00 98.62 380 LEU A N 1
ATOM 2651 C CA . LEU A 1 380 ? 8.029 -7.918 -14.691 1.00 98.62 380 LEU A CA 1
ATOM 2652 C C . LEU A 1 380 ? 7.044 -7.603 -15.814 1.00 98.62 380 LEU A C 1
ATOM 2654 O O . LEU A 1 380 ? 7.444 -7.214 -16.914 1.00 98.62 380 LEU A O 1
ATOM 2658 N N . THR A 1 381 ? 5.761 -7.794 -15.533 1.00 97.88 381 THR A N 1
ATOM 2659 C CA . THR A 1 381 ? 4.670 -7.618 -16.494 1.00 97.88 381 THR A CA 1
ATOM 2660 C C . THR A 1 381 ? 3.711 -6.551 -15.988 1.00 97.88 381 THR A C 1
ATOM 2662 O O . THR A 1 381 ? 3.113 -6.727 -14.930 1.00 97.88 381 THR A O 1
ATOM 2665 N N . GLY A 1 382 ? 3.577 -5.456 -16.734 1.00 95.50 382 GLY A N 1
ATOM 2666 C CA . GLY A 1 382 ? 2.533 -4.450 -16.535 1.00 95.50 382 GLY A CA 1
ATOM 2667 C C . GLY A 1 382 ? 1.339 -4.677 -17.469 1.00 95.50 382 GLY A C 1
ATOM 2668 O O . GLY A 1 382 ? 1.428 -5.470 -18.406 1.00 95.50 382 GLY A O 1
ATOM 2669 N N . GLY A 1 383 ? 0.232 -3.965 -17.250 1.00 91.62 383 GLY A N 1
ATOM 2670 C CA . GLY A 1 383 ? -0.892 -3.931 -18.188 1.00 91.62 383 GLY A CA 1
ATOM 2671 C C . GLY A 1 383 ? -0.796 -2.806 -19.225 1.00 91.62 383 GLY A C 1
ATOM 2672 O O . GLY A 1 383 ? 0.015 -1.882 -19.124 1.00 91.62 383 GLY A O 1
ATOM 2673 N N . GLY A 1 384 ? -1.681 -2.855 -20.225 1.00 82.00 384 GLY A N 1
ATOM 2674 C CA . GLY A 1 384 ? -1.792 -1.802 -21.234 1.00 82.00 384 GLY A CA 1
ATOM 2675 C C . GLY A 1 384 ? -2.098 -0.446 -20.588 1.00 82.00 384 GLY A C 1
ATOM 2676 O O . GLY A 1 384 ? -3.037 -0.321 -19.809 1.00 82.00 384 GLY A O 1
ATOM 2677 N N . SER A 1 385 ? -1.326 0.580 -20.947 1.00 87.56 385 SER A N 1
ATOM 2678 C CA . SER A 1 385 ? -1.303 1.932 -20.343 1.00 87.56 385 SER A CA 1
ATOM 2679 C C . SER A 1 385 ? -0.513 2.095 -19.041 1.00 87.56 385 SER A C 1
ATOM 2681 O O . SER A 1 385 ? -0.446 3.216 -18.541 1.00 87.56 385 SER A O 1
ATOM 2683 N N . SER A 1 386 ? 0.126 1.048 -18.512 1.00 94.94 386 SER A N 1
ATOM 2684 C CA . SER A 1 386 ? 0.945 1.180 -17.304 1.00 94.94 386 SER A CA 1
ATOM 2685 C C . SER A 1 386 ? 2.391 1.606 -17.580 1.00 94.94 386 SER A C 1
ATOM 2687 O O . SER A 1 386 ? 2.883 1.576 -18.718 1.00 94.94 386 SER A O 1
ATOM 2689 N N . THR A 1 387 ? 3.075 1.980 -16.498 1.00 97.06 387 THR A N 1
ATOM 2690 C CA . THR A 1 387 ? 4.510 2.265 -16.458 1.00 97.06 387 THR A CA 1
ATOM 2691 C C . THR A 1 387 ? 5.229 1.264 -15.555 1.00 97.06 387 THR A C 1
ATOM 2693 O O . THR A 1 387 ? 4.820 1.058 -14.411 1.00 97.06 387 THR A O 1
ATOM 2696 N N . ILE A 1 388 ? 6.349 0.709 -16.025 1.00 98.56 388 ILE A N 1
ATOM 2697 C CA . ILE A 1 388 ? 7.356 0.063 -15.173 1.00 98.56 388 ILE A CA 1
ATOM 2698 C C . ILE A 1 388 ? 8.523 1.038 -15.009 1.00 98.56 388 ILE A C 1
ATOM 2700 O O . ILE A 1 388 ? 9.124 1.470 -15.997 1.00 98.56 388 ILE A O 1
ATOM 2704 N N . SER A 1 389 ? 8.833 1.418 -13.770 1.00 98.50 389 SER A N 1
ATOM 2705 C CA . SER A 1 389 ? 9.819 2.457 -13.469 1.00 98.50 389 SER A CA 1
ATOM 2706 C C . SER A 1 389 ? 10.830 2.049 -12.402 1.00 98.50 389 SER A C 1
ATOM 2708 O O . SER A 1 389 ? 10.475 1.519 -11.351 1.00 98.50 389 SER A O 1
ATOM 2710 N N . PHE A 1 390 ? 12.097 2.352 -12.678 1.00 98.62 390 PHE A N 1
ATOM 2711 C CA . PHE A 1 390 ? 13.237 2.183 -11.784 1.00 98.62 390 PHE A CA 1
ATOM 2712 C C . PHE A 1 390 ? 13.907 3.540 -11.591 1.00 98.62 390 PHE A C 1
ATOM 2714 O O . PHE A 1 390 ? 14.425 4.116 -12.547 1.00 98.62 390 PHE A O 1
ATOM 2721 N N . ALA A 1 391 ? 13.895 4.063 -10.367 1.00 97.56 391 ALA A N 1
ATOM 2722 C CA . ALA A 1 391 ? 14.395 5.408 -10.090 1.00 97.56 391 ALA A CA 1
ATOM 2723 C C . ALA A 1 391 ? 15.920 5.474 -9.881 1.00 97.56 391 ALA A C 1
ATOM 2725 O O . ALA A 1 391 ? 16.523 6.499 -10.185 1.00 97.56 391 ALA A O 1
ATOM 2726 N N . ASN A 1 392 ? 16.542 4.407 -9.359 1.00 96.12 392 ASN A N 1
ATOM 2727 C CA . ASN A 1 392 ? 17.896 4.457 -8.781 1.00 96.12 392 ASN A CA 1
ATOM 2728 C C . ASN A 1 392 ? 18.820 3.299 -9.212 1.00 96.12 392 ASN A C 1
ATOM 2730 O O . ASN A 1 392 ? 19.704 2.883 -8.466 1.00 96.12 392 ASN A O 1
ATOM 2734 N N . GLY A 1 393 ? 18.647 2.797 -10.432 1.00 95.38 393 GLY A N 1
ATOM 2735 C CA . GLY A 1 393 ? 19.531 1.806 -11.040 1.00 95.38 393 GLY A CA 1
ATOM 2736 C C . GLY A 1 393 ? 19.093 0.355 -10.857 1.00 95.38 393 GLY A C 1
ATOM 2737 O O . GLY A 1 393 ? 18.253 0.012 -10.022 1.00 95.38 393 GLY A O 1
ATOM 2738 N N . ILE A 1 394 ? 19.682 -0.497 -11.694 1.00 97.44 394 ILE A N 1
ATOM 2739 C CA . ILE A 1 394 ? 19.385 -1.927 -11.805 1.00 97.44 394 ILE A CA 1
ATOM 2740 C C . ILE A 1 394 ? 20.715 -2.674 -11.893 1.00 97.44 394 ILE A C 1
ATOM 2742 O O . ILE A 1 394 ? 21.558 -2.337 -12.723 1.00 97.44 394 ILE A O 1
ATOM 2746 N N . SER A 1 395 ? 20.908 -3.704 -11.078 1.00 97.12 395 SER A N 1
ATOM 2747 C CA . SER A 1 395 ? 22.114 -4.540 -11.071 1.00 97.12 395 SER A CA 1
ATOM 2748 C C . SER A 1 395 ? 21.764 -6.024 -10.982 1.00 97.12 395 SER A C 1
ATOM 2750 O O . SER A 1 395 ? 20.623 -6.365 -10.679 1.00 97.12 395 SER A O 1
ATOM 2752 N N . GLY A 1 396 ? 22.729 -6.909 -11.238 1.00 96.62 396 GLY A N 1
ATOM 2753 C CA . GLY A 1 396 ? 22.541 -8.353 -11.088 1.00 96.62 396 GLY A CA 1
ATOM 2754 C C . GLY A 1 396 ? 23.217 -9.189 -12.174 1.00 96.62 396 GLY A C 1
ATOM 2755 O O . GLY A 1 396 ? 23.576 -8.711 -13.253 1.00 96.62 396 GLY A O 1
ATOM 2756 N N . ALA A 1 397 ? 23.393 -10.476 -11.874 1.00 95.94 397 ALA A N 1
ATOM 2757 C CA . ALA A 1 397 ? 23.999 -11.453 -12.783 1.00 95.94 397 ALA A CA 1
ATOM 2758 C C . ALA A 1 397 ? 22.975 -12.141 -13.711 1.00 95.94 397 ALA A C 1
ATOM 2760 O O . ALA A 1 397 ? 23.339 -12.980 -14.531 1.00 95.94 397 ALA A O 1
ATOM 2761 N N . ASN A 1 398 ? 21.687 -11.823 -13.563 1.00 96.94 398 ASN A N 1
ATOM 2762 C CA . ASN A 1 398 ? 20.587 -12.577 -14.158 1.00 96.94 398 ASN A CA 1
ATOM 2763 C C . ASN A 1 398 ? 19.827 -11.770 -15.213 1.00 96.94 398 ASN A C 1
ATOM 2765 O O . ASN A 1 398 ? 20.051 -10.574 -15.388 1.00 96.94 398 ASN A O 1
ATOM 2769 N N . THR A 1 399 ? 18.908 -12.427 -15.923 1.00 97.75 399 THR A N 1
ATOM 2770 C CA . THR A 1 399 ? 18.074 -11.759 -16.928 1.00 97.75 399 THR A CA 1
ATOM 2771 C C . THR A 1 399 ? 16.881 -11.059 -16.286 1.00 97.75 399 THR A C 1
ATOM 2773 O O . THR A 1 399 ? 16.130 -11.666 -15.527 1.00 97.75 399 THR A O 1
ATOM 2776 N N . LEU A 1 400 ? 16.684 -9.795 -16.652 1.00 98.56 400 LEU A N 1
ATOM 2777 C CA . LEU A 1 400 ? 15.501 -9.007 -16.342 1.00 98.56 400 LEU A CA 1
ATOM 2778 C C . LEU A 1 400 ? 14.649 -8.847 -17.603 1.00 98.56 400 LEU A C 1
ATOM 2780 O O . LEU A 1 400 ? 15.076 -8.185 -18.547 1.00 98.56 400 LEU A O 1
ATOM 2784 N N . ASN A 1 401 ? 13.446 -9.412 -17.617 1.00 98.62 401 ASN A N 1
ATOM 2785 C CA . ASN A 1 401 ? 12.479 -9.193 -18.689 1.00 98.62 401 ASN A CA 1
ATOM 2786 C C . ASN A 1 401 ? 11.429 -8.182 -18.227 1.00 98.62 401 ASN A C 1
ATOM 2788 O O . ASN A 1 401 ? 10.791 -8.379 -17.198 1.00 98.62 401 ASN A O 1
ATOM 2792 N N . LEU A 1 402 ? 11.231 -7.115 -18.990 1.00 98.56 402 LEU A N 1
ATOM 2793 C CA . LEU A 1 402 ? 10.178 -6.126 -18.795 1.00 98.56 402 LEU A CA 1
ATOM 2794 C C . LEU A 1 402 ? 9.173 -6.274 -19.940 1.00 98.56 402 LEU A C 1
ATOM 2796 O O . LEU A 1 402 ? 9.567 -6.296 -21.110 1.00 98.56 402 LEU A O 1
ATOM 2800 N N . SER A 1 403 ? 7.889 -6.410 -19.622 1.00 97.12 403 SER A N 1
ATOM 2801 C CA . SER A 1 403 ? 6.855 -6.693 -20.621 1.00 97.12 403 SER A CA 1
ATOM 2802 C C . SER A 1 403 ? 5.494 -6.085 -20.280 1.00 97.12 403 SER A C 1
ATOM 2804 O O . SER A 1 403 ? 5.247 -5.673 -19.146 1.00 97.12 403 SER A O 1
ATOM 2806 N N . GLY A 1 404 ? 4.605 -6.015 -21.274 1.00 94.69 404 GLY A N 1
ATOM 2807 C CA . GLY A 1 404 ? 3.183 -5.695 -21.095 1.00 94.69 404 GLY A CA 1
ATOM 2808 C C . GLY A 1 404 ? 2.840 -4.217 -20.841 1.00 94.69 404 GLY A C 1
ATOM 2809 O O . GLY A 1 404 ? 1.746 -3.781 -21.191 1.00 94.69 404 GLY A O 1
ATOM 2810 N N . ALA A 1 405 ? 3.773 -3.418 -20.322 1.00 95.69 405 ALA A N 1
ATOM 2811 C CA . ALA A 1 405 ? 3.580 -1.987 -20.104 1.00 95.69 405 ALA A CA 1
ATOM 2812 C C . ALA A 1 405 ? 3.712 -1.164 -21.401 1.00 95.69 405 ALA A C 1
ATOM 2814 O O . ALA A 1 405 ? 4.380 -1.570 -22.362 1.00 95.69 405 ALA A O 1
ATOM 2815 N N . ASN A 1 406 ? 3.121 0.037 -21.395 1.00 95.06 406 ASN A N 1
ATOM 2816 C CA . ASN A 1 406 ? 3.291 1.024 -22.469 1.00 95.06 406 ASN A CA 1
ATOM 2817 C C . ASN A 1 406 ? 4.499 1.936 -22.228 1.00 95.06 406 ASN A C 1
ATOM 2819 O O . ASN A 1 406 ? 5.002 2.558 -23.164 1.00 95.06 406 ASN A O 1
ATOM 2823 N N . GLN A 1 407 ? 4.957 2.057 -20.983 1.00 96.19 407 GLN A N 1
ATOM 2824 C CA . GLN A 1 407 ? 6.079 2.918 -20.630 1.00 96.19 407 GLN A CA 1
ATOM 2825 C C . GLN A 1 407 ? 7.098 2.191 -19.758 1.00 96.19 407 GLN A C 1
ATOM 2827 O O . GLN A 1 407 ? 6.751 1.543 -18.772 1.00 96.19 407 GLN A O 1
ATOM 2832 N N . TYR A 1 408 ? 8.369 2.371 -20.101 1.00 98.12 408 TYR A N 1
ATOM 2833 C CA . TYR A 1 408 ? 9.508 1.844 -19.362 1.00 98.12 408 TYR A CA 1
ATOM 2834 C C . TYR A 1 408 ? 10.446 2.995 -19.027 1.00 98.12 408 TYR A C 1
ATOM 2836 O O . TYR A 1 408 ? 11.030 3.590 -19.930 1.00 98.12 408 TYR A O 1
ATOM 2844 N N . ASN A 1 409 ? 10.589 3.312 -17.742 1.00 97.88 409 ASN A N 1
ATOM 2845 C CA . ASN A 1 409 ? 11.430 4.412 -17.275 1.00 97.88 409 ASN A CA 1
ATOM 2846 C C . ASN A 1 409 ? 12.577 3.860 -16.429 1.00 97.88 409 ASN A C 1
ATOM 2848 O O . ASN A 1 409 ? 12.374 3.479 -15.279 1.00 97.88 409 ASN A O 1
ATOM 2852 N N . LEU A 1 410 ? 13.775 3.789 -17.004 1.00 97.69 410 LEU A N 1
ATOM 2853 C CA . LEU A 1 410 ? 14.954 3.232 -16.348 1.00 97.69 410 LEU A CA 1
ATOM 2854 C C . LEU A 1 410 ? 15.951 4.358 -16.067 1.00 97.69 410 LEU A C 1
ATOM 2856 O O . LEU A 1 410 ? 16.568 4.887 -16.991 1.00 97.69 410 LEU A O 1
ATOM 2860 N N . SER A 1 411 ? 16.110 4.710 -14.794 1.00 96.44 411 SER A N 1
ATOM 2861 C CA . SER A 1 411 ? 17.015 5.760 -14.322 1.00 96.44 411 SER A CA 1
ATOM 2862 C C . SER A 1 411 ? 18.100 5.192 -13.411 1.00 96.44 411 SER A C 1
ATOM 2864 O O . SER A 1 411 ? 17.896 4.179 -12.743 1.00 96.44 411 SER A O 1
ATOM 2866 N N . GLY A 1 412 ? 19.248 5.872 -13.358 1.00 95.44 412 GLY A N 1
ATOM 2867 C CA . GLY A 1 412 ? 20.415 5.443 -12.583 1.00 95.44 412 GLY A CA 1
ATOM 2868 C C . GLY A 1 412 ? 21.232 4.360 -13.290 1.00 95.44 412 GLY A C 1
ATOM 2869 O O . GLY A 1 412 ? 20.883 3.909 -14.379 1.00 95.44 412 GLY A O 1
ATOM 2870 N N . THR A 1 413 ? 22.345 3.944 -12.687 1.00 94.88 413 THR A N 1
ATOM 2871 C CA . THR A 1 413 ? 23.272 2.990 -13.314 1.00 94.88 413 THR A CA 1
ATOM 2872 C C . THR A 1 413 ? 22.584 1.663 -13.638 1.00 94.88 413 THR A C 1
ATOM 2874 O O . THR A 1 413 ? 22.017 1.013 -12.760 1.00 94.88 413 THR A O 1
ATOM 2877 N N . ILE A 1 414 ? 22.678 1.234 -14.899 1.00 95.50 414 ILE A N 1
ATOM 2878 C CA . ILE A 1 414 ? 22.227 -0.085 -15.354 1.00 95.50 414 ILE A CA 1
ATOM 2879 C C . ILE A 1 414 ? 23.463 -0.978 -15.478 1.00 95.50 414 ILE A C 1
ATOM 2881 O O . ILE A 1 414 ? 24.254 -0.829 -16.403 1.00 95.50 414 ILE A O 1
ATOM 2885 N N . ALA A 1 415 ? 23.635 -1.887 -14.522 1.00 94.81 415 ALA A N 1
ATOM 2886 C CA . ALA A 1 415 ? 24.742 -2.840 -14.421 1.00 94.81 415 ALA A CA 1
ATOM 2887 C C . ALA A 1 415 ? 24.242 -4.296 -14.343 1.00 94.81 415 ALA A C 1
ATOM 2889 O O . ALA A 1 415 ? 24.923 -5.171 -13.812 1.00 94.81 415 ALA A O 1
ATOM 2890 N N . ASN A 1 416 ? 23.025 -4.555 -14.825 1.00 94.69 416 ASN A N 1
ATOM 2891 C CA . ASN A 1 416 ? 22.491 -5.907 -14.919 1.00 94.69 416 ASN A CA 1
ATOM 2892 C C . ASN A 1 416 ? 23.063 -6.635 -16.143 1.00 94.69 416 ASN A C 1
ATOM 2894 O O . ASN A 1 416 ? 23.294 -6.013 -17.181 1.00 94.69 416 ASN A O 1
ATOM 2898 N N . THR A 1 417 ? 23.267 -7.949 -16.026 1.00 94.19 417 THR A N 1
ATOM 2899 C CA . THR A 1 417 ? 23.879 -8.757 -17.095 1.00 94.19 417 THR A CA 1
ATOM 2900 C C . THR A 1 417 ? 23.033 -8.745 -18.360 1.00 94.19 417 THR A C 1
ATOM 2902 O O . THR A 1 417 ? 23.572 -8.454 -19.422 1.00 94.19 417 THR A O 1
ATOM 2905 N N . ASN A 1 418 ? 21.720 -8.982 -18.242 1.00 96.75 418 ASN A N 1
ATOM 2906 C CA . ASN A 1 418 ? 20.793 -8.973 -19.375 1.00 96.75 418 ASN A CA 1
ATOM 2907 C C . ASN A 1 418 ? 19.507 -8.209 -19.029 1.00 96.75 418 ASN A C 1
ATOM 2909 O O . ASN A 1 418 ? 18.842 -8.536 -18.049 1.00 96.75 418 ASN A O 1
ATOM 2913 N N . VAL A 1 419 ? 19.109 -7.237 -19.847 1.00 98.25 419 VAL A N 1
ATOM 2914 C CA . VAL A 1 419 ? 17.814 -6.549 -19.750 1.00 98.25 419 VAL A CA 1
ATOM 2915 C C . VAL A 1 419 ? 17.096 -6.657 -21.090 1.00 98.25 419 VAL A C 1
ATOM 2917 O O . VAL A 1 419 ? 17.619 -6.229 -22.115 1.00 98.25 419 VAL A O 1
ATOM 2920 N N . ASN A 1 420 ? 15.887 -7.209 -21.083 1.00 98.38 420 ASN A N 1
ATOM 2921 C CA . ASN A 1 420 ? 15.028 -7.312 -22.256 1.00 98.38 420 ASN A CA 1
ATOM 2922 C C . ASN A 1 420 ? 13.755 -6.506 -22.017 1.00 98.38 420 ASN A C 1
ATOM 2924 O O . ASN A 1 420 ? 13.068 -6.727 -21.024 1.00 98.38 420 ASN A O 1
ATOM 2928 N N . VAL A 1 421 ? 13.415 -5.604 -22.931 1.00 98.31 421 VAL A N 1
ATOM 2929 C CA . VAL A 1 421 ? 12.192 -4.797 -22.861 1.00 98.31 421 VAL A CA 1
ATOM 2930 C C . VAL A 1 421 ? 11.275 -5.147 -24.030 1.00 98.31 421 VAL A C 1
ATOM 2932 O O . VAL A 1 421 ? 11.698 -5.139 -25.184 1.00 98.31 421 VAL A O 1
ATOM 2935 N N . SER A 1 422 ? 10.011 -5.448 -23.751 1.00 96.44 422 SER A N 1
ATOM 2936 C CA . SER A 1 422 ? 9.017 -5.835 -24.758 1.00 96.44 422 SER A CA 1
ATOM 2937 C C . SER A 1 422 ? 7.722 -5.044 -24.585 1.00 96.44 422 SER A C 1
ATOM 2939 O O . SER A 1 422 ? 7.067 -5.119 -23.554 1.00 96.44 422 SER A O 1
ATOM 2941 N N . GLY A 1 423 ? 7.347 -4.240 -25.579 1.00 92.44 423 GLY A N 1
ATOM 2942 C CA . GLY A 1 423 ? 6.126 -3.427 -25.517 1.00 92.44 423 GLY A CA 1
ATOM 2943 C C . GLY A 1 423 ? 4.843 -4.263 -25.408 1.00 92.44 423 GLY A C 1
ATOM 2944 O O . GLY A 1 423 ? 4.745 -5.317 -26.032 1.00 92.44 423 GLY A O 1
ATOM 2945 N N . GLY A 1 424 ? 3.859 -3.796 -24.629 1.00 78.88 424 GLY A N 1
ATOM 2946 C CA . GLY A 1 424 ? 2.584 -4.501 -24.420 1.00 78.88 424 GLY A CA 1
ATOM 2947 C C . GLY A 1 424 ? 1.442 -4.139 -25.377 1.00 78.88 424 GLY A C 1
ATOM 2948 O O . GLY A 1 424 ? 0.435 -4.843 -25.403 1.00 78.88 424 GLY A O 1
ATOM 2949 N N . GLY A 1 425 ? 1.575 -3.063 -26.167 1.00 78.44 425 GLY A N 1
ATOM 2950 C CA . GLY A 1 425 ? 0.532 -2.585 -27.088 1.00 78.44 425 GLY A CA 1
ATOM 2951 C C . GLY A 1 425 ? 1.064 -1.804 -28.298 1.00 78.44 425 GLY A C 1
ATOM 2952 O O . GLY A 1 425 ? 2.189 -2.021 -28.742 1.00 78.44 425 GLY A O 1
ATOM 2953 N N . SER A 1 426 ? 0.254 -0.891 -28.850 1.00 75.94 426 SER A N 1
ATOM 2954 C CA . SER A 1 426 ? 0.688 0.071 -29.881 1.00 75.94 426 SER A CA 1
ATOM 2955 C C . SER A 1 426 ? 0.981 1.427 -29.233 1.00 75.94 426 SER A C 1
ATOM 2957 O O . SER A 1 426 ? 0.115 1.960 -28.548 1.00 75.94 426 SER A O 1
ATOM 2959 N N . ASN A 1 427 ? 2.165 1.991 -29.496 1.00 88.19 427 ASN A N 1
ATOM 2960 C CA . ASN A 1 427 ? 2.717 3.237 -28.933 1.00 88.19 427 ASN A CA 1
ATOM 2961 C C . ASN A 1 427 ? 3.420 3.097 -27.566 1.00 88.19 427 ASN A C 1
ATOM 2963 O O . ASN A 1 427 ? 3.080 3.771 -26.596 1.00 88.19 427 ASN A O 1
ATOM 2967 N N . ASN A 1 428 ? 4.438 2.239 -27.506 1.00 94.06 428 ASN A N 1
ATOM 2968 C CA . ASN A 1 428 ? 5.270 2.021 -26.328 1.00 94.06 428 ASN A CA 1
ATOM 2969 C C . ASN A 1 428 ? 6.500 2.938 -26.322 1.00 94.06 428 ASN A C 1
ATOM 2971 O O . ASN A 1 428 ? 7.147 3.131 -27.358 1.00 94.06 428 ASN A O 1
ATOM 2975 N N . THR A 1 429 ? 6.857 3.436 -25.141 1.00 95.00 429 THR A N 1
ATOM 2976 C CA . THR A 1 429 ? 8.009 4.315 -24.923 1.00 95.00 429 THR A CA 1
ATOM 2977 C C . THR A 1 429 ? 9.014 3.676 -23.974 1.00 95.00 429 THR A C 1
ATOM 2979 O O . THR A 1 429 ? 8.655 3.243 -22.880 1.00 95.00 429 THR A O 1
ATOM 2982 N N . LEU A 1 430 ? 10.285 3.668 -24.372 1.00 97.44 430 LEU A N 1
ATOM 2983 C CA . LEU A 1 430 ? 11.412 3.311 -23.517 1.00 97.44 430 LEU A CA 1
ATOM 2984 C C . LEU A 1 430 ? 12.269 4.549 -23.253 1.00 97.44 430 LEU A C 1
ATOM 2986 O O . LEU A 1 430 ? 12.886 5.092 -24.169 1.00 97.44 430 LEU A O 1
ATOM 2990 N N . THR A 1 431 ? 12.336 4.954 -21.992 1.00 96.44 431 THR A N 1
ATOM 2991 C CA . THR A 1 431 ? 13.194 6.030 -21.499 1.00 96.44 431 THR A CA 1
ATOM 2992 C C . THR A 1 431 ? 14.359 5.426 -20.726 1.00 96.44 431 THR A C 1
ATOM 2994 O O . THR A 1 431 ? 14.141 4.738 -19.727 1.00 96.44 431 THR A O 1
ATOM 2997 N N . VAL A 1 432 ? 15.594 5.699 -21.156 1.00 96.44 432 VAL A N 1
ATOM 2998 C CA . VAL A 1 432 ? 16.806 5.240 -20.460 1.00 96.44 432 VAL A CA 1
ATOM 2999 C C . VAL A 1 432 ? 17.692 6.424 -20.084 1.00 96.44 432 VAL A C 1
ATOM 3001 O O . VAL A 1 432 ? 18.337 7.043 -20.932 1.00 96.44 432 VAL A O 1
ATOM 3004 N N . ASN A 1 433 ? 17.756 6.687 -18.781 1.00 94.38 433 ASN A N 1
ATOM 3005 C CA . ASN A 1 433 ? 18.540 7.738 -18.138 1.00 94.38 433 ASN A CA 1
ATOM 3006 C C . ASN A 1 433 ? 19.593 7.092 -17.230 1.00 94.38 433 ASN A C 1
ATOM 3008 O O . ASN A 1 433 ? 19.597 7.252 -16.009 1.00 94.38 433 ASN A O 1
ATOM 3012 N N . SER A 1 434 ? 20.481 6.317 -17.853 1.00 90.25 434 SER A N 1
ATOM 3013 C CA . SER A 1 434 ? 21.409 5.394 -17.184 1.00 90.25 434 SER A CA 1
ATOM 3014 C C . SER A 1 434 ? 22.585 6.058 -16.449 1.00 90.25 434 SER A C 1
ATOM 3016 O O . SER A 1 434 ? 23.464 5.371 -15.934 1.00 90.25 434 SER A O 1
ATOM 3018 N N . GLY A 1 435 ? 22.668 7.392 -16.463 1.00 87.25 435 GLY A N 1
ATOM 3019 C CA . GLY A 1 435 ? 23.852 8.144 -16.032 1.00 87.25 435 GLY A CA 1
ATOM 3020 C C . GLY A 1 435 ? 25.036 8.070 -17.008 1.00 87.25 435 GLY A C 1
ATOM 3021 O O . GLY A 1 435 ? 26.027 8.768 -16.804 1.00 87.25 435 GLY A O 1
ATOM 3022 N N . SER A 1 436 ? 24.947 7.279 -18.087 1.00 88.31 436 SER A N 1
ATOM 3023 C CA . SER A 1 436 ? 25.978 7.248 -19.127 1.00 88.31 436 SER A CA 1
ATOM 3024 C C . SER A 1 436 ? 26.018 8.566 -19.902 1.00 88.31 436 SER A C 1
ATOM 3026 O O . SER A 1 436 ? 24.994 9.036 -20.401 1.00 88.31 436 SER A O 1
ATOM 3028 N N . ALA A 1 437 ? 27.216 9.134 -20.067 1.00 88.56 437 ALA A N 1
ATOM 3029 C CA . ALA A 1 437 ? 27.419 10.329 -20.887 1.00 88.56 437 ALA A CA 1
ATOM 3030 C C . ALA A 1 437 ? 27.090 10.081 -22.371 1.00 88.56 437 ALA A C 1
ATOM 3032 O O . ALA A 1 437 ? 26.604 10.987 -23.052 1.00 88.56 437 ALA A O 1
ATOM 3033 N N . THR A 1 438 ? 27.316 8.851 -22.847 1.00 89.81 438 THR A N 1
ATOM 3034 C CA . THR A 1 438 ? 27.082 8.439 -24.234 1.00 89.81 438 THR A CA 1
ATOM 3035 C C . THR A 1 438 ? 26.233 7.175 -24.279 1.00 89.81 438 THR A C 1
ATOM 3037 O O . THR A 1 438 ? 26.564 6.173 -23.647 1.00 89.81 438 THR A O 1
ATOM 3040 N N . GLN A 1 439 ? 25.156 7.194 -25.062 1.00 92.44 439 GLN A N 1
ATOM 3041 C CA . GLN A 1 439 ? 24.289 6.036 -25.283 1.00 92.44 439 GLN A CA 1
ATOM 3042 C C . GLN A 1 439 ? 24.296 5.640 -26.759 1.00 92.44 439 GLN A C 1
ATOM 3044 O O . GLN A 1 439 ? 23.926 6.445 -27.610 1.00 92.44 439 GLN A O 1
ATOM 3049 N N . ASN A 1 440 ? 24.718 4.405 -27.060 1.00 92.38 440 ASN A N 1
ATOM 3050 C CA . ASN A 1 440 ? 24.718 3.858 -28.420 1.00 92.38 440 ASN A CA 1
ATOM 3051 C C . ASN A 1 440 ? 23.540 2.901 -28.603 1.00 92.38 440 ASN A C 1
ATOM 3053 O O . ASN A 1 440 ? 23.553 1.786 -28.085 1.00 92.38 440 ASN A O 1
ATOM 3057 N N . TRP A 1 441 ? 22.540 3.342 -29.348 1.00 93.94 441 TRP A N 1
ATOM 3058 C CA . TRP A 1 441 ? 21.366 2.577 -29.732 1.00 93.94 441 TRP A CA 1
ATOM 3059 C C . TRP A 1 441 ? 21.590 1.956 -31.109 1.00 93.94 441 TRP A C 1
ATOM 3061 O O . TRP A 1 441 ? 22.007 2.648 -32.037 1.00 93.94 441 TRP A O 1
ATOM 3071 N N . THR A 1 442 ? 21.286 0.672 -31.258 1.00 94.25 442 THR A N 1
ATOM 3072 C CA . THR A 1 442 ? 21.285 -0.019 -32.554 1.00 94.25 442 THR A CA 1
ATOM 3073 C C . THR A 1 442 ? 19.872 -0.480 -32.867 1.00 94.25 442 THR A C 1
ATOM 3075 O O . THR A 1 442 ? 19.301 -1.245 -32.104 1.00 94.25 442 THR A O 1
ATOM 3078 N N . ILE A 1 443 ? 19.308 -0.028 -33.981 1.00 92.56 443 ILE A N 1
ATOM 3079 C CA . ILE A 1 443 ? 17.974 -0.370 -34.467 1.00 92.56 443 ILE A CA 1
ATOM 3080 C C . ILE A 1 443 ? 18.171 -1.331 -35.635 1.00 92.56 443 ILE A C 1
ATOM 3082 O O . ILE A 1 443 ? 18.713 -0.945 -36.671 1.00 92.56 443 ILE A O 1
ATOM 3086 N N . ASN A 1 444 ? 17.775 -2.585 -35.436 1.00 89.50 444 ASN A N 1
ATOM 3087 C CA . ASN A 1 444 ? 17.998 -3.682 -36.383 1.00 89.50 444 ASN A CA 1
ATOM 3088 C C . ASN A 1 444 ? 16.696 -4.358 -36.853 1.00 89.50 444 ASN A C 1
ATOM 3090 O O . ASN A 1 444 ? 16.738 -5.265 -37.682 1.00 89.50 444 ASN A O 1
ATOM 3094 N N . GLY A 1 445 ? 15.543 -3.903 -36.355 1.00 88.50 445 GLY A N 1
ATOM 3095 C CA . GLY A 1 445 ? 14.219 -4.295 -36.827 1.00 88.50 445 GLY A CA 1
ATOM 3096 C C . GLY A 1 445 ? 13.171 -3.233 -36.492 1.00 88.50 445 GLY A C 1
ATOM 3097 O O . GLY A 1 445 ? 13.450 -2.232 -35.827 1.00 88.50 445 GLY A O 1
ATOM 3098 N N . SER A 1 446 ? 11.952 -3.394 -37.009 1.00 88.88 446 SER A N 1
ATOM 3099 C CA . SER A 1 446 ? 10.861 -2.461 -36.711 1.00 88.88 446 SER A CA 1
ATOM 3100 C C . SER A 1 446 ? 10.548 -2.471 -35.219 1.00 88.88 446 SER A C 1
ATOM 3102 O O . SER A 1 446 ? 10.135 -3.489 -34.669 1.00 88.88 446 SER A O 1
ATOM 3104 N N . ASN A 1 447 ? 10.705 -1.313 -34.575 1.00 90.81 447 ASN A N 1
ATOM 3105 C CA . ASN A 1 447 ? 10.482 -1.117 -33.147 1.00 90.81 447 ASN A CA 1
ATOM 3106 C C . ASN A 1 447 ? 11.358 -2.028 -32.262 1.00 90.81 447 ASN A C 1
ATOM 3108 O O . ASN A 1 447 ? 10.959 -2.385 -31.152 1.00 90.81 447 ASN A O 1
ATOM 3112 N N . SER A 1 448 ? 12.530 -2.445 -32.753 1.00 93.88 448 SER A N 1
ATOM 3113 C CA . SER A 1 448 ? 13.421 -3.372 -32.053 1.00 93.88 448 SER A CA 1
ATOM 3114 C C . SER A 1 448 ? 14.895 -3.033 -32.239 1.00 93.88 448 SER A C 1
ATOM 3116 O O . SER A 1 448 ? 15.305 -2.458 -33.252 1.00 93.88 448 SER A O 1
ATOM 3118 N N . GLY A 1 449 ? 15.702 -3.416 -31.258 1.00 96.12 449 GLY A N 1
ATOM 3119 C CA . GLY A 1 449 ? 17.115 -3.095 -31.254 1.00 96.12 449 GLY A CA 1
ATOM 3120 C C . GLY A 1 449 ? 17.810 -3.398 -29.937 1.00 96.12 449 GLY A C 1
ATOM 3121 O O . GLY A 1 449 ? 17.298 -4.125 -29.087 1.00 96.12 449 GLY A O 1
ATOM 3122 N N . SER A 1 450 ? 18.988 -2.809 -29.773 1.00 96.56 450 SER A N 1
ATOM 3123 C CA . SER A 1 450 ? 19.801 -2.900 -28.566 1.00 96.56 450 SER A CA 1
ATOM 3124 C C . SER A 1 450 ? 20.326 -1.537 -28.125 1.00 96.56 450 SER A C 1
ATOM 3126 O O . SER A 1 450 ? 20.322 -0.562 -28.883 1.00 96.56 450 SER A O 1
ATOM 3128 N N . LEU A 1 451 ? 20.777 -1.472 -26.876 1.00 96.06 451 LEU A N 1
ATOM 3129 C CA . LEU A 1 451 ? 21.416 -0.307 -26.280 1.00 96.06 451 LEU A CA 1
ATOM 3130 C C . LEU A 1 451 ? 22.729 -0.726 -25.614 1.00 96.06 451 LEU A C 1
ATOM 3132 O O . LEU A 1 451 ? 22.788 -1.698 -24.873 1.00 96.06 451 LEU A O 1
ATOM 3136 N N . SER A 1 452 ? 23.789 0.037 -25.837 1.00 91.75 452 SER A N 1
ATOM 3137 C CA . SER A 1 452 ? 25.070 -0.151 -25.157 1.00 91.75 452 SER A CA 1
ATOM 3138 C C . SER A 1 452 ? 25.060 0.514 -23.774 1.00 91.75 452 SER A C 1
ATOM 3140 O O . SER A 1 452 ? 25.655 1.580 -23.604 1.00 91.75 452 SER A O 1
ATOM 3142 N N . VAL A 1 453 ? 24.389 -0.098 -22.793 1.00 88.75 453 VAL A N 1
ATOM 3143 C CA . VAL A 1 453 ? 24.449 0.291 -21.370 1.00 88.75 453 VAL A CA 1
ATOM 3144 C C . VAL A 1 453 ? 24.615 -0.947 -20.491 1.00 88.75 453 VAL A C 1
ATOM 3146 O O . VAL A 1 453 ? 23.788 -1.853 -20.532 1.00 88.75 453 VAL A O 1
ATOM 3149 N N . GLY A 1 454 ? 25.677 -0.989 -19.684 1.00 82.06 454 GLY A N 1
ATOM 3150 C CA . GLY A 1 454 ? 25.956 -2.151 -18.839 1.00 82.06 454 GLY A CA 1
ATOM 3151 C C . GLY A 1 454 ? 26.181 -3.431 -19.652 1.00 82.06 454 GLY A C 1
ATOM 3152 O O . GLY A 1 454 ? 27.024 -3.446 -20.548 1.00 82.06 454 GLY A O 1
ATOM 3153 N N . GLY A 1 455 ? 25.458 -4.501 -19.298 1.00 87.62 455 GLY A N 1
ATOM 3154 C CA . GLY A 1 455 ? 25.469 -5.787 -20.000 1.00 87.62 455 GLY A CA 1
ATOM 3155 C C . GLY A 1 455 ? 24.676 -5.785 -21.318 1.00 87.62 455 GLY A C 1
ATOM 3156 O O . GLY A 1 455 ? 24.605 -4.783 -22.025 1.00 87.62 455 GLY A O 1
ATOM 3157 N N . SER A 1 456 ? 24.081 -6.924 -21.684 1.00 95.00 456 SER A N 1
ATOM 3158 C CA . SER A 1 456 ? 23.211 -7.019 -22.862 1.00 95.00 456 SER A CA 1
ATOM 3159 C C . SER A 1 456 ? 21.885 -6.302 -22.600 1.00 95.00 456 SER A C 1
ATOM 3161 O O . SER A 1 456 ? 21.144 -6.684 -21.697 1.00 95.00 456 SER A O 1
ATOM 3163 N N . PHE A 1 457 ? 21.559 -5.286 -23.399 1.00 97.88 457 PHE A N 1
ATOM 3164 C CA . PHE A 1 457 ? 20.272 -4.594 -23.333 1.00 97.88 457 PHE A CA 1
ATOM 3165 C C . PHE A 1 457 ? 19.566 -4.673 -24.686 1.00 97.88 457 PHE A C 1
ATOM 3167 O O . PHE A 1 457 ? 20.052 -4.113 -25.671 1.00 97.88 457 PHE A O 1
ATOM 3174 N N . ASN A 1 458 ? 18.398 -5.313 -24.725 1.00 98.06 458 ASN A N 1
ATOM 3175 C CA . ASN A 1 458 ? 17.592 -5.490 -25.931 1.00 98.06 458 ASN A CA 1
ATOM 3176 C C . ASN A 1 458 ? 16.189 -4.912 -25.737 1.00 98.06 458 ASN A C 1
ATOM 3178 O O . ASN A 1 458 ? 15.621 -4.970 -24.646 1.00 98.06 458 ASN A O 1
ATOM 3182 N N . PHE A 1 459 ? 15.601 -4.395 -26.811 1.00 97.81 459 PHE A N 1
ATOM 3183 C CA . PHE A 1 459 ? 14.213 -3.953 -26.825 1.00 97.81 459 PHE A CA 1
ATOM 3184 C C . PHE A 1 459 ? 13.477 -4.445 -28.073 1.00 97.81 459 PHE A C 1
ATOM 3186 O O . PHE A 1 459 ? 14.063 -4.617 -29.142 1.00 97.81 459 PHE A O 1
ATOM 3193 N N . SER A 1 460 ? 12.171 -4.658 -27.940 1.00 96.69 460 SER A N 1
ATOM 3194 C CA . SER A 1 460 ? 11.276 -5.090 -29.015 1.00 96.69 460 SER A CA 1
ATOM 3195 C C . SER A 1 460 ? 9.875 -4.514 -28.823 1.00 96.69 460 SER A C 1
ATOM 3197 O O . SER A 1 460 ? 9.438 -4.259 -27.700 1.00 96.69 460 SER A O 1
ATOM 3199 N N . GLY A 1 461 ? 9.167 -4.259 -29.923 1.00 94.44 461 GLY A N 1
ATOM 3200 C CA . GLY A 1 461 ? 7.847 -3.633 -29.873 1.00 94.44 461 GLY A CA 1
ATOM 3201 C C . GLY A 1 461 ? 7.845 -2.213 -29.290 1.00 94.44 461 GLY A C 1
ATOM 3202 O O . GLY A 1 461 ? 6.786 -1.740 -28.895 1.00 94.44 461 GLY A O 1
ATOM 3203 N N . ILE A 1 462 ? 8.983 -1.513 -29.239 1.00 95.69 462 ILE A N 1
ATOM 3204 C CA . ILE A 1 462 ? 9.090 -0.145 -28.712 1.00 95.69 462 ILE A CA 1
ATOM 3205 C C . ILE A 1 462 ? 9.075 0.874 -29.849 1.00 95.69 462 ILE A C 1
ATOM 3207 O O . ILE A 1 462 ? 9.976 0.897 -30.683 1.00 95.69 462 ILE A O 1
ATOM 3211 N N . GLN A 1 463 ? 8.056 1.732 -29.876 1.00 92.12 463 GLN A N 1
ATOM 3212 C CA . GLN A 1 463 ? 7.876 2.729 -30.933 1.00 92.12 463 GLN A CA 1
ATOM 3213 C C . GLN A 1 463 ? 8.666 4.009 -30.663 1.00 92.12 463 GLN A C 1
ATOM 3215 O O . GLN A 1 463 ? 9.122 4.655 -31.606 1.00 92.12 463 GLN A O 1
ATOM 3220 N N . ASN A 1 464 ? 8.829 4.384 -29.395 1.00 91.25 464 ASN A N 1
ATOM 3221 C CA . ASN A 1 464 ? 9.445 5.648 -29.012 1.00 91.25 464 ASN A CA 1
ATOM 3222 C C . ASN A 1 464 ? 10.625 5.407 -28.078 1.00 91.25 464 ASN A C 1
ATOM 3224 O O . ASN A 1 464 ? 10.501 4.692 -27.084 1.00 91.25 464 ASN A O 1
ATOM 3228 N N . LEU A 1 465 ? 11.754 6.045 -28.369 1.00 93.56 465 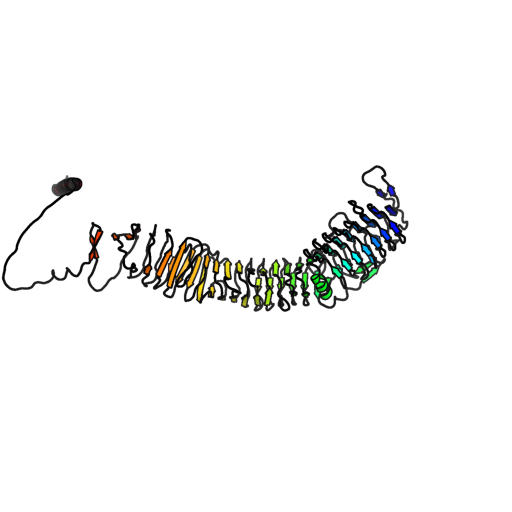LEU A N 1
ATOM 3229 C CA . LEU A 1 465 ? 12.929 6.012 -27.501 1.00 93.56 465 LEU A CA 1
ATOM 3230 C C . LEU A 1 465 ? 13.172 7.383 -26.881 1.00 93.56 465 LEU A C 1
ATOM 3232 O O . LEU A 1 465 ? 13.044 8.405 -27.557 1.00 93.56 465 LEU A O 1
ATOM 3236 N N . SER A 1 466 ? 13.573 7.408 -25.613 1.00 90.94 466 SER A N 1
ATOM 3237 C CA . SER A 1 466 ? 13.977 8.627 -24.924 1.00 90.94 466 SER A CA 1
ATOM 3238 C C . SER A 1 466 ? 15.238 8.449 -24.078 1.00 90.94 466 SER A C 1
ATOM 3240 O O . SER A 1 466 ? 15.515 7.368 -23.560 1.00 90.94 466 SER A O 1
ATOM 3242 N N . SER A 1 467 ? 16.037 9.513 -23.985 1.00 88.12 467 SER A N 1
ATOM 3243 C CA . SER A 1 467 ? 17.342 9.532 -23.318 1.00 88.12 467 SER A CA 1
ATOM 3244 C C . SER A 1 467 ? 17.691 10.944 -22.847 1.00 88.12 467 SER A C 1
ATOM 3246 O O . SER A 1 467 ? 17.536 11.902 -23.603 1.00 88.12 467 SER A O 1
ATOM 3248 N N . THR A 1 468 ? 18.244 11.082 -21.644 1.00 86.19 468 THR A N 1
ATOM 3249 C CA . THR A 1 468 ? 18.840 12.344 -21.166 1.00 86.19 468 THR A CA 1
ATOM 3250 C C . THR A 1 468 ? 20.369 12.377 -21.267 1.00 86.19 468 THR A C 1
ATOM 3252 O O . THR A 1 468 ? 20.995 13.271 -20.702 1.00 86.19 468 THR A O 1
ATOM 3255 N N . ALA A 1 469 ? 20.995 11.412 -21.951 1.00 88.12 469 ALA A N 1
ATOM 3256 C CA . ALA A 1 469 ? 22.450 11.376 -22.100 1.00 88.12 469 ALA A CA 1
ATOM 3257 C C . ALA A 1 469 ? 22.977 12.591 -22.878 1.00 88.12 469 ALA A C 1
ATOM 3259 O O . ALA A 1 469 ? 22.337 13.059 -23.820 1.00 88.12 469 ALA A O 1
ATOM 3260 N N . SER A 1 470 ? 24.180 13.055 -22.532 1.00 87.50 470 SER A N 1
ATOM 3261 C CA . SER A 1 470 ? 24.837 14.178 -23.215 1.00 87.50 470 SER A CA 1
ATOM 3262 C C . SER A 1 470 ? 25.063 13.908 -24.704 1.00 87.50 470 SER A C 1
ATOM 3264 O O . SER A 1 470 ? 25.057 14.837 -25.510 1.00 87.50 470 SER A O 1
ATOM 3266 N N . THR A 1 471 ? 25.274 12.643 -25.075 1.00 84.19 471 THR A N 1
ATOM 3267 C CA . THR A 1 471 ? 25.334 12.183 -26.464 1.00 84.19 471 THR A CA 1
ATOM 3268 C C . THR A 1 471 ? 24.499 10.918 -26.637 1.00 84.19 471 THR A C 1
ATOM 3270 O O . THR A 1 471 ? 24.682 9.933 -25.924 1.00 84.19 471 THR A O 1
ATOM 3273 N N . SER A 1 472 ? 23.598 10.920 -27.615 1.00 86.62 472 SER A N 1
ATOM 3274 C CA . SER A 1 472 ? 22.819 9.746 -28.012 1.00 86.62 472 SER A CA 1
ATOM 3275 C C . SER A 1 472 ? 23.090 9.424 -29.482 1.00 86.62 472 SER A C 1
ATOM 3277 O O . SER A 1 472 ? 22.738 10.195 -30.377 1.00 86.62 472 SER A O 1
ATOM 3279 N N . ASN A 1 473 ? 23.731 8.283 -29.720 1.00 85.38 473 ASN A N 1
ATOM 3280 C CA . ASN A 1 473 ? 24.036 7.751 -31.042 1.00 85.38 473 ASN A CA 1
ATOM 3281 C C . ASN A 1 473 ? 22.982 6.704 -31.408 1.00 85.38 473 ASN A C 1
ATOM 3283 O O . ASN A 1 473 ? 22.776 5.766 -30.646 1.00 85.38 473 ASN A O 1
ATOM 3287 N N . PHE A 1 474 ? 22.346 6.829 -32.568 1.00 87.19 474 PHE A N 1
ATOM 3288 C CA . PHE A 1 474 ? 21.363 5.872 -33.073 1.00 87.19 474 PHE A CA 1
ATOM 3289 C C . PHE A 1 474 ? 21.836 5.318 -34.414 1.00 87.19 474 PHE A C 1
ATOM 3291 O O . PHE A 1 474 ? 21.937 6.056 -35.389 1.00 87.19 474 PHE A O 1
ATOM 3298 N N . THR A 1 475 ? 22.130 4.022 -34.458 1.00 87.69 475 THR A N 1
ATOM 3299 C CA . THR A 1 475 ? 22.563 3.308 -35.662 1.00 87.69 475 THR A CA 1
ATOM 3300 C C . THR A 1 475 ? 21.424 2.450 -36.187 1.00 87.69 475 THR A C 1
ATOM 3302 O O . THR A 1 475 ? 20.967 1.558 -35.486 1.00 87.69 475 THR A O 1
ATOM 3305 N N . PHE A 1 476 ? 20.984 2.682 -37.416 1.00 85.81 476 PHE A N 1
ATOM 3306 C CA . PHE A 1 476 ? 19.940 1.916 -38.088 1.00 85.81 476 PHE A CA 1
ATOM 3307 C C . PHE A 1 476 ? 20.577 0.953 -39.094 1.00 85.81 476 PHE A C 1
ATOM 3309 O O . PHE A 1 476 ? 21.128 1.381 -40.112 1.00 85.81 476 PHE A O 1
ATOM 3316 N N . SER A 1 477 ? 20.493 -0.346 -38.808 1.00 82.19 477 SER A N 1
ATOM 3317 C CA . SER A 1 477 ? 20.952 -1.435 -39.684 1.00 82.19 477 SER A CA 1
ATOM 3318 C C . SER A 1 477 ? 19.824 -2.159 -40.424 1.00 82.19 477 SER A C 1
ATOM 3320 O O . SER A 1 477 ? 20.072 -3.027 -41.258 1.00 82.19 477 SER A O 1
ATOM 3322 N N . GLY A 1 478 ? 18.590 -1.757 -40.143 1.00 69.69 478 GLY A N 1
ATOM 3323 C CA . GLY A 1 478 ? 17.339 -2.256 -40.696 1.00 69.69 478 GLY A CA 1
ATOM 3324 C C . GLY A 1 478 ? 16.231 -1.923 -39.697 1.00 69.69 478 GLY A C 1
ATOM 3325 O O . GLY A 1 478 ? 16.474 -1.925 -38.496 1.00 69.69 478 GLY A O 1
ATOM 3326 N N . GLY A 1 479 ? 15.028 -1.570 -40.145 1.00 80.31 479 GLY A N 1
ATOM 3327 C CA . GLY A 1 479 ? 13.914 -1.253 -39.241 1.00 80.31 479 GLY A CA 1
ATOM 3328 C C . GLY A 1 479 ? 13.602 0.234 -39.065 1.00 80.31 479 GLY A C 1
ATOM 3329 O O . GLY A 1 479 ? 14.050 1.089 -39.825 1.00 80.31 479 GLY A O 1
ATOM 3330 N N . SER A 1 480 ? 12.747 0.529 -38.086 1.00 80.00 480 SER A N 1
ATOM 3331 C CA . SER A 1 480 ? 12.066 1.822 -37.944 1.00 80.00 480 SER A CA 1
ATOM 3332 C C . SER A 1 480 ? 11.630 2.079 -36.501 1.00 80.00 480 SER A C 1
ATOM 3334 O O . SER A 1 480 ? 11.368 1.135 -35.761 1.00 80.00 480 SER A O 1
ATOM 3336 N N . LEU A 1 481 ? 11.469 3.351 -36.136 1.00 83.94 481 LEU A N 1
ATOM 3337 C CA . LEU A 1 481 ? 10.824 3.813 -34.900 1.00 83.94 481 LEU A CA 1
ATOM 3338 C C . LEU A 1 481 ? 9.728 4.827 -35.254 1.00 83.94 481 LEU A C 1
ATOM 3340 O O . LEU A 1 481 ? 9.684 5.313 -36.381 1.00 83.94 481 LEU A O 1
ATOM 3344 N N . SER A 1 482 ? 8.857 5.157 -34.302 1.00 83.50 482 SER A N 1
ATOM 3345 C CA . SER A 1 482 ? 7.873 6.243 -34.435 1.00 83.50 482 SER A CA 1
ATOM 3346 C C . SER A 1 482 ? 8.420 7.588 -33.959 1.00 83.50 482 SER A C 1
ATOM 3348 O O . SER A 1 482 ? 8.120 8.611 -34.570 1.00 83.50 482 SER A O 1
ATOM 3350 N N . SER A 1 483 ? 9.240 7.616 -32.903 1.00 81.00 483 SER A N 1
ATOM 3351 C CA . SER A 1 483 ? 9.905 8.850 -32.464 1.00 81.00 483 SER A CA 1
ATOM 3352 C C . SER A 1 483 ? 11.173 8.604 -31.641 1.00 81.00 483 SER A C 1
ATOM 3354 O O . SER A 1 483 ? 11.381 7.529 -31.073 1.00 81.00 483 SER A O 1
ATOM 3356 N N . ILE A 1 484 ? 12.026 9.631 -31.580 1.00 82.56 484 ILE A N 1
ATOM 3357 C CA . ILE A 1 484 ? 13.204 9.691 -30.711 1.00 82.56 484 ILE A CA 1
ATOM 3358 C C . ILE A 1 484 ? 13.223 11.037 -29.985 1.00 82.56 484 ILE A C 1
ATOM 3360 O O . ILE A 1 484 ? 13.315 12.090 -30.619 1.00 82.56 484 ILE A O 1
ATOM 3364 N N . THR A 1 485 ? 13.234 10.995 -28.654 1.00 82.00 485 THR A N 1
ATOM 3365 C CA . THR A 1 485 ? 13.324 12.168 -27.775 1.00 82.00 485 THR A CA 1
ATOM 3366 C C . THR A 1 485 ? 14.579 12.080 -26.916 1.00 82.00 485 THR A C 1
ATOM 3368 O O . THR A 1 485 ? 14.549 11.555 -25.806 1.00 82.00 485 THR A O 1
ATOM 3371 N N . ALA A 1 486 ? 15.697 12.600 -27.422 1.00 75.44 486 ALA A N 1
ATOM 3372 C CA . ALA A 1 486 ? 16.948 12.672 -26.669 1.00 75.44 486 ALA A CA 1
ATOM 3373 C C . ALA A 1 486 ? 17.357 14.116 -26.338 1.00 75.44 486 ALA A C 1
ATOM 3375 O O . ALA A 1 486 ? 17.101 15.032 -27.128 1.00 75.44 486 ALA A O 1
ATOM 3376 N N . SER A 1 487 ? 17.998 14.301 -25.185 1.00 71.44 487 SER A N 1
ATOM 3377 C CA . SER A 1 487 ? 18.743 15.513 -24.828 1.00 71.44 487 SER A CA 1
ATOM 3378 C C . SER A 1 487 ? 20.152 15.487 -25.435 1.00 71.44 487 SER A C 1
ATOM 3380 O O . SER A 1 487 ? 20.602 14.460 -25.943 1.00 71.44 487 SER A O 1
ATOM 3382 N N . GLY A 1 488 ? 20.847 16.626 -25.393 1.00 71.12 488 GLY A N 1
ATOM 3383 C CA . GLY A 1 488 ? 22.237 16.718 -25.836 1.00 71.12 488 GLY A CA 1
ATOM 3384 C C . GLY A 1 488 ? 22.433 16.489 -27.338 1.00 71.12 488 GLY A C 1
ATOM 3385 O O . GLY A 1 488 ? 21.554 16.774 -28.154 1.00 71.12 488 GLY A O 1
ATOM 3386 N N . THR A 1 489 ? 23.619 15.998 -27.695 1.00 67.12 489 THR A N 1
ATOM 3387 C CA . THR A 1 489 ? 24.007 15.735 -29.085 1.00 67.12 489 THR A CA 1
ATOM 3388 C C . THR A 1 489 ? 23.320 14.474 -29.591 1.00 67.12 489 THR A C 1
ATOM 3390 O O . THR A 1 489 ? 23.453 13.403 -28.996 1.00 67.12 489 THR A O 1
ATOM 3393 N N . LYS A 1 490 ? 22.620 14.584 -30.721 1.00 70.31 490 LYS A N 1
ATOM 3394 C CA . LYS A 1 490 ? 21.940 13.461 -31.378 1.00 70.31 490 LYS A CA 1
ATOM 3395 C C . LYS A 1 490 ? 22.649 13.121 -32.680 1.00 70.31 490 LYS A C 1
ATOM 3397 O O . LYS A 1 490 ? 22.653 13.939 -33.601 1.00 70.31 490 LYS A O 1
ATOM 3402 N N . ASN A 1 491 ? 23.204 11.915 -32.759 1.00 66.62 491 ASN A N 1
ATOM 3403 C CA . ASN A 1 491 ? 23.873 11.412 -33.956 1.00 66.62 491 ASN A CA 1
ATOM 3404 C C . ASN A 1 491 ? 23.061 10.261 -34.549 1.00 66.62 491 ASN A C 1
ATOM 3406 O O . ASN A 1 491 ? 22.799 9.278 -33.859 1.00 66.62 491 ASN A O 1
ATOM 3410 N N . LEU A 1 492 ? 22.680 10.370 -35.820 1.00 75.19 492 LEU A N 1
ATOM 3411 C CA . LEU A 1 492 ? 22.023 9.297 -36.564 1.00 75.19 492 LEU A CA 1
ATOM 3412 C C . LEU A 1 492 ? 23.016 8.676 -37.547 1.00 75.19 492 LEU A C 1
ATOM 3414 O O . LEU A 1 492 ? 23.711 9.396 -38.259 1.00 75.19 492 LEU A O 1
ATOM 3418 N N . SER A 1 493 ? 23.077 7.350 -37.587 1.00 71.88 493 SER A N 1
ATOM 3419 C CA . SER A 1 493 ? 23.916 6.575 -38.498 1.00 71.88 493 SER A CA 1
ATOM 3420 C C . SER A 1 493 ? 23.064 5.533 -39.214 1.00 71.88 493 SER A C 1
ATOM 3422 O O . SER A 1 493 ? 22.312 4.814 -38.562 1.00 71.88 493 SER A O 1
ATOM 3424 N N . PHE A 1 494 ? 23.171 5.423 -40.534 1.00 72.31 494 PHE A N 1
ATOM 3425 C CA . PHE A 1 494 ? 22.422 4.459 -41.340 1.00 72.31 494 PHE A CA 1
ATOM 3426 C C . PHE A 1 494 ? 23.386 3.583 -42.137 1.00 72.31 494 PHE A C 1
ATOM 3428 O O . PHE A 1 494 ? 24.209 4.086 -42.903 1.00 72.31 494 PHE A O 1
ATOM 3435 N N . THR A 1 495 ? 23.286 2.263 -41.970 1.00 70.00 495 THR A N 1
ATOM 3436 C CA . THR A 1 495 ? 24.169 1.308 -42.665 1.00 70.00 495 THR A CA 1
ATOM 3437 C C . THR A 1 495 ? 23.549 0.740 -43.942 1.00 70.00 495 THR A C 1
ATOM 3439 O O . THR A 1 495 ? 24.183 -0.060 -44.626 1.00 70.00 495 THR A O 1
ATOM 3442 N N . THR A 1 496 ? 22.316 1.134 -44.266 1.00 60.81 496 THR A N 1
ATOM 3443 C CA . THR A 1 496 ? 21.606 0.787 -45.505 1.00 60.81 496 THR A CA 1
ATOM 3444 C C . THR A 1 496 ? 21.004 2.054 -46.128 1.00 60.81 496 THR A C 1
ATOM 3446 O O . THR A 1 496 ? 20.758 3.017 -45.394 1.00 60.81 496 THR A O 1
ATOM 3449 N N . PRO A 1 497 ? 20.784 2.096 -47.457 1.00 59.34 497 PRO A N 1
ATOM 3450 C CA . PRO A 1 497 ? 20.107 3.216 -48.109 1.00 59.34 497 PRO A CA 1
ATOM 3451 C C . PRO A 1 497 ? 18.722 3.470 -47.503 1.00 59.34 497 PRO A C 1
ATOM 3453 O O . PRO A 1 497 ? 17.912 2.550 -47.394 1.00 59.34 497 PRO A O 1
ATOM 3456 N N . VAL A 1 498 ? 18.438 4.718 -47.130 1.00 55.62 498 VAL A N 1
ATOM 3457 C CA . VAL A 1 498 ? 17.171 5.120 -46.496 1.00 55.62 498 VAL A CA 1
ATOM 3458 C C . VAL A 1 498 ? 16.708 6.489 -46.980 1.00 55.62 498 VAL A C 1
ATOM 3460 O O . VAL A 1 498 ? 17.519 7.310 -47.408 1.00 55.62 498 VAL A O 1
ATOM 3463 N N . THR A 1 499 ? 15.407 6.760 -46.856 1.00 53.47 499 THR A N 1
ATOM 3464 C CA . THR A 1 499 ? 14.869 8.125 -46.935 1.00 53.47 499 THR A CA 1
ATOM 3465 C C . THR A 1 499 ? 14.579 8.627 -45.524 1.00 53.47 499 THR A C 1
ATOM 3467 O O . THR A 1 499 ? 13.843 7.984 -44.784 1.00 53.47 499 THR A O 1
ATOM 3470 N N . VAL A 1 500 ? 15.149 9.767 -45.138 1.00 56.16 500 VAL A N 1
ATOM 3471 C CA . VAL A 1 500 ? 14.941 10.380 -43.819 1.00 56.16 500 VAL A CA 1
ATOM 3472 C C . VAL A 1 500 ? 14.125 11.653 -43.984 1.00 56.16 500 VAL A C 1
ATOM 3474 O O . VAL A 1 500 ? 14.549 12.571 -44.687 1.00 56.16 500 VAL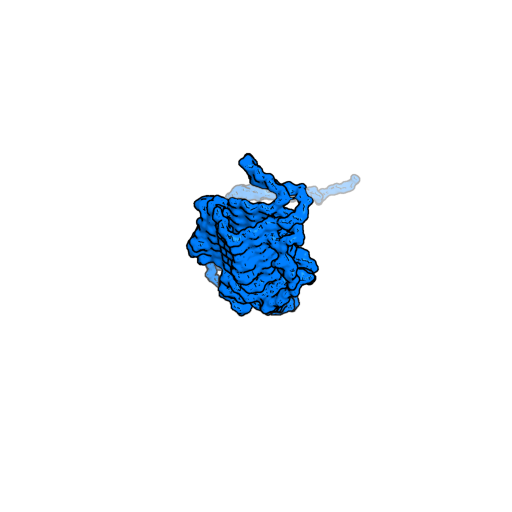 A O 1
ATOM 3477 N N . GLN A 1 501 ? 12.975 11.721 -43.311 1.00 53.19 501 GLN A N 1
ATOM 3478 C CA . GLN A 1 501 ? 12.155 12.929 -43.234 1.00 53.19 501 GLN A CA 1
ATOM 3479 C C . GLN A 1 501 ? 12.449 13.695 -41.936 1.00 53.19 501 GLN A C 1
ATOM 3481 O O . GLN A 1 501 ? 12.400 13.134 -40.843 1.00 53.19 501 GLN A O 1
ATOM 3486 N N . MET A 1 502 ? 12.755 14.988 -42.037 1.00 50.81 502 MET A N 1
ATOM 3487 C CA . MET A 1 502 ? 13.057 15.850 -40.885 1.00 50.81 502 MET A CA 1
ATOM 3488 C C . MET A 1 502 ? 12.035 16.985 -40.808 1.00 50.81 502 MET A C 1
ATOM 3490 O O . MET A 1 502 ? 11.906 17.736 -41.770 1.00 50.81 502 MET A O 1
ATOM 3494 N N . SER A 1 503 ? 11.318 17.130 -39.687 1.00 45.69 503 SER A N 1
ATOM 3495 C CA . SER A 1 503 ? 10.340 18.212 -39.483 1.00 45.69 503 SER A CA 1
ATOM 3496 C C . SER A 1 503 ? 10.648 19.040 -38.233 1.00 45.69 503 SER A C 1
ATOM 3498 O O . SER A 1 503 ? 11.156 18.538 -37.227 1.00 45.69 503 SER A O 1
ATOM 3500 N N . SER A 1 504 ? 10.333 20.336 -38.289 1.00 46.91 504 SER A N 1
ATOM 3501 C CA . SER A 1 504 ? 10.410 21.248 -37.148 1.00 46.91 504 SER A CA 1
ATOM 3502 C C . SER A 1 504 ? 9.059 21.293 -36.417 1.00 46.91 504 SER A C 1
ATOM 3504 O O . SER A 1 504 ? 8.210 22.115 -36.739 1.00 46.91 504 SER A O 1
ATOM 3506 N N . ALA A 1 505 ? 8.893 20.424 -35.418 1.00 41.16 505 ALA A N 1
ATOM 3507 C CA . ALA A 1 505 ? 7.812 20.418 -34.421 1.00 41.16 505 ALA A CA 1
ATOM 3508 C C . ALA A 1 505 ? 6.378 20.025 -34.877 1.00 41.16 505 ALA A C 1
ATOM 3510 O O . ALA A 1 505 ? 5.744 20.654 -35.717 1.00 41.16 505 ALA A O 1
ATOM 3511 N N . THR A 1 506 ? 5.834 19.033 -34.155 1.00 30.47 506 THR A N 1
ATOM 3512 C CA . THR A 1 506 ? 4.455 18.486 -34.138 1.00 30.47 506 THR A CA 1
ATOM 3513 C C . THR A 1 506 ? 3.953 17.650 -35.334 1.00 30.47 506 THR A C 1
ATOM 3515 O O . THR A 1 506 ? 4.304 17.854 -36.486 1.00 30.47 506 THR A O 1
ATOM 3518 N N . THR A 1 507 ? 3.157 16.637 -34.971 1.00 31.94 507 THR A N 1
ATOM 3519 C CA . THR A 1 507 ? 2.688 15.410 -35.654 1.00 31.94 507 THR A CA 1
ATOM 3520 C C . THR A 1 507 ? 1.959 15.562 -37.000 1.00 31.94 507 THR A C 1
ATOM 3522 O O . THR A 1 507 ? 1.010 16.336 -37.084 1.00 31.94 507 THR A O 1
ATOM 3525 N N . GLY A 1 508 ? 2.271 14.691 -37.983 1.00 26.27 508 GLY A N 1
ATOM 3526 C CA . GLY A 1 508 ? 1.368 14.361 -39.106 1.00 26.27 508 GLY A CA 1
ATOM 3527 C C . GLY A 1 508 ? 2.000 13.862 -40.428 1.00 26.27 508 GLY A C 1
ATOM 3528 O O . GLY A 1 508 ? 2.654 14.634 -41.110 1.00 26.27 508 GLY A O 1
ATOM 3529 N N . SER A 1 509 ? 1.684 12.597 -40.770 1.00 27.80 509 SER A N 1
ATOM 3530 C CA . SER A 1 509 ? 1.599 11.842 -42.057 1.00 27.80 509 SER A CA 1
ATOM 3531 C C . SER A 1 509 ? 2.742 11.762 -43.102 1.00 27.80 509 SER A C 1
ATOM 3533 O O . SER A 1 509 ? 3.390 12.740 -43.450 1.00 27.80 509 SER A O 1
ATOM 3535 N N . VAL A 1 510 ? 2.903 10.545 -43.657 1.00 34.97 510 VAL A N 1
ATOM 3536 C CA . VAL A 1 510 ? 4.066 9.967 -44.374 1.00 34.97 510 VAL A CA 1
ATOM 3537 C C . VAL A 1 510 ? 3.634 9.233 -45.656 1.00 34.97 510 VAL A C 1
ATOM 3539 O O . VAL A 1 510 ? 2.539 8.677 -45.700 1.00 34.97 510 VAL A O 1
ATOM 3542 N N . VAL A 1 511 ? 4.555 9.074 -46.622 1.00 28.28 511 VAL A N 1
ATOM 3543 C CA . VAL A 1 511 ? 4.686 7.822 -47.405 1.00 28.28 511 VAL A CA 1
ATOM 3544 C C . VAL A 1 511 ? 6.171 7.404 -47.458 1.00 28.28 511 VAL A C 1
ATOM 3546 O O . VAL A 1 511 ? 6.976 8.128 -48.033 1.00 28.28 511 VAL A O 1
ATOM 3549 N N . GLY A 1 512 ? 6.528 6.243 -46.875 1.00 32.16 512 GLY A N 1
ATOM 3550 C CA . GLY A 1 512 ? 7.804 5.538 -47.131 1.00 32.16 512 GLY A CA 1
ATOM 3551 C C . GLY A 1 512 ? 8.946 5.565 -46.084 1.00 32.16 512 GLY A C 1
ATOM 3552 O O . GLY A 1 512 ? 10.082 5.786 -46.472 1.00 32.16 512 GLY A O 1
ATOM 3553 N N . VAL A 1 513 ? 8.662 5.268 -44.804 1.00 41.38 513 VAL A N 1
ATOM 3554 C CA . VAL A 1 513 ? 9.562 4.719 -43.739 1.00 41.38 513 VAL A CA 1
ATOM 3555 C C . VAL A 1 513 ? 10.812 5.519 -43.287 1.00 41.38 513 VAL A C 1
ATOM 3557 O O . VAL A 1 513 ? 11.923 5.203 -43.690 1.00 41.38 513 VAL A O 1
ATOM 3560 N N . LEU A 1 514 ? 10.632 6.441 -42.323 1.00 49.34 514 LEU A N 1
ATOM 3561 C CA . LEU A 1 514 ? 11.397 6.650 -41.059 1.00 49.34 514 LEU A CA 1
ATOM 3562 C C . LEU A 1 514 ? 10.815 7.895 -40.328 1.00 49.34 514 LEU A C 1
ATOM 3564 O O . LEU A 1 514 ? 10.221 8.746 -40.991 1.00 49.34 514 LEU A O 1
ATOM 3568 N N . PRO A 1 515 ? 10.891 7.999 -38.983 1.00 48.47 515 PRO A N 1
ATOM 3569 C CA . PRO A 1 515 ? 10.159 9.005 -38.205 1.00 48.47 515 PRO A CA 1
ATOM 3570 C C . PRO A 1 515 ? 10.691 10.425 -38.414 1.00 48.47 515 PRO A C 1
ATOM 3572 O O . PRO A 1 515 ? 11.851 10.619 -38.764 1.00 48.47 515 PRO A O 1
ATOM 3575 N N . SER A 1 516 ? 9.861 11.428 -38.124 1.00 46.34 516 SER A N 1
ATOM 3576 C CA . SER A 1 516 ? 10.307 12.819 -38.038 1.00 46.34 516 SER A CA 1
ATOM 3577 C C . SER A 1 516 ? 11.348 12.969 -36.926 1.00 46.34 516 SER A C 1
ATOM 3579 O O . SER A 1 516 ? 11.029 12.789 -35.747 1.00 46.34 516 SER A O 1
ATOM 3581 N N . PHE A 1 517 ? 12.584 13.320 -37.279 1.00 50.81 517 PHE A N 1
ATOM 3582 C CA . PHE A 1 517 ? 13.626 13.638 -36.303 1.00 50.81 517 PHE A CA 1
ATOM 3583 C C . PHE A 1 517 ? 13.710 15.151 -36.058 1.00 50.81 517 PHE A C 1
ATOM 3585 O O . PHE A 1 517 ? 13.658 15.939 -37.002 1.00 50.81 517 PHE A O 1
ATOM 3592 N N . SER A 1 518 ? 13.893 15.558 -34.797 1.00 49.31 518 SER A N 1
ATOM 3593 C CA . SER A 1 518 ? 14.090 16.960 -34.397 1.00 49.31 518 SER A CA 1
ATOM 3594 C C . SER A 1 518 ? 15.353 17.129 -33.545 1.00 49.31 518 SER A C 1
ATOM 3596 O O . SER A 1 518 ? 15.662 16.298 -32.681 1.00 49.31 518 SER A O 1
ATOM 3598 N N . GLY A 1 519 ? 16.086 18.221 -33.785 1.00 47.81 519 GLY A N 1
ATOM 3599 C CA . GLY A 1 519 ? 17.318 18.560 -33.066 1.00 47.81 519 GLY A CA 1
ATOM 3600 C C . GLY A 1 519 ? 18.461 17.565 -33.291 1.00 47.81 519 GLY A C 1
ATOM 3601 O O . GLY A 1 519 ? 19.189 17.263 -32.351 1.00 47.81 519 GLY A O 1
ATOM 3602 N N . VAL A 1 520 ? 18.577 16.999 -34.496 1.00 57.38 520 VAL A N 1
ATOM 3603 C CA . VAL A 1 520 ? 19.689 16.112 -34.874 1.00 57.38 520 VAL A CA 1
ATOM 3604 C C . VAL A 1 520 ? 20.917 16.950 -35.210 1.00 57.38 520 VAL A C 1
ATOM 3606 O O . VAL A 1 520 ? 20.814 17.887 -35.997 1.00 57.38 520 VAL A O 1
ATOM 3609 N N . THR A 1 521 ? 22.062 16.609 -34.618 1.00 51.03 521 THR A N 1
ATOM 3610 C CA . THR A 1 521 ? 23.328 17.330 -34.821 1.00 51.03 521 THR A CA 1
ATOM 3611 C C . THR A 1 521 ? 24.119 16.754 -35.989 1.00 51.03 521 THR A C 1
ATOM 3613 O O . THR A 1 521 ? 24.664 17.510 -36.780 1.00 51.03 521 THR A O 1
ATOM 3616 N N . ASN A 1 522 ? 24.165 15.423 -36.113 1.00 52.94 522 ASN A N 1
ATOM 3617 C CA . ASN A 1 522 ? 24.885 14.744 -37.190 1.00 52.94 522 ASN A CA 1
ATOM 3618 C C . ASN A 1 522 ? 24.032 13.626 -37.799 1.00 52.94 522 ASN A C 1
ATOM 3620 O O . ASN A 1 522 ? 23.377 12.874 -37.073 1.00 52.94 522 ASN A O 1
ATOM 3624 N N . VAL A 1 523 ? 24.090 13.483 -39.125 1.00 60.06 523 VAL A N 1
ATOM 3625 C CA . VAL A 1 523 ? 23.465 12.389 -39.884 1.00 60.06 523 VAL A CA 1
ATOM 3626 C C . VAL A 1 523 ? 24.522 11.769 -40.794 1.00 60.06 523 VAL A C 1
ATOM 3628 O O . VAL A 1 523 ? 25.039 12.447 -41.673 1.00 60.06 523 VAL A O 1
ATOM 3631 N N . ASN A 1 524 ? 24.837 10.492 -40.593 1.00 56.91 524 ASN A N 1
ATOM 3632 C CA . ASN A 1 524 ? 25.818 9.738 -41.372 1.00 56.91 524 ASN A CA 1
ATOM 3633 C C . ASN A 1 524 ? 25.150 8.532 -42.053 1.00 56.91 524 ASN A C 1
ATOM 3635 O O . ASN A 1 524 ? 24.296 7.876 -41.464 1.00 56.91 524 ASN A O 1
ATOM 3639 N N . GLY A 1 525 ? 25.542 8.218 -43.282 1.00 54.38 525 GLY A N 1
ATOM 3640 C CA . GLY A 1 525 ? 25.088 7.030 -43.998 1.00 54.38 525 GLY A CA 1
ATOM 3641 C C . GLY A 1 525 ? 25.447 7.073 -45.479 1.00 54.38 525 GLY A C 1
ATOM 3642 O O . GLY A 1 525 ? 25.740 8.132 -46.033 1.00 54.38 525 GLY A O 1
ATOM 3643 N N . SER A 1 526 ? 25.440 5.906 -46.119 1.00 46.62 526 SER A N 1
ATOM 3644 C CA . SER A 1 526 ? 25.738 5.751 -47.548 1.00 46.62 526 SER A CA 1
ATOM 3645 C C . SER A 1 526 ? 24.445 5.547 -48.343 1.00 46.62 526 SER A C 1
ATOM 3647 O O . SER A 1 526 ? 23.635 4.695 -47.981 1.00 46.62 526 SER A O 1
ATOM 3649 N N . GLY A 1 527 ? 24.244 6.318 -49.419 1.00 47.03 527 GLY A N 1
ATOM 3650 C CA . GLY A 1 527 ? 23.071 6.185 -50.298 1.00 47.03 527 GLY A CA 1
ATOM 3651 C C . GLY A 1 527 ? 21.756 6.681 -49.684 1.00 47.03 527 GLY A C 1
ATOM 3652 O O . GLY A 1 527 ? 20.702 6.107 -49.947 1.00 47.03 527 GLY A O 1
ATOM 3653 N N . MET A 1 528 ? 21.803 7.711 -48.832 1.00 52.00 528 MET A N 1
ATOM 3654 C CA . MET A 1 528 ? 20.608 8.267 -48.185 1.00 52.00 528 MET A CA 1
ATOM 3655 C C . MET A 1 528 ? 19.927 9.346 -49.034 1.00 52.00 528 MET A C 1
ATOM 3657 O O . MET A 1 528 ? 20.587 10.167 -49.672 1.00 52.00 528 MET A O 1
ATOM 3661 N N . THR A 1 529 ? 18.600 9.410 -48.959 1.00 46.53 529 THR A N 1
ATOM 3662 C CA . THR A 1 529 ? 17.810 10.572 -49.384 1.00 46.53 529 THR A CA 1
ATOM 3663 C C . THR A 1 529 ? 17.385 11.354 -48.145 1.00 46.53 529 THR A C 1
ATOM 3665 O O . THR A 1 529 ? 16.766 10.793 -47.244 1.00 46.53 529 THR A O 1
ATOM 3668 N N . LEU A 1 530 ? 17.710 12.645 -48.074 1.00 52.09 530 LEU A N 1
ATOM 3669 C CA . LEU A 1 530 ? 17.283 13.514 -46.971 1.00 52.09 530 LEU A CA 1
ATOM 3670 C C . LEU A 1 530 ? 16.188 14.453 -47.477 1.00 52.09 530 LEU A C 1
ATOM 3672 O O . LEU A 1 530 ? 16.406 15.221 -48.416 1.00 52.09 530 LEU A O 1
ATOM 3676 N N . GLN A 1 531 ? 15.013 14.383 -46.856 1.00 48.97 531 GLN A N 1
ATOM 3677 C CA . GLN A 1 531 ? 13.870 15.238 -47.148 1.00 48.97 531 GLN A CA 1
ATOM 3678 C C . GLN A 1 531 ? 13.576 16.104 -45.920 1.00 48.97 531 GLN A C 1
ATOM 3680 O O . GLN A 1 531 ? 13.153 15.618 -44.872 1.00 48.97 531 GLN A O 1
ATOM 3685 N N . PHE A 1 532 ? 13.807 17.404 -46.045 1.00 49.88 532 PHE A N 1
ATOM 3686 C CA . PHE A 1 532 ? 13.480 18.370 -45.001 1.00 49.88 532 PHE A CA 1
ATOM 3687 C C . PHE A 1 532 ? 12.024 18.823 -45.165 1.00 49.88 532 PHE A C 1
ATOM 3689 O O . PHE A 1 532 ? 11.470 18.762 -46.262 1.00 49.88 532 PHE A O 1
ATOM 3696 N N . LEU A 1 533 ? 11.389 19.252 -44.078 1.00 45.28 533 LEU A N 1
ATOM 3697 C CA . LEU A 1 533 ? 10.049 19.838 -44.038 1.00 45.28 533 LEU A CA 1
ATOM 3698 C C . LEU A 1 533 ? 10.125 21.098 -43.144 1.00 45.28 533 LEU A C 1
ATOM 3700 O O . LEU A 1 533 ? 10.234 20.969 -41.925 1.00 45.28 533 LEU A O 1
ATOM 3704 N N . GLY A 1 534 ? 10.100 22.306 -43.733 1.00 42.16 534 GLY A N 1
ATOM 3705 C CA . GLY A 1 534 ? 10.168 23.607 -43.025 1.00 42.16 534 GLY A CA 1
ATOM 3706 C C . GLY A 1 534 ? 11.419 24.468 -43.316 1.00 42.16 534 GLY A C 1
ATOM 3707 O O . GLY A 1 534 ? 12.319 24.023 -44.007 1.00 42.16 534 GLY A O 1
ATOM 3708 N N . ASN A 1 535 ? 11.489 25.704 -42.788 1.00 37.94 535 ASN A N 1
ATOM 3709 C CA . ASN A 1 535 ? 12.422 26.770 -43.237 1.00 37.94 535 ASN A CA 1
ATOM 3710 C C . ASN A 1 535 ? 13.634 27.070 -42.303 1.00 37.94 535 ASN A C 1
ATOM 3712 O O . ASN A 1 535 ? 14.126 28.200 -42.304 1.00 37.94 535 ASN A O 1
ATOM 3716 N N . LEU A 1 536 ? 14.105 26.129 -41.469 1.00 37.44 536 LEU A N 1
ATOM 3717 C CA . LEU A 1 536 ? 15.145 26.389 -40.442 1.00 37.44 536 LEU A CA 1
ATOM 3718 C C . LEU A 1 536 ? 16.557 25.852 -40.778 1.00 37.44 536 LEU A C 1
ATOM 3720 O O . LEU A 1 536 ? 16.741 25.076 -41.711 1.00 37.44 536 LEU A O 1
ATOM 3724 N N . LEU A 1 537 ? 17.541 26.305 -39.984 1.00 36.34 537 LEU A N 1
ATOM 3725 C CA . LEU A 1 537 ? 18.991 26.056 -40.064 1.00 36.34 537 LEU A CA 1
ATOM 3726 C C . LEU A 1 537 ? 19.379 24.618 -39.659 1.00 36.34 537 LEU A C 1
ATOM 3728 O O . LEU A 1 537 ? 19.062 24.192 -38.548 1.00 36.34 537 LEU A O 1
ATOM 3732 N N . TYR A 1 538 ? 20.133 23.901 -40.503 1.00 39.69 538 TYR A N 1
ATOM 3733 C CA . TYR A 1 538 ? 20.672 22.558 -40.217 1.00 39.69 538 TYR A CA 1
ATOM 3734 C C . TYR A 1 538 ? 22.183 22.486 -40.503 1.00 39.69 538 TYR A C 1
ATOM 3736 O O . TYR A 1 538 ? 22.661 23.072 -41.473 1.00 39.69 538 TYR A O 1
ATOM 3744 N N . GLN A 1 539 ? 22.939 21.725 -39.702 1.00 36.41 539 GLN A N 1
ATOM 3745 C CA . GLN A 1 539 ? 24.312 21.317 -40.026 1.00 36.41 539 GLN A CA 1
ATOM 3746 C C . GLN A 1 539 ? 24.276 19.879 -40.569 1.00 36.41 539 GLN A C 1
ATOM 3748 O O . GLN A 1 539 ? 23.777 18.981 -39.897 1.00 36.41 539 GLN A O 1
ATOM 3753 N N . LEU A 1 540 ? 24.766 19.661 -41.795 1.00 42.56 540 LEU A N 1
ATOM 3754 C CA . LEU A 1 540 ? 24.894 18.330 -42.401 1.00 42.56 540 LEU A CA 1
ATOM 3755 C C . LEU A 1 540 ? 26.370 17.981 -42.591 1.00 42.56 540 LEU A C 1
ATOM 3757 O O . LEU A 1 540 ? 27.109 18.728 -43.229 1.00 42.56 540 LEU A O 1
ATOM 3761 N N . LEU A 1 541 ? 26.776 16.813 -42.097 1.00 36.78 541 LEU A N 1
ATOM 3762 C CA . LEU A 1 541 ? 28.116 16.262 -42.277 1.00 36.78 541 LEU A CA 1
ATOM 3763 C C . LEU A 1 541 ? 28.018 14.908 -42.993 1.00 36.78 541 LEU A C 1
ATOM 3765 O O . LEU A 1 541 ? 27.529 13.945 -42.412 1.00 36.78 541 LEU A O 1
ATOM 3769 N N . PHE A 1 542 ? 28.495 14.823 -44.238 1.00 40.25 542 PHE A N 1
ATOM 3770 C CA . PHE A 1 542 ? 28.508 13.582 -45.021 1.00 40.25 542 PHE A CA 1
ATOM 3771 C C . PHE A 1 542 ? 29.886 12.914 -44.920 1.00 40.25 542 PHE A C 1
ATOM 3773 O O . PHE A 1 542 ? 30.864 13.415 -45.474 1.00 40.25 542 PHE A O 1
ATOM 3780 N N . THR A 1 543 ? 29.987 11.777 -44.227 1.00 30.58 543 THR A N 1
ATOM 3781 C CA . THR A 1 543 ? 31.271 11.076 -43.995 1.00 30.58 543 THR A CA 1
ATOM 3782 C C . THR A 1 543 ? 31.364 9.689 -44.643 1.00 30.58 543 THR A C 1
ATOM 3784 O O . THR A 1 543 ? 32.260 8.917 -44.311 1.00 30.58 543 THR A O 1
ATOM 3787 N N . GLY A 1 544 ? 30.503 9.381 -45.619 1.00 27.47 544 GLY A N 1
ATOM 3788 C CA . GLY A 1 544 ? 30.568 8.156 -46.425 1.00 27.47 544 GLY A CA 1
ATOM 3789 C C . GLY A 1 544 ? 30.536 8.455 -47.925 1.00 27.47 544 GLY A C 1
ATOM 3790 O O . GLY A 1 544 ? 29.781 9.315 -48.363 1.00 27.47 544 GLY A O 1
ATOM 3791 N N . GLY A 1 545 ? 31.331 7.737 -48.725 1.00 27.53 545 GLY A N 1
ATOM 3792 C CA . GLY A 1 545 ? 31.490 7.945 -50.177 1.00 27.53 545 GLY A CA 1
ATOM 3793 C C . GLY A 1 545 ? 30.278 7.603 -51.063 1.00 27.53 545 GLY A C 1
ATOM 3794 O O . GLY A 1 545 ? 30.460 7.346 -52.249 1.00 27.53 545 GLY A O 1
ATOM 3795 N N . GLY A 1 546 ? 29.060 7.565 -50.515 1.00 30.61 546 GLY A N 1
ATOM 3796 C CA . GLY A 1 546 ? 27.820 7.336 -51.262 1.00 30.61 546 GLY A CA 1
ATOM 3797 C C . GLY A 1 546 ? 27.094 8.647 -51.570 1.00 30.61 546 GLY A C 1
ATOM 3798 O O . GLY A 1 546 ? 27.018 9.527 -50.718 1.00 30.61 546 GLY A O 1
ATOM 3799 N N . ALA A 1 547 ? 26.539 8.777 -52.777 1.00 32.56 547 ALA A N 1
ATOM 3800 C CA . ALA A 1 547 ? 25.763 9.950 -53.177 1.00 32.56 547 ALA A CA 1
ATOM 3801 C C . ALA A 1 547 ? 24.528 10.133 -52.273 1.00 32.56 547 ALA A C 1
ATOM 3803 O O . ALA A 1 547 ? 23.744 9.200 -52.097 1.00 32.56 547 ALA A O 1
ATOM 3804 N N . ALA A 1 548 ? 24.352 11.333 -51.715 1.00 36.25 548 ALA A N 1
ATOM 3805 C CA . ALA A 1 548 ? 23.109 11.740 -51.071 1.00 36.25 548 ALA A CA 1
ATOM 3806 C C . ALA A 1 548 ? 22.227 12.484 -52.083 1.00 36.25 548 ALA A C 1
ATOM 3808 O O . ALA A 1 548 ? 22.697 13.403 -52.758 1.00 36.25 548 ALA A O 1
ATOM 3809 N N . THR A 1 549 ? 20.955 12.102 -52.194 1.00 34.34 549 THR A N 1
ATOM 3810 C CA . THR A 1 549 ? 19.975 12.800 -53.041 1.00 34.34 549 THR A CA 1
ATOM 3811 C C . THR A 1 549 ? 19.130 13.719 -52.159 1.00 34.34 549 THR A C 1
ATOM 3813 O O . THR A 1 549 ? 18.504 13.267 -51.203 1.00 34.34 549 THR A O 1
ATOM 3816 N N . LEU A 1 550 ? 19.120 15.023 -52.450 1.00 41.31 550 LEU A N 1
ATOM 3817 C CA . LEU A 1 550 ? 18.266 16.000 -51.764 1.00 41.31 550 LEU A CA 1
ATOM 3818 C C . LEU A 1 550 ? 17.050 16.285 -52.647 1.00 41.31 550 LEU A C 1
ATOM 3820 O O . LEU A 1 550 ? 17.220 16.656 -53.810 1.00 41.31 550 LEU A O 1
ATOM 3824 N N . ASN A 1 551 ? 15.835 16.116 -52.117 1.00 31.59 551 ASN A N 1
ATOM 3825 C CA . ASN A 1 551 ? 14.610 16.259 -52.905 1.00 31.59 551 ASN A CA 1
ATOM 3826 C C . ASN A 1 551 ? 13.601 17.237 -52.267 1.00 31.59 551 ASN A C 1
ATOM 3828 O O . ASN A 1 551 ? 13.275 17.123 -51.089 1.00 31.59 551 ASN A O 1
ATOM 3832 N N . ASN A 1 552 ? 13.091 18.142 -53.112 1.00 29.81 552 ASN A N 1
ATOM 3833 C CA . ASN A 1 552 ? 12.021 19.140 -52.939 1.00 29.81 552 ASN A CA 1
ATOM 3834 C C . ASN A 1 552 ? 12.215 20.368 -52.015 1.00 29.81 552 ASN A C 1
ATOM 3836 O O . ASN A 1 552 ? 12.184 20.293 -50.793 1.00 29.81 552 ASN A O 1
ATOM 3840 N N . GLY A 1 553 ? 12.204 21.547 -52.657 1.00 34.75 553 GLY A N 1
ATOM 3841 C CA . GLY A 1 553 ? 11.255 22.630 -52.343 1.00 34.75 553 GLY A CA 1
ATOM 3842 C C . GLY A 1 553 ? 11.503 23.545 -51.142 1.00 34.75 553 GLY A C 1
ATOM 3843 O O . GLY A 1 553 ? 10.676 24.420 -50.907 1.00 34.75 553 GLY A O 1
ATOM 3844 N N . ILE A 1 554 ? 12.599 23.400 -50.399 1.00 32.97 554 ILE A N 1
ATOM 3845 C CA . ILE A 1 554 ? 12.849 24.208 -49.197 1.00 32.97 554 ILE A CA 1
ATOM 3846 C C . ILE A 1 554 ? 14.057 25.118 -49.385 1.00 32.97 554 ILE A C 1
ATOM 3848 O O . ILE A 1 554 ? 15.124 24.688 -49.821 1.00 32.97 554 ILE A O 1
ATOM 3852 N N . ALA A 1 555 ? 13.882 26.391 -49.031 1.00 30.98 555 ALA A N 1
ATOM 3853 C CA . ALA A 1 555 ? 14.977 27.334 -48.886 1.00 30.98 555 ALA A CA 1
ATOM 3854 C C . ALA A 1 555 ? 15.804 26.956 -47.647 1.00 30.98 555 ALA A C 1
ATOM 3856 O O . ALA A 1 555 ? 15.329 27.064 -46.516 1.00 30.98 555 ALA A O 1
ATOM 3857 N N . PHE A 1 556 ? 17.043 26.509 -47.855 1.00 33.53 556 PHE A N 1
ATOM 3858 C CA . PHE A 1 556 ? 18.007 26.336 -46.771 1.00 33.53 556 PHE A CA 1
ATOM 3859 C C . PHE A 1 556 ? 18.409 27.717 -46.277 1.00 33.53 556 PHE A C 1
ATOM 3861 O O . PHE A 1 556 ? 18.965 28.477 -47.054 1.00 33.53 556 PHE A O 1
ATOM 3868 N N . THR A 1 557 ? 18.170 28.059 -45.016 1.00 26.11 557 THR A N 1
ATOM 3869 C CA . THR A 1 557 ? 18.845 29.206 -44.398 1.00 26.11 557 THR A CA 1
ATOM 3870 C C . THR A 1 557 ? 19.991 28.669 -43.536 1.00 26.11 557 THR A C 1
ATOM 3872 O O . THR A 1 557 ? 19.803 27.675 -42.848 1.00 26.11 557 THR A O 1
ATOM 3875 N N . GLY A 1 558 ? 21.191 29.256 -43.681 1.00 26.06 558 GLY A N 1
ATOM 3876 C CA . GLY A 1 558 ? 22.444 29.099 -42.902 1.00 26.06 558 GLY A CA 1
ATOM 3877 C C . GLY A 1 558 ? 23.003 27.699 -42.585 1.00 26.06 558 GLY A C 1
ATOM 3878 O O . GLY A 1 558 ? 23.199 27.325 -41.427 1.00 26.06 558 GLY A O 1
ATOM 3879 N N . ILE A 1 559 ? 23.421 26.979 -43.621 1.00 31.91 559 ILE A N 1
ATOM 3880 C CA . ILE A 1 559 ? 24.413 25.906 -43.473 1.00 31.91 559 ILE A CA 1
ATOM 3881 C C . ILE A 1 559 ? 25.793 26.559 -43.262 1.00 31.91 559 ILE A C 1
ATOM 3883 O O . ILE A 1 559 ? 26.262 27.287 -44.132 1.00 31.91 559 ILE A O 1
ATOM 3887 N N . ALA A 1 560 ? 26.449 26.317 -42.120 1.00 26.41 560 ALA A N 1
ATOM 3888 C CA . ALA A 1 560 ? 27.767 26.898 -41.816 1.00 26.41 560 ALA A CA 1
ATOM 3889 C C . ALA A 1 560 ? 28.945 26.181 -42.512 1.00 26.41 560 ALA A C 1
ATOM 3891 O O . ALA A 1 560 ? 30.012 26.771 -42.664 1.00 26.41 560 ALA A O 1
ATOM 3892 N N . ALA A 1 561 ? 28.769 24.916 -42.912 1.00 32.53 561 ALA A N 1
ATOM 3893 C CA . ALA A 1 561 ? 29.721 24.157 -43.723 1.00 32.53 561 ALA A CA 1
ATOM 3894 C C . ALA A 1 561 ? 29.061 22.887 -44.287 1.00 32.53 561 ALA A C 1
ATOM 3896 O O . ALA A 1 561 ? 28.311 22.215 -43.580 1.00 32.53 561 ALA A O 1
ATOM 3897 N N . LEU A 1 562 ? 29.394 22.537 -45.532 1.00 36.19 562 LEU A N 1
ATOM 3898 C CA . LEU A 1 562 ? 29.152 21.223 -46.127 1.00 36.19 562 LEU A CA 1
ATOM 3899 C C . LEU A 1 562 ? 30.516 20.556 -46.330 1.00 36.19 562 LEU A C 1
ATOM 3901 O O . LEU A 1 562 ? 31.265 20.947 -47.222 1.00 36.19 562 LEU A O 1
ATOM 3905 N N . ILE A 1 563 ? 30.866 19.591 -45.484 1.00 33.94 563 ILE A N 1
ATOM 3906 C CA . ILE A 1 563 ? 32.149 18.882 -45.570 1.00 33.94 563 ILE A CA 1
ATOM 3907 C C . ILE A 1 563 ? 31.853 17.480 -46.098 1.00 33.94 563 ILE A C 1
ATOM 3909 O O . ILE A 1 563 ? 31.318 16.644 -45.375 1.00 33.94 563 ILE A O 1
ATOM 3913 N N . GLY A 1 564 ? 32.149 17.248 -47.376 1.00 32.22 564 GLY A N 1
ATOM 3914 C CA . GLY A 1 564 ? 32.149 15.919 -47.981 1.00 32.22 564 GLY A CA 1
ATOM 3915 C C . GLY A 1 564 ? 33.580 15.403 -48.073 1.00 32.22 564 GLY A C 1
ATOM 3916 O O . GLY A 1 564 ? 34.453 16.106 -48.575 1.00 32.22 564 GLY A O 1
ATOM 3917 N N . ASN A 1 565 ? 33.832 14.186 -47.596 1.00 27.08 565 ASN A N 1
ATOM 3918 C CA . ASN A 1 565 ? 35.110 13.503 -47.797 1.00 27.08 565 ASN A CA 1
ATOM 3919 C C . ASN A 1 565 ? 34.893 12.365 -48.809 1.00 27.08 565 ASN A C 1
ATOM 3921 O O . ASN A 1 565 ? 34.597 11.233 -48.434 1.00 27.08 565 ASN A O 1
ATOM 3925 N N . GLY A 1 566 ? 34.909 12.699 -50.104 1.00 30.05 566 GLY A N 1
ATOM 3926 C CA . GLY A 1 566 ? 34.699 11.737 -51.190 1.00 30.05 566 GLY A CA 1
ATOM 3927 C C . GLY A 1 566 ? 34.272 12.372 -52.517 1.00 30.05 566 GLY A C 1
ATOM 3928 O O . GLY A 1 566 ? 33.586 13.389 -52.546 1.00 30.05 566 GLY A O 1
ATOM 3929 N N . SER A 1 567 ? 34.681 11.744 -53.619 1.00 28.19 567 SER A N 1
ATOM 3930 C CA . SER A 1 567 ? 34.648 12.211 -55.015 1.00 28.19 567 SER A CA 1
ATOM 3931 C C . SER A 1 567 ? 33.262 12.380 -55.671 1.00 28.19 567 SER A C 1
ATOM 3933 O O . SER A 1 567 ? 33.177 12.399 -56.897 1.00 28.19 567 SER A O 1
ATOM 3935 N N . THR A 1 568 ? 32.175 12.521 -54.908 1.00 30.27 568 THR A N 1
ATOM 3936 C CA . THR A 1 568 ? 30.816 12.637 -55.470 1.00 30.27 568 THR A CA 1
ATOM 3937 C C . THR A 1 568 ? 30.017 13.713 -54.741 1.00 30.27 568 THR A C 1
ATOM 3939 O O . THR A 1 568 ? 29.585 13.523 -53.607 1.00 30.27 568 THR A O 1
ATOM 3942 N N . VAL A 1 569 ? 29.809 14.855 -55.402 1.00 35.38 569 VAL A N 1
ATOM 3943 C CA . VAL A 1 569 ? 28.824 15.866 -54.991 1.00 35.38 569 VAL A CA 1
ATOM 3944 C C . VAL A 1 569 ? 27.432 15.290 -55.271 1.00 35.38 569 VAL A C 1
ATOM 3946 O O . VAL A 1 569 ? 27.205 14.740 -56.348 1.00 35.38 569 VAL A O 1
ATOM 3949 N N . GLY A 1 570 ? 26.515 15.365 -54.302 1.00 36.16 570 GLY A N 1
ATOM 3950 C CA . GLY A 1 570 ? 25.143 14.871 -54.459 1.00 36.16 570 GLY A CA 1
ATOM 3951 C C . GLY A 1 570 ? 24.449 15.454 -55.697 1.00 36.16 570 GLY A C 1
ATOM 3952 O O . GLY A 1 570 ? 24.645 16.616 -56.049 1.00 36.16 570 GLY A O 1
ATOM 3953 N N . THR A 1 571 ? 23.640 14.647 -56.379 1.00 33.94 571 THR A N 1
ATOM 3954 C CA . THR A 1 571 ? 22.843 15.092 -57.529 1.00 33.94 571 THR A CA 1
ATOM 3955 C C . THR A 1 571 ? 21.632 15.889 -57.046 1.00 33.94 571 THR A C 1
ATOM 3957 O O . THR A 1 571 ? 20.813 15.365 -56.286 1.00 33.94 571 THR A O 1
ATOM 3960 N N . PHE A 1 572 ? 21.489 17.132 -57.507 1.00 41.12 572 PHE A N 1
ATOM 3961 C CA . PHE A 1 572 ? 20.258 17.909 -57.339 1.00 41.12 572 PHE A CA 1
ATOM 3962 C C . PHE A 1 572 ? 19.152 17.331 -58.237 1.00 41.12 572 PHE A C 1
ATOM 3964 O O . PHE A 1 572 ? 19.431 16.875 -59.348 1.00 41.12 572 PHE A O 1
ATOM 3971 N N . ALA A 1 573 ? 17.902 17.326 -57.765 1.00 35.47 573 ALA A N 1
ATOM 3972 C CA . ALA A 1 573 ? 16.761 16.865 -58.558 1.00 35.47 573 ALA A CA 1
ATOM 3973 C C . ALA A 1 573 ? 16.618 17.662 -59.873 1.00 35.47 573 ALA A C 1
ATOM 3975 O O . ALA A 1 573 ? 16.960 18.846 -59.942 1.00 35.47 573 ALA A O 1
ATOM 3976 N N . SER A 1 574 ? 16.091 17.017 -60.919 1.00 31.14 574 SER A N 1
ATOM 3977 C CA . SER A 1 574 ? 15.869 17.638 -62.231 1.00 31.14 574 SER A CA 1
ATOM 3978 C C . SER A 1 574 ? 15.019 18.910 -62.106 1.00 31.14 574 SER A C 1
ATOM 3980 O O . SER A 1 574 ? 13.885 18.837 -61.636 1.00 31.14 574 SER A O 1
ATOM 3982 N N . GLY A 1 575 ? 15.555 20.058 -62.539 1.00 36.31 575 GLY A N 1
ATOM 3983 C CA . GLY A 1 575 ? 14.871 21.361 -62.498 1.00 36.31 575 GLY A CA 1
ATOM 3984 C C . GLY A 1 575 ? 15.449 22.385 -61.511 1.00 36.31 575 GLY A C 1
ATOM 3985 O O . GLY A 1 575 ? 14.955 23.508 -61.459 1.00 36.31 575 GLY A O 1
ATOM 3986 N N . LEU A 1 576 ? 16.497 22.039 -60.758 1.00 39.59 576 LEU A N 1
ATOM 3987 C CA . LEU A 1 576 ? 17.239 22.972 -59.905 1.00 39.59 576 LEU A CA 1
ATOM 3988 C C . LEU A 1 576 ? 18.599 23.319 -60.534 1.00 39.59 576 LEU A C 1
ATOM 3990 O O . LEU A 1 576 ? 19.407 22.427 -60.780 1.00 39.59 576 LEU A O 1
ATOM 3994 N N . SER A 1 577 ? 18.863 24.611 -60.753 1.00 41.56 577 SER A N 1
ATOM 3995 C CA . SER A 1 577 ? 20.143 25.123 -61.273 1.00 41.56 577 SER A CA 1
ATOM 3996 C C . SER A 1 577 ? 20.896 25.890 -60.179 1.00 41.56 577 SER A C 1
ATOM 3998 O O . SER A 1 577 ? 20.689 27.097 -60.039 1.00 41.56 577 SER A O 1
ATOM 4000 N N . PRO A 1 578 ? 21.743 25.233 -59.368 1.00 43.41 578 PRO A N 1
ATOM 4001 C CA . PRO A 1 578 ? 22.596 25.943 -58.421 1.00 43.41 578 PRO A CA 1
ATOM 4002 C C . PRO A 1 578 ? 23.603 26.833 -59.163 1.00 43.41 578 PRO A C 1
ATOM 4004 O O . PRO A 1 578 ? 24.223 26.414 -60.141 1.00 43.41 578 PRO A O 1
ATOM 4007 N N . THR A 1 579 ? 23.780 28.064 -58.689 1.00 39.78 579 THR A N 1
ATOM 4008 C CA . THR A 1 579 ? 24.826 28.979 -59.162 1.00 39.78 579 THR A CA 1
ATOM 4009 C C . THR A 1 579 ? 26.044 28.815 -58.267 1.00 39.78 579 THR A C 1
ATOM 4011 O O . THR A 1 579 ? 25.966 29.044 -57.065 1.00 39.78 579 THR A O 1
ATOM 4014 N N . PHE A 1 580 ? 27.175 28.396 -58.817 1.00 42.50 580 PHE A N 1
ATOM 4015 C CA . PHE A 1 580 ? 28.404 28.224 -58.041 1.00 42.50 580 PHE A CA 1
ATOM 4016 C C . PHE A 1 580 ? 29.230 29.517 -58.035 1.00 42.50 580 PHE A C 1
ATOM 4018 O O . PHE A 1 580 ? 29.114 30.338 -58.935 1.00 42.50 580 PHE A O 1
ATOM 4025 N N . THR A 1 581 ? 30.072 29.693 -57.022 1.00 43.84 581 THR A N 1
ATOM 4026 C CA . THR A 1 581 ? 31.178 30.663 -56.947 1.00 43.84 581 THR A CA 1
ATOM 4027 C C . THR A 1 581 ? 32.411 29.940 -56.386 1.00 43.84 581 THR A C 1
ATOM 4029 O O . THR A 1 581 ? 32.307 28.795 -55.948 1.00 43.84 581 THR A O 1
ATOM 4032 N N . THR A 1 582 ? 33.575 30.596 -56.353 1.00 38.47 582 THR A N 1
ATOM 4033 C CA . THR A 1 582 ? 34.857 29.995 -55.926 1.00 38.47 582 THR A CA 1
ATOM 4034 C C . THR A 1 582 ? 34.809 29.298 -54.568 1.00 38.47 582 THR A C 1
ATOM 4036 O O . THR A 1 582 ? 35.411 28.241 -54.424 1.00 38.47 582 THR A O 1
ATOM 4039 N N . ASN A 1 583 ? 34.062 29.842 -53.604 1.00 36.88 583 ASN A N 1
ATOM 4040 C CA . ASN A 1 583 ? 33.967 29.293 -52.249 1.00 36.88 583 ASN A CA 1
ATOM 4041 C C . ASN A 1 583 ? 32.522 29.133 -51.779 1.00 36.88 583 ASN A C 1
ATOM 4043 O O . ASN A 1 583 ? 32.295 29.038 -50.582 1.00 36.88 583 ASN A O 1
ATOM 4047 N N . SER A 1 584 ? 31.528 29.156 -52.665 1.00 43.47 584 SER A N 1
ATOM 4048 C CA . SER A 1 584 ? 30.138 28.943 -52.257 1.00 43.47 584 SER A CA 1
ATOM 4049 C C . SER A 1 584 ? 29.275 28.440 -53.395 1.00 43.47 584 SER A C 1
ATOM 4051 O O . SER A 1 584 ? 29.625 28.627 -54.556 1.00 43.47 584 SER A O 1
ATOM 4053 N N . PHE A 1 585 ? 28.125 27.858 -53.089 1.00 49.41 585 PHE A N 1
ATOM 4054 C CA . PHE A 1 585 ? 27.068 27.697 -54.082 1.00 49.41 585 PHE A CA 1
ATOM 4055 C C . PHE A 1 585 ? 25.768 28.308 -53.579 1.00 49.41 585 PHE A C 1
ATOM 4057 O O . PHE A 1 585 ? 25.476 28.290 -52.384 1.00 49.41 585 PHE A O 1
ATOM 4064 N N . THR A 1 586 ? 24.999 28.853 -54.509 1.00 39.88 586 THR A N 1
ATOM 4065 C CA . THR A 1 586 ? 23.711 29.484 -54.279 1.00 39.88 586 THR A CA 1
ATOM 4066 C C . THR A 1 586 ? 22.628 28.611 -54.886 1.00 39.88 586 THR A C 1
ATOM 4068 O O . THR A 1 586 ? 22.628 28.360 -56.091 1.00 39.88 586 THR A O 1
ATOM 4071 N N . LEU A 1 587 ? 21.688 28.152 -54.064 1.00 43.34 587 LEU A N 1
ATOM 4072 C CA . LEU A 1 587 ? 20.516 27.403 -54.513 1.00 43.34 587 LEU A CA 1
ATOM 4073 C C . LEU A 1 587 ? 19.261 28.169 -54.095 1.00 43.34 587 LEU A C 1
ATOM 4075 O O . LEU A 1 587 ? 19.093 28.476 -52.917 1.00 43.34 587 LEU A O 1
ATOM 4079 N N . ASN A 1 588 ? 18.401 28.510 -55.060 1.00 36.97 588 ASN A N 1
ATOM 4080 C CA . ASN A 1 588 ? 17.168 29.279 -54.835 1.00 36.97 588 ASN A CA 1
ATOM 4081 C C . ASN A 1 588 ? 17.377 30.578 -54.023 1.00 36.97 588 ASN A C 1
ATOM 4083 O O . ASN A 1 588 ? 16.564 30.926 -53.172 1.00 36.97 588 ASN A O 1
ATOM 4087 N N . GLY A 1 589 ? 18.479 31.293 -54.278 1.00 36.53 589 GLY A N 1
ATOM 4088 C CA . GLY A 1 589 ? 18.777 32.587 -53.651 1.00 36.53 589 GLY A CA 1
ATOM 4089 C C . GLY A 1 589 ? 19.528 32.527 -52.317 1.00 36.53 589 GLY A C 1
ATOM 4090 O O . GLY A 1 589 ? 19.812 33.585 -51.762 1.00 36.53 589 GLY A O 1
ATOM 4091 N N . VAL A 1 590 ? 19.900 31.340 -51.817 1.00 36.31 590 VAL A N 1
ATOM 4092 C CA . VAL A 1 590 ? 20.690 31.215 -50.580 1.00 36.31 590 VAL A CA 1
ATOM 4093 C C . VAL A 1 590 ? 22.094 30.684 -50.849 1.00 36.31 590 VAL A C 1
ATOM 4095 O O . VAL A 1 590 ? 22.253 29.587 -51.379 1.00 36.31 590 VAL A O 1
ATOM 4098 N N . GLN A 1 591 ? 23.098 31.481 -50.474 1.00 40.53 591 GLN A N 1
ATOM 4099 C CA . GLN A 1 591 ? 24.526 31.217 -50.649 1.00 40.53 591 GLN A CA 1
ATOM 4100 C C . GLN A 1 591 ? 25.087 30.388 -49.481 1.00 40.53 591 GLN A C 1
ATOM 4102 O O . GLN A 1 591 ? 24.943 30.766 -48.321 1.00 40.53 591 GLN A O 1
ATOM 4107 N N . THR A 1 592 ? 25.757 29.277 -49.790 1.00 40.81 592 THR A N 1
ATOM 4108 C CA . THR A 1 592 ? 26.410 28.378 -48.824 1.00 40.81 592 THR A CA 1
ATOM 4109 C C . THR A 1 592 ? 27.915 28.383 -49.053 1.00 40.81 592 THR A C 1
ATOM 4111 O O . THR A 1 592 ? 28.354 27.917 -50.101 1.00 40.81 592 THR A O 1
ATOM 4114 N N . THR A 1 593 ? 28.704 28.902 -48.110 1.00 36.59 593 THR A N 1
ATOM 4115 C CA . THR A 1 593 ? 30.169 29.008 -48.208 1.00 36.59 593 THR A CA 1
ATOM 4116 C C . THR A 1 593 ? 30.898 27.746 -47.732 1.00 36.59 593 THR A C 1
ATOM 4118 O O . THR A 1 593 ? 30.498 27.094 -46.771 1.00 36.59 593 THR A O 1
ATOM 4121 N N . PHE A 1 594 ? 32.000 27.407 -48.396 1.00 41.41 594 PHE A N 1
ATOM 4122 C CA . PHE A 1 594 ? 32.937 26.360 -48.008 1.00 41.41 594 PHE A CA 1
ATOM 4123 C C . PHE A 1 594 ? 34.177 26.992 -47.373 1.00 41.41 594 PHE A C 1
ATOM 4125 O O . PHE A 1 594 ? 34.736 27.948 -47.911 1.00 41.41 594 PHE A O 1
ATOM 4132 N N . THR A 1 595 ? 34.660 26.405 -46.281 1.00 30.11 595 THR A N 1
ATOM 4133 C CA . THR A 1 595 ? 35.938 26.776 -45.662 1.00 30.11 595 THR A CA 1
ATOM 4134 C C . THR A 1 595 ? 36.811 25.522 -45.637 1.00 30.11 595 THR A C 1
ATOM 4136 O O . THR A 1 595 ? 36.422 24.527 -45.032 1.00 30.11 595 THR A O 1
ATOM 4139 N N . ASN A 1 596 ? 37.966 25.556 -46.315 1.00 29.78 596 ASN A N 1
ATOM 4140 C CA . ASN A 1 596 ? 38.947 24.460 -46.434 1.00 29.78 596 ASN A CA 1
ATOM 4141 C C . ASN A 1 596 ? 38.496 23.204 -47.214 1.00 29.78 596 ASN A C 1
ATOM 4143 O O . ASN A 1 596 ? 38.602 22.088 -46.707 1.00 29.78 596 ASN A O 1
ATOM 4147 N N . VAL A 1 597 ? 38.062 23.349 -48.471 1.00 32.72 597 VAL A N 1
ATOM 4148 C CA . VAL A 1 597 ? 37.880 22.194 -49.374 1.00 32.72 597 VAL A CA 1
ATOM 4149 C C . VAL A 1 597 ? 39.114 22.035 -50.264 1.00 32.72 597 VAL A C 1
ATOM 4151 O O . VAL A 1 597 ? 39.409 22.887 -51.097 1.00 32.72 597 VAL A O 1
ATOM 4154 N N . PHE A 1 598 ? 39.840 20.933 -50.080 1.00 31.02 598 PHE A N 1
ATOM 4155 C CA . PHE A 1 598 ? 40.887 20.458 -50.986 1.00 31.02 598 PHE A CA 1
ATOM 4156 C C . PHE A 1 598 ? 40.288 19.340 -51.849 1.00 31.02 598 PHE A C 1
ATOM 4158 O O . PHE A 1 598 ? 39.715 18.400 -51.301 1.00 31.02 598 PHE A O 1
ATOM 4165 N N . PHE A 1 599 ? 40.403 19.430 -53.178 1.00 34.84 599 PHE A N 1
ATOM 4166 C CA . PHE A 1 599 ? 39.950 18.391 -54.114 1.00 34.84 599 PHE A CA 1
ATOM 4167 C C . PHE A 1 599 ? 41.154 17.568 -54.615 1.00 34.84 599 PHE A C 1
ATOM 4169 O O . PHE A 1 599 ? 41.765 17.952 -55.615 1.00 34.84 599 PHE A O 1
ATOM 4176 N N . PRO A 1 600 ? 41.549 16.452 -53.971 1.00 27.19 600 PRO A N 1
ATOM 4177 C CA . PRO A 1 600 ? 42.571 15.586 -54.533 1.00 27.19 600 PRO A CA 1
ATOM 4178 C C . PRO A 1 600 ? 41.950 14.597 -55.525 1.00 27.19 600 PRO A C 1
ATOM 4180 O O . PRO A 1 600 ? 41.067 13.823 -55.173 1.00 27.19 600 PRO A O 1
ATOM 4183 N N . GLY A 1 601 ? 42.475 14.580 -56.751 1.00 27.08 601 GLY A N 1
ATOM 4184 C CA . GLY A 1 601 ? 42.374 13.434 -57.656 1.00 27.08 601 GLY A CA 1
ATOM 4185 C C . GLY A 1 601 ? 41.040 13.251 -58.384 1.00 27.08 601 GLY A C 1
ATOM 4186 O O . GLY A 1 601 ? 40.199 12.462 -57.970 1.00 27.08 601 GLY A O 1
ATOM 4187 N N . PHE A 1 602 ? 40.921 13.854 -59.569 1.00 33.41 602 PHE A N 1
ATOM 4188 C CA . PHE A 1 602 ? 40.078 13.319 -60.643 1.00 33.41 602 PHE A CA 1
ATOM 4189 C C . PHE A 1 602 ? 40.978 12.984 -61.835 1.00 33.41 602 PHE A C 1
ATOM 4191 O O . PHE A 1 602 ? 41.311 13.837 -62.655 1.00 33.41 602 PHE A O 1
ATOM 4198 N N . GLY A 1 603 ? 41.448 11.737 -61.873 1.00 31.09 603 GLY A N 1
ATOM 4199 C CA . GLY A 1 603 ? 42.190 11.184 -62.999 1.00 31.09 603 GLY A CA 1
ATOM 4200 C C . GLY A 1 603 ? 41.236 10.524 -63.992 1.00 31.09 603 GLY A C 1
ATOM 4201 O O . GLY A 1 603 ? 40.627 9.513 -63.662 1.00 31.09 603 GLY A O 1
ATOM 4202 N N . GLY A 1 604 ? 41.157 11.081 -65.204 1.00 27.06 604 GLY A N 1
ATOM 4203 C CA . GLY A 1 604 ? 40.624 10.411 -66.396 1.00 27.06 604 GLY A CA 1
ATOM 4204 C C . GLY A 1 604 ? 39.432 11.103 -67.068 1.00 27.06 604 GLY A C 1
ATOM 4205 O O . GLY A 1 604 ? 38.297 10.891 -66.668 1.00 27.06 604 GLY A O 1
ATOM 4206 N N . GLY A 1 605 ? 39.691 11.839 -68.160 1.00 27.73 605 GLY A N 1
ATOM 4207 C CA . GLY A 1 605 ? 38.698 12.105 -69.219 1.00 27.73 605 GLY A CA 1
ATOM 4208 C C . GLY A 1 605 ? 37.968 13.458 -69.188 1.00 27.73 605 GLY A C 1
ATOM 4209 O O . GLY A 1 605 ? 36.873 13.569 -68.659 1.00 27.73 605 GLY A O 1
ATOM 4210 N N . ALA A 1 606 ? 38.593 14.455 -69.821 1.00 33.56 606 ALA A N 1
ATOM 4211 C CA . ALA A 1 606 ? 38.156 15.806 -70.207 1.00 33.56 606 ALA A CA 1
ATOM 4212 C C . ALA A 1 606 ? 36.645 16.170 -70.216 1.00 33.56 606 ALA A C 1
ATOM 4214 O O . ALA A 1 606 ? 35.889 15.743 -71.087 1.00 33.56 606 ALA A O 1
ATOM 4215 N N . GLY A 1 607 ? 36.287 17.124 -69.345 1.00 31.14 607 GLY A N 1
ATOM 4216 C CA . GLY A 1 607 ? 35.064 17.936 -69.393 1.00 31.14 607 GLY A CA 1
ATOM 4217 C C . GLY A 1 607 ? 34.894 18.765 -68.113 1.00 31.14 607 GLY A C 1
ATOM 4218 O O . GLY A 1 607 ? 34.119 18.395 -67.240 1.00 31.14 607 GLY A O 1
ATOM 4219 N N . GLY A 1 608 ? 35.673 19.840 -67.953 1.00 38.19 608 GLY A N 1
ATOM 4220 C CA . GLY A 1 608 ? 35.546 20.766 -66.820 1.00 38.19 608 GLY A CA 1
ATOM 4221 C C . GLY A 1 608 ? 34.608 21.926 -67.153 1.00 38.19 608 GLY A C 1
ATOM 4222 O O . GLY A 1 608 ? 34.632 22.433 -68.273 1.00 38.19 608 GLY A O 1
ATOM 4223 N N . PHE A 1 609 ? 33.799 22.364 -66.189 1.00 40.31 609 PHE A N 1
ATOM 4224 C CA . PHE A 1 609 ? 33.034 23.606 -66.305 1.00 40.31 609 PHE A CA 1
ATOM 4225 C C . PHE A 1 609 ? 33.927 24.785 -65.917 1.00 40.31 609 PHE A C 1
ATOM 4227 O O . PHE A 1 609 ? 34.562 24.758 -64.862 1.00 40.31 609 PHE A O 1
ATOM 4234 N N . VAL A 1 610 ? 33.959 25.825 -66.748 1.00 37.25 610 VAL A N 1
ATOM 4235 C CA . VAL A 1 610 ? 34.535 27.119 -66.364 1.00 37.25 610 VAL A CA 1
ATOM 4236 C C . VAL A 1 610 ? 33.379 28.049 -66.033 1.00 37.25 610 VAL A C 1
ATOM 4238 O O . VAL A 1 610 ? 32.467 28.237 -66.840 1.00 37.25 610 VAL A O 1
ATOM 4241 N N . LEU A 1 611 ? 33.418 28.599 -64.824 1.00 37.22 611 LEU A N 1
ATOM 4242 C CA . LEU A 1 611 ? 32.498 29.630 -64.377 1.00 37.22 611 LEU A CA 1
ATOM 4243 C C . LEU A 1 611 ? 33.087 30.988 -64.762 1.00 37.22 611 LEU A C 1
ATOM 4245 O O . LEU A 1 611 ? 34.163 31.357 -64.287 1.00 37.22 611 LEU A O 1
ATOM 4249 N N . LEU A 1 612 ? 32.401 31.709 -65.643 1.00 36.03 612 LEU A N 1
ATOM 4250 C CA . LEU A 1 612 ? 32.809 33.055 -66.026 1.00 36.03 612 LEU A CA 1
ATOM 4251 C C . LEU A 1 612 ? 32.393 34.062 -64.946 1.00 36.03 612 LEU A C 1
ATOM 4253 O O . LEU A 1 612 ? 31.501 33.809 -64.136 1.00 36.03 612 LEU A O 1
ATOM 4257 N N . SER A 1 613 ? 33.049 35.221 -64.922 1.00 32.59 613 SER A N 1
ATOM 4258 C CA . SER A 1 613 ? 32.802 36.283 -63.936 1.00 32.59 613 SER A CA 1
ATOM 4259 C C . SER A 1 613 ? 31.396 36.897 -64.010 1.00 32.59 613 SER A C 1
ATOM 4261 O O . SER A 1 613 ? 31.016 37.637 -63.106 1.00 32.59 613 SER A O 1
ATOM 4263 N N . ASP A 1 614 ? 30.620 36.577 -65.048 1.00 34.72 614 ASP A N 1
ATOM 4264 C CA . ASP A 1 614 ? 29.209 36.946 -65.204 1.00 34.72 614 ASP A CA 1
ATOM 4265 C C . ASP A 1 614 ? 28.224 35.873 -64.693 1.00 34.72 614 ASP A C 1
ATOM 4267 O O . ASP A 1 614 ? 27.010 36.059 -64.765 1.00 34.72 614 ASP A O 1
ATOM 4271 N N . GLY A 1 615 ? 28.732 34.761 -64.151 1.00 33.41 615 GLY A N 1
ATOM 4272 C CA . GLY A 1 615 ? 27.928 33.692 -63.562 1.00 33.41 615 GLY A CA 1
ATOM 4273 C C . GLY A 1 615 ? 27.389 32.660 -64.555 1.00 33.41 615 GLY A C 1
ATOM 4274 O O . GLY A 1 615 ? 26.647 31.766 -64.143 1.00 33.41 615 GLY A O 1
ATOM 4275 N N . THR A 1 616 ? 27.758 32.721 -65.837 1.00 38.59 616 THR A N 1
ATOM 4276 C CA . THR A 1 616 ? 27.420 31.650 -66.785 1.00 38.59 616 THR A CA 1
ATOM 4277 C C . THR A 1 616 ? 28.269 30.394 -66.553 1.00 38.59 616 THR A C 1
ATOM 4279 O O . THR A 1 616 ? 29.493 30.453 -66.411 1.00 38.59 616 THR A O 1
ATOM 4282 N N . LEU A 1 617 ? 27.607 29.227 -66.521 1.00 36.28 617 LEU A N 1
ATOM 4283 C CA . LEU A 1 617 ? 28.269 27.922 -66.577 1.00 36.28 617 LEU A CA 1
ATOM 4284 C C . LEU A 1 617 ? 28.430 27.511 -68.040 1.00 36.28 617 LEU A C 1
ATOM 4286 O O . LEU A 1 617 ? 27.449 27.202 -68.717 1.00 36.28 617 LEU A O 1
ATOM 4290 N N . VAL A 1 618 ? 29.672 27.458 -68.512 1.00 38.34 618 VAL A N 1
ATOM 4291 C CA . VAL A 1 618 ? 29.984 26.931 -69.841 1.00 38.34 618 VAL A CA 1
ATOM 4292 C C . VAL A 1 618 ? 30.477 25.497 -69.681 1.00 38.34 618 VAL A C 1
ATOM 4294 O O . VAL A 1 618 ? 31.514 25.248 -69.063 1.00 38.34 618 VAL A O 1
ATOM 4297 N N . ASN A 1 619 ? 29.722 24.539 -70.227 1.00 39.22 619 ASN A N 1
ATOM 4298 C CA . ASN A 1 619 ? 30.251 23.200 -70.469 1.00 39.22 619 ASN A CA 1
ATOM 4299 C C . ASN A 1 619 ? 31.372 23.348 -71.500 1.00 39.22 619 ASN A C 1
ATOM 4301 O O . ASN A 1 619 ? 31.126 23.931 -72.556 1.00 39.22 619 ASN A O 1
ATOM 4305 N N . VAL A 1 620 ? 32.578 22.861 -71.214 1.00 38.91 620 VAL A N 1
ATOM 4306 C CA . VAL A 1 620 ? 33.664 22.833 -72.199 1.00 38.91 620 VAL A CA 1
ATOM 4307 C C . VAL A 1 620 ? 33.681 21.448 -72.852 1.00 38.91 620 VAL A C 1
ATOM 4309 O O . VAL A 1 620 ? 34.418 20.571 -72.392 1.00 38.91 620 VAL A O 1
ATOM 4312 N N . PRO A 1 621 ? 32.909 21.191 -73.928 1.00 35.44 621 PRO A N 1
ATOM 4313 C CA . PRO A 1 621 ? 33.177 20.035 -74.759 1.00 35.44 621 PRO A CA 1
ATOM 4314 C C . PRO A 1 621 ? 34.468 20.311 -75.538 1.00 35.44 621 PRO A C 1
ATOM 4316 O O . PRO A 1 621 ? 34.500 21.125 -76.454 1.00 35.44 621 PRO A O 1
ATOM 4319 N N . SER A 1 622 ? 35.553 19.658 -75.121 1.00 38.38 622 SER A N 1
ATOM 4320 C CA . SER A 1 622 ? 36.722 19.308 -75.943 1.00 38.38 622 SER A CA 1
ATOM 4321 C C . SER A 1 622 ? 37.255 20.347 -76.953 1.00 38.38 622 SER A C 1
ATOM 4323 O O . SER A 1 622 ? 37.620 19.969 -78.064 1.00 38.38 622 SER A O 1
ATOM 4325 N N . VAL A 1 623 ? 37.398 21.628 -76.595 1.00 32.09 623 VAL A N 1
ATOM 4326 C CA . VAL A 1 623 ? 38.194 22.582 -77.403 1.00 32.09 623 VAL A CA 1
ATOM 4327 C C . VAL A 1 623 ? 39.574 22.779 -76.782 1.00 32.09 623 VAL A C 1
ATOM 4329 O O . VAL A 1 623 ? 39.998 23.881 -76.460 1.00 32.09 623 VAL A O 1
ATOM 4332 N N . LEU A 1 624 ? 40.288 21.671 -76.591 1.00 32.44 624 LEU A N 1
ATOM 4333 C CA . LEU A 1 624 ? 41.745 21.686 -76.454 1.00 32.44 624 LEU A CA 1
ATOM 4334 C C . LEU A 1 624 ? 42.360 20.395 -77.015 1.00 32.44 624 LEU A C 1
ATOM 4336 O O . LEU A 1 624 ? 43.241 19.795 -76.414 1.00 32.44 624 LEU A O 1
ATOM 4340 N N . SER A 1 625 ? 41.876 19.951 -78.180 1.00 32.38 625 SER A N 1
ATOM 4341 C CA . SER A 1 625 ? 42.547 18.924 -78.993 1.00 32.38 625 SER A CA 1
ATOM 4342 C C . SER A 1 625 ? 42.915 19.410 -80.403 1.00 32.38 625 SER A C 1
ATOM 4344 O O . SER A 1 625 ? 43.243 18.595 -81.257 1.00 32.38 625 SER A O 1
ATOM 4346 N N . GLN A 1 626 ? 42.877 20.723 -80.672 1.00 31.94 626 GLN A N 1
ATOM 4347 C CA . GLN A 1 626 ? 43.304 21.303 -81.961 1.00 31.94 626 GLN A CA 1
ATOM 4348 C C . GLN A 1 626 ? 44.439 22.335 -81.849 1.00 31.94 626 GLN A C 1
ATOM 4350 O O . GLN A 1 626 ? 44.716 23.056 -82.801 1.00 31.94 626 GLN A O 1
ATOM 4355 N N . MET A 1 627 ? 45.148 22.392 -80.719 1.00 31.14 627 MET A N 1
ATOM 4356 C CA . MET A 1 627 ? 46.333 23.251 -80.579 1.00 31.14 627 MET A CA 1
ATOM 4357 C C . MET A 1 627 ? 47.567 22.502 -80.074 1.00 31.14 627 MET A C 1
ATOM 4359 O O . MET A 1 627 ? 48.370 23.068 -79.353 1.00 31.14 627 MET A O 1
ATOM 4363 N N . THR A 1 628 ? 47.769 21.247 -80.480 1.00 31.94 628 THR A N 1
ATOM 4364 C CA . THR A 1 628 ? 49.084 20.587 -80.379 1.00 31.94 628 THR A CA 1
ATOM 4365 C C . THR A 1 628 ? 49.218 19.469 -81.419 1.00 31.94 628 THR A C 1
ATOM 4367 O O . THR A 1 628 ? 48.927 18.313 -81.140 1.00 31.94 628 THR A O 1
ATOM 4370 N N . THR A 1 629 ? 49.639 19.815 -82.642 1.00 30.48 629 THR A N 1
ATOM 4371 C CA . THR A 1 629 ? 50.686 19.152 -83.469 1.00 30.48 629 THR A CA 1
ATOM 4372 C C . THR A 1 629 ? 50.515 19.494 -84.965 1.00 30.48 629 THR A C 1
ATOM 4374 O O . THR A 1 629 ? 49.390 19.682 -85.424 1.00 30.48 629 THR A O 1
ATOM 4377 N N . PRO A 1 630 ? 51.616 19.662 -85.726 1.00 33.41 630 PRO A N 1
ATOM 4378 C CA . PRO A 1 630 ? 51.600 20.303 -87.042 1.00 33.41 630 PRO A CA 1
ATOM 4379 C C . PRO A 1 630 ? 51.226 19.330 -88.173 1.00 33.41 630 PRO A C 1
ATOM 4381 O O . PRO A 1 630 ? 51.799 18.242 -88.237 1.00 33.41 630 PRO A O 1
ATOM 4384 N N . PRO A 1 631 ? 50.387 19.737 -89.142 1.00 32.81 631 PRO A N 1
ATOM 4385 C CA . PRO A 1 631 ? 50.353 19.109 -90.450 1.00 32.81 631 PRO A CA 1
ATOM 4386 C C . PRO A 1 631 ? 51.015 20.007 -91.499 1.00 32.81 631 PRO A C 1
ATOM 4388 O O . PRO A 1 631 ? 50.608 21.134 -91.780 1.00 32.81 631 PRO A O 1
ATOM 4391 N N . THR A 1 632 ? 52.068 19.460 -92.089 1.00 30.70 632 THR A N 1
ATOM 4392 C CA . THR A 1 632 ? 52.587 19.821 -93.403 1.00 30.70 632 THR A CA 1
ATOM 4393 C C . THR A 1 632 ? 51.522 19.670 -94.495 1.00 30.70 632 THR A C 1
ATOM 4395 O O . THR A 1 632 ? 50.700 18.764 -94.429 1.00 30.70 632 THR A O 1
ATOM 4398 N N . SER A 1 633 ? 51.692 20.476 -95.548 1.00 28.52 633 SER A N 1
ATOM 4399 C CA . SER A 1 633 ? 51.194 20.338 -96.929 1.00 28.52 633 SER A CA 1
ATOM 4400 C C . SER A 1 633 ? 49.940 21.122 -97.360 1.00 28.52 633 SER A C 1
ATOM 4402 O O . SER A 1 633 ? 48.805 20.735 -97.110 1.00 28.52 633 SER A O 1
ATOM 4404 N N . THR A 1 634 ? 50.242 22.169 -98.141 1.00 28.83 634 THR A N 1
ATOM 4405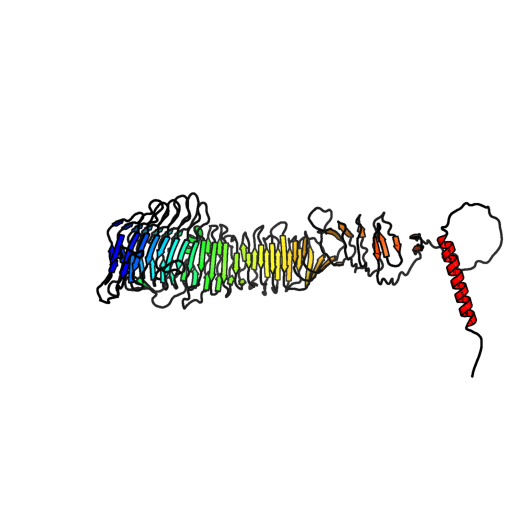 C CA . THR A 1 634 ? 49.682 22.521 -99.464 1.00 28.83 634 THR A CA 1
ATOM 4406 C C . THR A 1 634 ? 48.238 23.032 -99.593 1.00 28.83 634 THR A C 1
ATOM 4408 O O . THR A 1 634 ? 47.294 22.265 -99.707 1.00 28.83 634 THR A O 1
ATOM 4411 N N . THR A 1 635 ? 48.176 24.358 -99.795 1.00 29.28 635 THR A N 1
ATOM 4412 C CA . THR A 1 635 ? 47.421 25.107 -100.829 1.00 29.28 635 THR A CA 1
ATOM 4413 C C . THR A 1 635 ? 45.887 25.126 -100.847 1.00 29.28 635 THR A C 1
ATOM 4415 O O . THR A 1 635 ? 45.248 24.102 -101.041 1.00 29.28 635 THR A O 1
ATOM 4418 N N . ALA A 1 636 ? 45.392 26.377 -100.922 1.00 28.02 636 ALA A N 1
ATOM 4419 C CA . ALA A 1 636 ? 44.158 26.857 -101.565 1.00 28.02 636 ALA A CA 1
ATOM 4420 C C . ALA A 1 636 ? 42.842 26.635 -100.779 1.00 28.02 636 ALA A C 1
ATOM 4422 O O . ALA A 1 636 ? 42.623 25.571 -100.232 1.00 28.02 636 ALA A O 1
ATOM 4423 N N . SER A 1 637 ? 41.871 27.554 -100.699 1.00 27.64 637 SER A N 1
ATOM 4424 C CA . SER A 1 637 ? 41.644 28.872 -101.311 1.00 27.64 637 SER A CA 1
ATOM 4425 C C . SER A 1 637 ? 40.209 29.312 -100.931 1.00 27.64 637 SER A C 1
ATOM 4427 O O . SER A 1 637 ? 39.337 28.453 -100.855 1.00 27.64 637 SER A O 1
ATOM 4429 N N . ASN A 1 638 ? 39.992 30.635 -100.790 1.00 29.05 638 ASN A N 1
ATOM 4430 C CA . ASN A 1 638 ? 38.719 31.385 -100.948 1.00 29.05 638 ASN A CA 1
ATOM 4431 C C . ASN A 1 638 ? 37.625 31.218 -99.870 1.00 29.05 638 ASN A C 1
ATOM 4433 O O . ASN A 1 638 ? 37.308 30.108 -99.479 1.00 29.05 638 ASN A O 1
ATOM 4437 N N . THR A 1 639 ? 36.871 32.215 -99.395 1.00 27.80 639 THR A N 1
ATOM 4438 C CA . THR A 1 639 ? 36.866 33.696 -99.278 1.00 27.80 639 THR A CA 1
ATOM 4439 C C . THR A 1 639 ? 35.597 34.018 -98.435 1.00 27.80 639 THR A C 1
ATOM 4441 O O . THR A 1 639 ? 34.712 33.167 -98.336 1.00 27.80 639 THR A O 1
ATOM 4444 N N . PRO A 1 640 ? 35.470 35.209 -97.815 1.00 42.84 640 PRO A N 1
ATOM 4445 C CA . PRO A 1 640 ? 34.451 35.538 -96.805 1.00 42.84 640 PRO A CA 1
ATOM 4446 C C . PRO A 1 640 ? 33.251 36.355 -97.342 1.00 42.84 640 PRO A C 1
ATOM 4448 O O . PRO A 1 640 ? 33.325 36.936 -98.420 1.00 42.84 640 PRO A O 1
ATOM 4451 N N . SER A 1 641 ? 32.191 36.497 -96.531 1.00 27.80 641 SER A N 1
ATOM 4452 C CA . SER A 1 641 ? 31.185 37.580 -96.620 1.00 27.80 641 SER A CA 1
ATOM 4453 C C . SER A 1 641 ? 30.614 37.827 -95.207 1.00 27.80 641 SER A C 1
ATOM 4455 O O . SER A 1 641 ? 30.023 36.922 -94.631 1.00 27.80 641 SER A O 1
ATOM 4457 N N . ALA A 1 642 ? 31.053 38.859 -94.473 1.00 31.23 642 ALA A N 1
ATOM 4458 C CA . ALA A 1 642 ? 30.588 40.262 -94.459 1.00 31.23 642 ALA A CA 1
ATOM 4459 C C . ALA A 1 642 ? 29.216 40.460 -93.757 1.00 31.23 642 ALA A C 1
ATOM 4461 O O . ALA A 1 642 ? 28.191 40.041 -94.281 1.00 31.23 642 ALA A O 1
ATOM 4462 N N . THR A 1 643 ? 29.229 41.005 -92.520 1.00 30.34 643 THR A N 1
ATOM 4463 C CA . THR A 1 643 ? 28.740 42.362 -92.096 1.00 30.34 643 THR A CA 1
ATOM 4464 C C . THR A 1 643 ? 27.266 42.374 -91.639 1.00 30.34 643 THR A C 1
ATOM 4466 O O . THR A 1 643 ? 26.465 41.705 -92.270 1.00 30.34 643 THR A O 1
ATOM 4469 N N . THR A 1 644 ? 26.754 43.075 -90.612 1.00 33.03 644 THR A N 1
ATOM 4470 C CA . THR A 1 644 ? 27.188 44.120 -89.636 1.00 33.03 644 THR A CA 1
ATOM 4471 C C . THR A 1 644 ? 25.992 44.343 -88.674 1.00 33.03 644 THR A C 1
ATOM 4473 O O . THR A 1 644 ? 24.858 44.328 -89.138 1.00 33.03 644 THR A O 1
ATOM 4476 N N . SER A 1 645 ? 26.162 44.349 -87.346 1.00 33.41 645 SER A N 1
ATOM 4477 C CA . SER A 1 645 ? 26.344 45.510 -86.432 1.00 33.41 645 SER A CA 1
ATOM 4478 C C . SER A 1 645 ? 25.096 46.343 -86.086 1.00 33.41 645 SER A C 1
ATOM 4480 O O . SER A 1 645 ? 24.500 46.948 -86.972 1.00 33.41 645 SER A O 1
ATOM 4482 N N . SER A 1 646 ? 24.811 46.484 -84.778 1.00 28.83 646 SER A N 1
ATOM 4483 C CA . SER A 1 646 ? 24.618 47.755 -84.021 1.00 28.83 646 SER A CA 1
ATOM 4484 C C . SER A 1 646 ? 24.197 47.431 -82.565 1.00 28.83 646 SER A C 1
ATOM 4486 O O . SER A 1 646 ? 23.188 46.763 -82.383 1.00 28.83 646 SER A O 1
ATOM 4488 N N . ASN A 1 647 ? 25.054 47.635 -81.544 1.00 36.56 647 ASN A N 1
ATOM 4489 C CA . ASN A 1 647 ? 25.264 48.861 -80.720 1.00 36.56 647 ASN A CA 1
ATOM 4490 C C . ASN A 1 647 ? 24.069 49.179 -79.784 1.00 36.56 647 ASN A C 1
ATOM 4492 O O . ASN A 1 647 ? 22.940 49.098 -80.236 1.00 36.56 647 ASN A O 1
ATOM 4496 N N . LEU A 1 648 ? 24.165 49.607 -78.513 1.00 34.50 648 LEU A N 1
ATOM 4497 C CA . LEU A 1 648 ? 25.215 50.109 -77.600 1.00 34.50 648 LEU A CA 1
ATOM 4498 C C . LEU A 1 648 ? 24.525 50.237 -76.196 1.00 34.50 648 LEU A C 1
ATOM 4500 O O . LEU A 1 648 ? 23.312 50.427 -76.164 1.00 34.50 648 LEU A O 1
ATOM 4504 N N . LEU A 1 649 ? 25.165 50.117 -75.022 1.00 34.31 649 LEU A N 1
ATOM 4505 C CA . LEU A 1 649 ? 25.678 51.259 -74.231 1.00 34.31 649 LEU A CA 1
ATOM 4506 C C . LEU A 1 649 ? 26.339 50.781 -72.916 1.00 34.31 649 LEU A C 1
ATOM 4508 O O . LEU A 1 649 ? 25.712 50.117 -72.093 1.00 34.31 649 LEU A O 1
ATOM 4512 N N . LEU A 1 650 ? 27.602 51.184 -72.732 1.00 41.06 650 LEU A N 1
ATOM 4513 C CA . LEU A 1 650 ? 28.436 51.060 -71.530 1.00 41.06 650 LEU A CA 1
ATOM 4514 C C . LEU A 1 650 ? 28.180 52.237 -70.566 1.00 41.06 650 LEU A C 1
ATOM 4516 O O . LEU A 1 650 ? 27.979 53.367 -71.011 1.00 41.06 650 LEU A O 1
ATOM 4520 N N . SER A 1 651 ? 28.261 52.004 -69.252 1.00 47.69 651 SER A N 1
ATOM 4521 C CA . SER A 1 651 ? 28.186 53.055 -68.227 1.00 47.69 651 SER A CA 1
ATOM 4522 C C . SER A 1 651 ? 29.551 53.727 -67.997 1.00 47.69 651 SER A C 1
ATOM 4524 O O . SER A 1 651 ? 30.591 53.075 -67.882 1.00 47.69 651 SER A O 1
ATOM 4526 N N . GLY A 1 652 ? 29.550 55.063 -67.907 1.00 46.53 652 GLY A N 1
ATOM 4527 C CA . GLY A 1 652 ? 30.745 55.918 -67.806 1.00 46.53 652 GLY A CA 1
ATOM 4528 C C . GLY A 1 652 ? 31.636 55.707 -66.572 1.00 46.53 652 GLY A C 1
ATOM 4529 O O . GLY A 1 652 ? 32.732 56.261 -66.516 1.00 46.53 652 GLY A O 1
ATOM 4530 N N . GLN A 1 653 ? 31.220 54.871 -65.619 1.00 46.59 653 GLN A N 1
ATOM 4531 C CA . GLN A 1 653 ? 31.999 54.549 -64.422 1.00 46.59 653 GLN A CA 1
ATOM 4532 C C . GLN A 1 653 ? 33.177 53.607 -64.728 1.00 46.59 653 GLN A C 1
ATOM 4534 O O . GLN A 1 653 ? 34.239 53.722 -64.121 1.00 46.59 653 GLN A O 1
ATOM 4539 N N . VAL A 1 654 ? 33.028 52.709 -65.712 1.00 53.50 654 VAL A N 1
ATOM 4540 C CA . VAL A 1 654 ? 34.091 51.763 -66.101 1.00 53.50 654 VAL A CA 1
ATOM 4541 C C . VAL A 1 654 ? 35.220 52.489 -66.834 1.00 53.50 654 VAL A C 1
ATOM 4543 O O . VAL A 1 654 ? 36.389 52.250 -66.550 1.00 53.50 654 VAL A O 1
ATOM 4546 N N . GLN A 1 655 ? 34.886 53.444 -67.708 1.00 53.03 655 GLN A N 1
ATOM 4547 C CA . GLN A 1 655 ? 35.885 54.222 -68.445 1.00 53.03 655 GLN A CA 1
ATOM 4548 C C . GLN A 1 655 ? 36.723 55.118 -67.516 1.00 53.03 655 GLN A C 1
ATOM 4550 O O . GLN A 1 655 ? 37.925 55.269 -67.732 1.00 53.03 655 GLN A O 1
ATOM 4555 N N . GLN A 1 656 ? 36.122 55.679 -66.459 1.00 56.53 656 GLN A N 1
ATOM 4556 C CA . GLN A 1 656 ? 36.862 56.455 -65.457 1.00 56.53 656 GLN A CA 1
ATOM 4557 C C . GLN A 1 656 ? 37.792 55.576 -64.610 1.00 56.53 656 GLN A C 1
ATOM 4559 O O . GLN A 1 656 ? 38.947 55.949 -64.409 1.00 56.53 656 GLN A O 1
ATOM 4564 N N . ASN A 1 657 ? 37.339 54.389 -64.193 1.00 58.66 657 ASN A N 1
ATOM 4565 C CA . ASN A 1 657 ? 38.156 53.460 -63.406 1.00 58.66 657 ASN A CA 1
ATOM 4566 C C . ASN A 1 657 ? 39.324 52.879 -64.220 1.00 58.66 657 ASN A C 1
ATOM 4568 O O . ASN A 1 657 ? 40.422 52.719 -63.690 1.00 58.66 657 ASN A O 1
ATOM 4572 N N . VAL A 1 658 ? 39.115 52.617 -65.516 1.00 62.66 658 VAL A N 1
ATOM 4573 C CA . VAL A 1 658 ? 40.188 52.199 -66.431 1.00 62.66 658 VAL A CA 1
ATOM 4574 C C . VAL A 1 658 ? 41.206 53.326 -66.607 1.00 62.66 658 VAL A C 1
ATOM 4576 O O . VAL A 1 658 ? 42.393 53.083 -66.426 1.00 62.66 658 VAL A O 1
ATOM 4579 N N . ASN A 1 659 ? 40.771 54.570 -66.839 1.00 64.94 659 ASN A N 1
ATOM 4580 C CA . ASN A 1 659 ? 41.690 55.705 -66.987 1.00 64.94 659 ASN A CA 1
ATOM 4581 C C . ASN A 1 659 ? 42.502 55.995 -65.705 1.00 64.94 659 ASN A C 1
ATOM 4583 O O . ASN A 1 659 ? 43.681 56.340 -65.802 1.00 64.94 659 ASN A O 1
ATOM 4587 N N . GLN A 1 660 ? 41.910 55.828 -64.514 1.00 65.38 660 GLN A N 1
ATOM 4588 C CA . GLN A 1 660 ? 42.620 55.976 -63.234 1.00 65.38 660 GLN A CA 1
ATOM 4589 C C . GLN A 1 660 ? 43.619 54.836 -62.985 1.00 65.38 660 GLN A C 1
ATOM 4591 O O . GLN A 1 660 ? 44.750 55.105 -62.585 1.00 65.38 660 GLN A O 1
ATOM 4596 N N . MET A 1 661 ? 43.260 53.583 -63.296 1.00 62.59 661 MET A N 1
ATOM 4597 C CA . MET A 1 661 ? 44.205 52.458 -63.238 1.00 62.59 661 MET A CA 1
ATOM 4598 C C . MET A 1 661 ? 45.363 52.633 -64.219 1.00 62.59 661 MET A C 1
ATOM 4600 O O . MET A 1 661 ? 46.505 52.369 -63.858 1.00 62.59 661 MET A O 1
ATOM 4604 N N . THR A 1 662 ? 45.103 53.099 -65.443 1.00 65.50 662 THR A N 1
ATOM 4605 C CA . THR A 1 662 ? 46.164 53.311 -66.436 1.00 65.50 662 THR A CA 1
ATOM 4606 C C . THR A 1 662 ? 47.127 54.421 -66.001 1.00 65.50 662 THR A C 1
ATOM 4608 O O . THR A 1 662 ? 48.333 54.257 -66.165 1.00 65.50 662 THR A O 1
ATOM 4611 N N . GLN A 1 663 ? 46.647 55.506 -65.374 1.00 66.19 663 GLN A N 1
ATOM 4612 C CA . GLN A 1 663 ? 47.529 56.540 -64.805 1.00 66.19 663 GLN A CA 1
ATOM 4613 C C . GLN A 1 663 ? 48.343 56.042 -63.602 1.00 66.19 663 GLN A C 1
ATOM 4615 O O . GLN A 1 663 ? 49.523 56.380 -63.492 1.00 66.19 663 GLN A O 1
ATOM 4620 N N . GLN A 1 664 ? 47.756 55.214 -62.732 1.00 63.28 664 GLN A N 1
ATOM 4621 C CA . GLN A 1 664 ? 48.467 54.637 -61.586 1.00 63.28 664 GLN A CA 1
ATOM 4622 C C . GLN A 1 664 ? 49.565 53.665 -62.044 1.00 63.28 664 GLN A C 1
ATOM 4624 O O . GLN A 1 664 ? 50.711 53.790 -61.626 1.00 63.28 664 GLN A O 1
ATOM 4629 N N . VAL A 1 665 ? 49.256 52.787 -63.005 1.00 68.50 665 VAL A N 1
ATOM 4630 C CA . VAL A 1 665 ? 50.227 51.850 -63.596 1.00 68.50 665 VAL A CA 1
ATOM 4631 C C . VAL A 1 665 ? 51.356 52.593 -64.324 1.00 68.50 665 VAL A C 1
ATOM 4633 O O . VAL A 1 665 ? 52.514 52.203 -64.205 1.00 68.50 665 VAL A O 1
ATOM 4636 N N . GLN A 1 666 ? 51.065 53.703 -65.016 1.00 63.97 666 GLN A N 1
ATOM 4637 C CA . GLN A 1 666 ? 52.089 54.544 -65.654 1.00 63.97 666 GLN A CA 1
ATOM 4638 C C . GLN A 1 666 ? 52.994 55.250 -64.623 1.00 63.97 666 GLN A C 1
ATOM 4640 O O . GLN A 1 666 ? 54.194 55.409 -64.857 1.00 63.97 666 GLN A O 1
ATOM 4645 N N . THR A 1 667 ? 52.437 55.662 -63.479 1.00 68.31 667 THR A N 1
ATOM 4646 C CA . THR A 1 667 ? 53.182 56.321 -62.391 1.00 68.31 667 THR A CA 1
ATOM 4647 C C . THR A 1 667 ? 54.091 55.326 -61.664 1.00 68.31 667 THR A C 1
ATOM 4649 O O . THR A 1 667 ? 55.265 55.623 -61.437 1.00 68.31 667 THR A O 1
ATOM 4652 N N . ASP A 1 668 ? 53.598 54.113 -61.404 1.00 63.38 668 ASP A N 1
ATOM 4653 C CA . ASP A 1 668 ? 54.348 53.040 -60.740 1.00 63.38 668 ASP A CA 1
ATOM 4654 C C . ASP A 1 668 ? 55.448 52.450 -61.645 1.00 63.38 668 ASP A C 1
ATOM 4656 O O . ASP A 1 668 ? 56.521 52.070 -61.165 1.00 63.38 668 ASP A O 1
ATOM 4660 N N . LEU A 1 669 ? 55.234 52.433 -62.969 1.00 61.06 669 LEU A N 1
ATOM 4661 C CA . LEU A 1 669 ? 56.263 52.080 -63.955 1.00 61.06 669 LEU A CA 1
ATOM 4662 C C . LEU A 1 669 ? 57.363 53.149 -64.056 1.00 61.06 669 LEU A C 1
ATOM 4664 O O . LEU A 1 669 ? 58.539 52.797 -64.136 1.00 61.06 669 LEU A O 1
ATOM 4668 N N . ASN A 1 670 ? 57.016 54.441 -63.989 1.00 59.50 670 ASN A N 1
ATOM 4669 C CA . ASN A 1 670 ? 57.997 55.532 -64.031 1.00 59.50 670 ASN A CA 1
ATOM 4670 C C . ASN A 1 670 ? 58.810 55.666 -62.727 1.00 59.50 670 ASN A C 1
ATOM 4672 O O . ASN A 1 670 ? 59.986 56.026 -62.794 1.00 59.50 670 ASN A O 1
ATOM 4676 N N . GLN A 1 671 ? 58.237 55.347 -61.557 1.00 57.97 671 GLN A N 1
ATOM 4677 C CA . GLN A 1 671 ? 58.990 55.326 -60.292 1.00 57.97 671 GLN A CA 1
ATOM 4678 C C . GLN A 1 671 ? 59.928 54.114 -60.172 1.00 57.97 671 GLN A C 1
ATOM 4680 O O . GLN A 1 671 ? 61.043 54.264 -59.671 1.00 57.97 671 GLN A O 1
ATOM 4685 N N . ASN A 1 672 ? 59.546 52.944 -60.699 1.00 52.91 672 ASN A N 1
ATOM 4686 C CA . ASN A 1 672 ? 60.411 51.757 -60.689 1.00 52.91 672 ASN A CA 1
ATOM 4687 C C . ASN A 1 672 ? 61.550 51.807 -61.727 1.00 52.91 672 ASN A C 1
ATOM 4689 O O . ASN A 1 672 ? 62.589 51.183 -61.516 1.00 52.91 672 ASN A O 1
ATOM 4693 N N . PHE A 1 673 ? 61.415 52.590 -62.806 1.00 48.66 673 PHE A N 1
ATOM 4694 C CA . PHE A 1 673 ? 62.488 52.792 -63.796 1.00 48.66 673 PHE A CA 1
ATOM 4695 C C . PHE A 1 673 ? 63.518 53.878 -63.419 1.00 48.66 673 PHE A C 1
ATOM 4697 O O . PHE A 1 673 ? 64.552 53.976 -64.074 1.00 48.66 673 PHE A O 1
ATOM 4704 N N . GLN A 1 674 ? 63.290 54.666 -62.359 1.00 48.16 674 GLN A N 1
ATOM 4705 C CA . GLN A 1 674 ? 64.236 55.689 -61.867 1.00 48.16 674 GLN A CA 1
ATOM 4706 C C . GLN A 1 674 ? 65.139 55.202 -60.712 1.00 48.16 674 GLN A C 1
ATOM 4708 O O . GLN A 1 674 ? 66.047 55.923 -60.313 1.00 48.16 674 GLN A O 1
ATOM 4713 N N . GLN A 1 675 ? 64.945 53.984 -60.182 1.00 49.22 675 GLN A N 1
ATOM 4714 C CA . GLN A 1 675 ? 65.707 53.475 -59.024 1.00 49.22 675 GLN A CA 1
ATOM 4715 C C . GLN A 1 675 ? 66.843 52.488 -59.346 1.00 49.22 675 GLN A C 1
ATOM 4717 O O . GLN A 1 675 ? 67.511 52.008 -58.433 1.00 49.22 675 GLN A O 1
ATOM 4722 N N . THR A 1 676 ? 67.128 52.203 -60.620 1.00 53.25 676 THR A N 1
ATOM 4723 C CA . THR A 1 676 ? 68.198 51.262 -61.012 1.00 53.25 676 THR A CA 1
ATOM 4724 C C . THR A 1 676 ? 69.161 51.824 -62.057 1.00 53.25 676 THR A C 1
ATOM 4726 O O . THR A 1 676 ? 69.424 51.190 -63.070 1.00 53.25 676 THR A O 1
ATOM 4729 N N . THR A 1 677 ? 69.748 53.000 -61.816 1.00 43.44 677 THR A N 1
ATOM 4730 C CA . THR A 1 677 ? 71.130 53.322 -62.246 1.00 43.44 677 THR A CA 1
ATOM 4731 C C . THR A 1 677 ? 71.569 54.674 -61.686 1.00 43.44 677 THR A C 1
ATOM 4733 O O . THR A 1 677 ? 71.069 55.693 -62.139 1.00 43.44 677 THR A O 1
ATOM 4736 N N . LEU A 1 678 ? 72.511 54.672 -60.730 1.00 41.06 678 LEU A N 1
ATOM 4737 C CA . LEU A 1 678 ? 73.683 55.570 -60.625 1.00 41.06 678 LEU A CA 1
ATOM 4738 C C . LEU A 1 678 ? 74.215 55.634 -59.178 1.00 41.06 678 LEU A C 1
ATOM 4740 O O . LEU A 1 678 ? 73.578 56.211 -58.308 1.00 41.06 678 LEU A O 1
ATOM 4744 N N . THR A 1 679 ? 75.430 55.082 -59.011 1.00 39.59 679 THR A N 1
ATOM 4745 C CA . THR A 1 679 ? 76.583 55.609 -58.230 1.00 39.59 679 THR A CA 1
ATOM 4746 C C . THR A 1 679 ? 76.393 55.900 -56.733 1.00 39.59 679 THR A C 1
ATOM 4748 O O . THR A 1 679 ? 75.500 56.625 -56.339 1.00 39.59 679 THR A O 1
ATOM 4751 N N . GLY A 1 680 ? 77.238 55.444 -55.811 1.00 36.38 680 GLY A N 1
ATOM 4752 C CA . GLY A 1 680 ? 78.687 55.261 -55.892 1.00 36.38 680 GLY A CA 1
ATOM 4753 C C . GLY A 1 680 ? 79.333 56.038 -54.732 1.00 36.38 680 GLY A C 1
ATOM 4754 O O . GLY A 1 680 ? 79.069 57.223 -54.582 1.00 36.38 680 GLY A O 1
ATOM 4755 N N . CYS A 1 681 ? 80.112 55.321 -53.919 1.00 38.06 681 CYS A N 1
ATOM 4756 C CA . CYS A 1 681 ? 80.993 55.720 -52.809 1.00 38.06 681 CYS A CA 1
ATOM 4757 C C . CYS A 1 681 ? 81.270 57.215 -52.540 1.00 38.06 681 CYS A C 1
ATOM 4759 O O . CYS A 1 681 ? 81.809 57.903 -53.404 1.00 38.06 681 CYS A O 1
ATOM 4761 N N . ALA A 1 682 ? 81.131 57.617 -51.270 1.00 37.00 682 ALA A N 1
ATOM 4762 C CA . ALA A 1 682 ? 82.230 58.011 -50.370 1.00 37.00 682 ALA A CA 1
ATOM 4763 C C . ALA A 1 682 ? 81.718 58.059 -48.923 1.00 37.00 682 ALA A C 1
ATOM 4765 O O . ALA A 1 682 ? 80.640 58.661 -48.717 1.00 37.00 682 ALA A O 1
#